Protein AF-A0A840SDI0-F1 (afdb_monomer)

Nearest PDB structures (foldseek):
  4zir-assembly1_A  TM=8.415E-01  e=2.802E-14  Thermotoga maritima MSB8
  2yz2-assembly1_A  TM=8.383E-01  e=2.139E-13  Thermotoga maritima MSB8
  6mjp-assembly1_B  TM=8.636E-01  e=1.247E-11  Vibrio cholerae
  8k1o-assembly1_B  TM=8.580E-01  e=5.470E-12  Mycobacterium tuberculosis H37Rv
  2awo-assembly2_C  TM=7.492E-01  e=1.052E-12  Escherichia coli K-12

pLDDT: mean 89.38, std 8.37, range [49.16, 98.25]

InterPro domains:
  IPR003439 ABC transporter-like, ATP-binding domain [PF00005] (2-145)
  IPR003439 ABC tran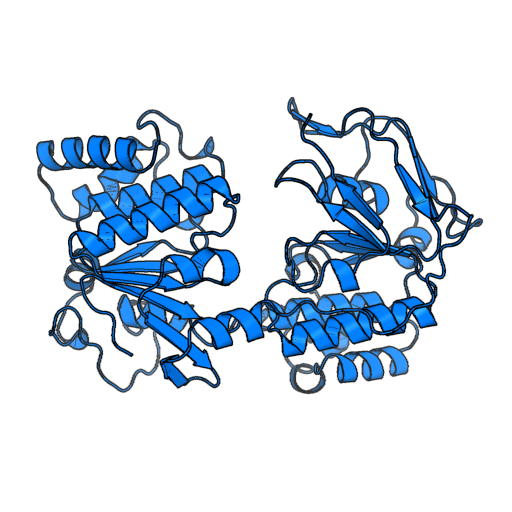sporter-like, ATP-binding domain [PF00005] (241-379)
  IPR003439 ABC transporter-like, ATP-binding domain [PS50893] (1-216)
  IPR003439 ABC transporter-like, ATP-binding domain [PS50893] (226-426)
  IPR003593 AAA+ ATPase domain [SM00382] (5-193)
  IPR003593 AAA+ ATPase domain [SM00382] (250-428)
  IPR015856 ABC transporter, CbiO/EcfA subunit [cd03225] (1-191)
  IPR015856 ABC transporter, CbiO/EcfA subunit [cd03225] (227-425)
  IPR027417 P-loop containing nucleoside triphosphate hydrolase [G3DSA:3.40.50.300] (1-215)
  IPR027417 P-loop containing nucleoside triphosphate hydrolase [G3DSA:3.40.50.300] (216-426)
  IPR027417 P-loop containing nucleoside triphosphate hydrolase [SSF52540] (2-194)
  IPR027417 P-loop containing nucleoside triphosphate hydrolase [SSF52540] (220-425)
  IPR050095 Energy-coupling factor transporter ATP-binding [PTHR43553] (2-208)

Solvent-accessible surface area (backbone atoms only — not comparable to full-atom values): 23464 Å² total; per-residue (Å²): 139,86,83,48,67,45,30,29,29,34,46,34,59,55,57,77,49,45,66,71,58,52,50,30,43,74,71,47,40,39,52,75,76,45,82,61,93,84,86,87,86,53,68,58,95,87,37,61,46,88,82,49,55,70,72,63,45,52,51,41,43,25,75,39,56,60,57,32,73,82,72,61,82,48,61,35,38,45,58,43,26,35,49,49,25,57,78,72,66,54,54,71,69,58,40,51,51,31,43,55,51,27,27,64,76,49,74,48,64,51,88,40,48,48,86,76,47,52,66,46,54,36,42,35,47,47,48,24,18,37,56,45,46,62,32,50,31,40,37,31,37,36,70,54,58,74,40,56,75,67,57,36,51,55,50,46,52,47,53,41,50,45,8,71,76,53,24,20,33,40,37,30,57,84,61,52,90,76,47,53,88,56,46,74,43,43,33,37,37,52,98,81,41,77,43,77,58,87,56,63,65,61,53,48,46,70,68,55,55,70,42,70,63,95,68,90,77,81,62,65,46,93,50,57,26,34,41,34,39,52,27,24,32,62,59,89,91,48,70,38,40,73,67,39,66,50,77,39,38,31,38,30,28,34,28,49,44,60,63,92,80,24,32,68,69,57,50,51,31,36,74,70,57,77,39,84,62,79,40,59,47,80,48,72,56,80,49,90,87,62,68,96,67,86,48,77,66,52,62,54,37,42,26,72,39,58,73,57,50,77,82,74,61,79,44,80,20,38,47,56,43,28,43,70,63,22,87,45,56,68,60,25,52,54,49,33,50,76,68,68,40,66,93,45,29,85,40,43,48,86,79,46,36,62,24,55,35,35,51,48,50,51,45,21,37,58,27,40,65,29,52,31,36,37,32,33,46,75,65,57,50,51,49,62,70,58,42,50,50,49,48,52,50,53,52,49,50,36,67,75,65,57,20,21,36,42,32,31,67,89,56,75,32,43,48,64,43,51,31,82,43,80,45,73,41,66,70,124

Foldseek 3Di:
DDFFFLFAEEEEEFFPLCPVVVVCVQLVCPPPVPNDDDDDFDADPNHTCVPDDSLRSLLAEFEAAPQLVVQADDQFLLCSLLVLVVVVPHDPVLSVVLSVVLCVLLVHDRGDTLVPDQSLSSLSSSVSSRVSSVHQEYEYEASCVRPDLVSLLSVLVSLLVSSNVTGGYYYYHDPLVSNLVSGDWYWYSDPNDIDTDPDSVVVVCLQQAAQADPDDDPPFDPAFQKWWAQFWADDVPRTQDGGDTDTFTQLFQEEEAEDPSNCQVVVLCVQLVVDDTPDTDMDGDLDPPDDRDDDPVSNLQEQEDDPQLVVQFDDQFLLCSLQVQAPDSVVLVVLCVLLVCVVRGNPRLVPDGRLNSLSSSVSSRVNSLHLEYEEEASCPSDGPVSSSSVLNSVLVSSVVSSHGYYYYHPRSNCPNSRGPYYDYRYHD

Sequence (428 aa):
MEINFGEVTLLSGLSGCGKSTLLSLINGIIPRVIPGEFEGRIFIDGEDSSLKTMSQISRKVGNVLQNAESQIIHSIVEDEIAFGCENFGFDPSVIHDEIENSCRLMQINKNWKTRSLSGGQKQRLVTASTLAMKGDILIFDEPLANLDAQGADILLKLLRQLASIGKAVLLVEHRLDVVLPFVDVIWQLKNKTVEKISDKESFLKNQTDIIEDKKENNITSSTNALEIRNLKKSFGTRTILSDLNLDIKKTERLLLKGENGCGKSTLMSIIAKLQKADSGTVTQFLDAQLGKRSDKKWFKTCGVVYQNPNYQLFMSNVKDEILFGADDKEYALTLAKQFELEPLFSRHPHSLSEGQKRRVTVCAILAQKPKLLLLDEPTVGQDYKTLQNMMMILNTIHREQENTMISITHDIRCMNALSDRNVCLLPN

Mean predicted aligned error: 9.16 Å

Secondary structure (DSSP, 8-state):
----TT-EEEEEE-TTSSHHHHHHHHTTHHHHTS-----S--EETTEEGGGS-HHHHHHHEEEE-S-GGGT---SBHHHHHHHHHHHHT--HHHHHHHHHHHHHHHT--TTSBGGGS-HHHHHHHHHHHHHHTT-SEEEEESTTTT--HHHHHHHHHHHHHHHHTT-EEEEE-S-HHHHGGG-SEEEEEETTEEEEES-HHHHHHHHH-------------SSEEEEEEEEEEEETTEEEEEEEEEEEETT-EEEEE--TTSSHHHHHHHHTTSS--SEEEEEE-S-TT--SS--HHHHHHEEEE-SSGGGT--SSSHHHHHHHT-S-HHHHHHHHHHTT-GGGTTS-GGGS-HHHHHHHHHHHHHTT--SEEEEESTTTT--HHHHHHHHHHHHHHHHHHT-EEEEE---TTTTGGG-SEEEE----

Structure (mmCIF, N/CA/C/O backbone):
data_AF-A0A840SDI0-F1
#
_entry.id   AF-A0A840SDI0-F1
#
loop_
_atom_site.group_PDB
_atom_site.id
_atom_site.type_symbol
_atom_site.label_atom_id
_atom_site.label_alt_id
_atom_site.label_comp_id
_atom_site.label_asym_id
_atom_site.label_entity_id
_atom_site.label_seq_id
_atom_site.pdbx_PDB_ins_code
_atom_site.Cartn_x
_atom_site.Cartn_y
_atom_site.Cartn_z
_atom_site.occupancy
_atom_site.B_iso_or_equiv
_atom_site.auth_seq_id
_atom_site.auth_comp_id
_atom_site.auth_asym_id
_atom_site.auth_atom_id
_atom_site.pdbx_PDB_model_num
ATOM 1 N N . MET A 1 1 ? 9.247 -16.159 -17.710 1.00 91.69 1 MET A N 1
ATOM 2 C CA . MET A 1 1 ? 8.467 -14.909 -17.796 1.00 91.69 1 MET A CA 1
ATOM 3 C C . MET A 1 1 ? 9.029 -14.120 -18.956 1.00 91.69 1 MET A C 1
ATOM 5 O O . MET A 1 1 ? 10.242 -13.998 -19.035 1.00 91.69 1 MET A O 1
ATOM 9 N N . GLU A 1 2 ? 8.164 -13.634 -19.835 1.00 93.50 2 GLU A N 1
ATOM 10 C CA . GLU A 1 2 ? 8.530 -12.834 -21.007 1.00 93.50 2 GLU A CA 1
ATOM 11 C C . GLU A 1 2 ? 7.788 -11.499 -20.933 1.00 93.50 2 GLU A C 1
ATOM 13 O O . GLU A 1 2 ? 6.645 -11.452 -20.465 1.00 93.50 2 GLU A O 1
ATOM 18 N N . ILE A 1 3 ? 8.466 -10.432 -21.351 1.00 94.94 3 ILE A N 1
ATOM 19 C CA . ILE A 1 3 ? 7.948 -9.065 -21.426 1.00 94.94 3 ILE A CA 1
ATOM 20 C C . ILE A 1 3 ? 8.255 -8.602 -22.845 1.00 94.94 3 ILE A C 1
ATOM 22 O O . ILE A 1 3 ? 9.428 -8.534 -23.214 1.00 94.94 3 ILE A O 1
ATOM 26 N N . ASN A 1 4 ? 7.224 -8.328 -23.640 1.00 95.81 4 ASN A N 1
ATOM 27 C CA . ASN A 1 4 ? 7.399 -8.013 -25.053 1.00 95.81 4 ASN A CA 1
ATOM 28 C C . ASN A 1 4 ? 7.265 -6.513 -25.318 1.00 95.81 4 ASN A C 1
ATOM 30 O O . ASN A 1 4 ? 6.523 -5.798 -24.641 1.00 95.81 4 ASN A O 1
ATOM 34 N N . PHE A 1 5 ? 7.966 -6.041 -26.347 1.00 96.31 5 PHE A N 1
ATOM 35 C CA . PHE A 1 5 ? 7.732 -4.717 -26.915 1.00 96.31 5 PHE A CA 1
ATOM 36 C C . PHE A 1 5 ? 6.308 -4.620 -27.459 1.00 96.31 5 PHE A C 1
ATOM 38 O O . PHE A 1 5 ? 5.796 -5.576 -28.041 1.00 96.31 5 PHE A O 1
ATOM 45 N N . GLY A 1 6 ? 5.669 -3.466 -27.276 1.00 96.50 6 GLY A N 1
ATOM 46 C CA . GLY A 1 6 ? 4.278 -3.281 -27.680 1.00 96.50 6 GLY A CA 1
ATOM 47 C C . GLY A 1 6 ? 3.257 -3.635 -26.598 1.00 96.50 6 GLY A C 1
ATOM 48 O O . GLY A 1 6 ? 2.084 -3.301 -26.755 1.00 96.50 6 GLY A O 1
ATOM 49 N N . GLU A 1 7 ? 3.680 -4.284 -25.507 1.00 96.75 7 GLU A N 1
ATOM 50 C CA . GLU A 1 7 ? 2.787 -4.799 -24.468 1.00 96.75 7 GLU A CA 1
ATOM 51 C C . GLU A 1 7 ? 2.957 -4.068 -23.130 1.00 96.75 7 GLU A C 1
ATOM 53 O O . GLU A 1 7 ? 4.064 -3.752 -22.681 1.00 96.75 7 GLU A O 1
ATOM 58 N N . VAL A 1 8 ? 1.831 -3.877 -22.442 1.00 97.62 8 VAL A N 1
ATOM 59 C CA . VAL A 1 8 ? 1.791 -3.597 -21.007 1.00 97.62 8 VAL A CA 1
ATOM 60 C C . VAL A 1 8 ? 1.656 -4.926 -20.270 1.00 97.62 8 VAL A C 1
ATOM 62 O O . VAL A 1 8 ? 0.619 -5.587 -20.315 1.00 97.62 8 VAL A O 1
ATOM 65 N N . THR A 1 9 ? 2.712 -5.318 -19.571 1.00 97.06 9 THR A N 1
ATOM 66 C CA . THR A 1 9 ? 2.784 -6.537 -18.768 1.00 97.06 9 THR A CA 1
ATOM 67 C C . THR A 1 9 ? 2.587 -6.211 -17.291 1.00 97.06 9 THR A C 1
ATOM 69 O O . THR A 1 9 ? 3.300 -5.384 -16.735 1.00 97.06 9 THR A O 1
ATOM 72 N N . LEU A 1 10 ? 1.659 -6.894 -16.626 1.00 95.81 10 LEU A N 1
ATOM 73 C CA . LEU A 1 10 ? 1.455 -6.819 -15.182 1.00 95.81 10 LEU A CA 1
ATOM 74 C C . LEU A 1 10 ? 2.157 -7.977 -14.480 1.00 95.81 10 LEU A C 1
ATOM 76 O O . LEU A 1 10 ? 1.918 -9.137 -14.809 1.00 95.81 10 LEU A O 1
ATOM 80 N N . LEU A 1 11 ? 2.945 -7.674 -13.456 1.00 94.56 11 LEU A N 1
ATOM 81 C CA . LEU A 1 11 ? 3.412 -8.639 -12.472 1.00 94.56 11 LEU A CA 1
ATOM 82 C C . LEU A 1 11 ? 2.607 -8.465 -11.180 1.00 94.56 11 LEU A C 1
ATOM 84 O O . LEU A 1 11 ? 2.853 -7.569 -10.374 1.00 94.56 11 LEU A O 1
ATOM 88 N N . SER A 1 12 ? 1.638 -9.352 -10.981 1.00 89.31 12 SER A N 1
ATOM 89 C CA . SER A 1 12 ? 0.847 -9.440 -9.756 1.00 89.31 12 SER A CA 1
ATOM 90 C C . SER A 1 12 ? 1.487 -10.422 -8.774 1.00 89.31 12 SER A C 1
ATOM 92 O O . SER A 1 12 ? 2.198 -11.354 -9.147 1.00 89.31 12 SER A O 1
ATOM 94 N N . GLY A 1 13 ? 1.228 -10.243 -7.487 1.00 81.06 13 GLY A N 1
ATOM 95 C CA . GLY A 1 13 ? 1.710 -11.145 -6.452 1.00 81.06 13 GLY A CA 1
ATOM 96 C C . GLY A 1 13 ? 1.589 -10.518 -5.075 1.00 81.06 13 GLY A C 1
ATOM 97 O O . GLY A 1 13 ? 1.471 -9.299 -4.928 1.00 81.06 13 GLY A O 1
ATOM 98 N N . LEU A 1 14 ? 1.630 -11.356 -4.049 1.00 71.88 14 LEU A N 1
ATOM 99 C CA . LEU A 1 14 ? 1.439 -10.908 -2.673 1.00 71.88 14 LEU A CA 1
ATOM 100 C C . LEU A 1 14 ? 2.602 -10.029 -2.201 1.00 71.88 14 LEU A C 1
ATOM 102 O O . LEU A 1 14 ? 3.711 -10.071 -2.745 1.00 71.88 14 LEU A O 1
ATOM 106 N N . SER A 1 15 ? 2.377 -9.205 -1.183 1.00 69.56 15 SER A N 1
ATOM 107 C CA . SER A 1 15 ? 3.475 -8.472 -0.549 1.00 69.56 15 SER A CA 1
ATOM 108 C C . SER A 1 15 ? 4.485 -9.473 0.023 1.00 69.56 15 SER A C 1
ATOM 110 O O . SER A 1 15 ? 4.120 -10.442 0.684 1.00 69.56 15 SER A O 1
ATOM 112 N N . GLY A 1 16 ? 5.771 -9.271 -0.270 1.00 69.06 16 GLY A N 1
ATOM 113 C CA . GLY A 1 16 ? 6.834 -10.183 0.162 1.00 69.06 16 GLY A CA 1
ATOM 114 C C . GLY A 1 16 ? 6.962 -11.494 -0.628 1.00 69.06 16 GLY A C 1
ATOM 115 O O . GLY A 1 16 ? 7.764 -12.334 -0.231 1.00 69.06 16 GLY A O 1
ATOM 116 N N . CYS A 1 17 ? 6.251 -11.689 -1.751 1.00 79.06 17 CYS A N 1
ATOM 117 C CA . CYS A 1 17 ? 6.447 -12.884 -2.591 1.00 79.06 17 CYS A CA 1
ATOM 118 C C . CYS A 1 17 ? 7.717 -12.846 -3.467 1.00 79.06 17 CYS A C 1
ATOM 120 O O . CYS A 1 17 ? 8.036 -13.848 -4.103 1.00 79.06 17 CYS A O 1
ATOM 122 N N . GLY A 1 18 ? 8.446 -11.721 -3.475 1.00 85.75 18 GLY A N 1
ATOM 123 C CA . GLY A 1 18 ? 9.706 -11.547 -4.210 1.00 85.75 18 GLY A CA 1
ATOM 124 C C . GLY A 1 18 ? 9.633 -10.633 -5.438 1.00 85.75 18 GLY A C 1
ATOM 125 O O . GLY A 1 18 ? 10.568 -10.638 -6.230 1.00 85.75 18 GLY A O 1
ATOM 126 N N . LYS A 1 19 ? 8.562 -9.840 -5.611 1.00 88.75 19 LYS A N 1
ATOM 127 C CA . LYS A 1 19 ? 8.380 -8.945 -6.776 1.00 88.75 19 LYS A CA 1
ATOM 128 C C . LYS A 1 19 ? 9.552 -7.976 -6.951 1.00 88.75 19 LYS A C 1
ATOM 130 O O . LYS A 1 19 ? 10.220 -8.023 -7.974 1.00 88.75 19 LYS A O 1
ATOM 135 N N . SER A 1 20 ? 9.880 -7.190 -5.924 1.00 85.88 20 SER A N 1
ATOM 136 C CA . SER A 1 20 ? 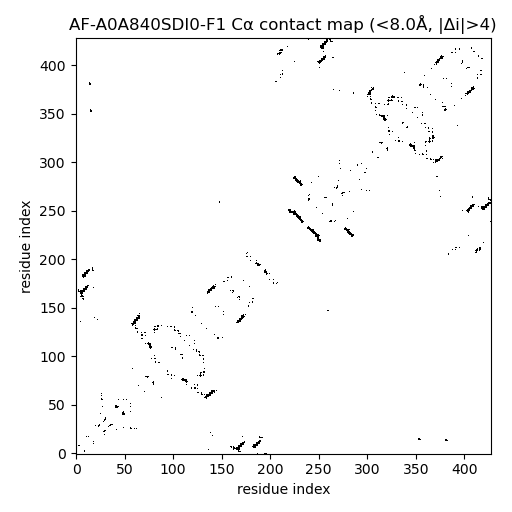10.998 -6.236 -5.978 1.00 85.88 20 SER A CA 1
ATOM 137 C C . SER A 1 20 ? 12.361 -6.927 -6.138 1.00 85.88 20 SER A C 1
ATOM 139 O O . SER A 1 20 ? 13.259 -6.380 -6.776 1.00 85.88 20 SER A O 1
ATOM 141 N N . THR A 1 21 ? 12.520 -8.158 -5.632 1.00 88.75 21 THR A N 1
ATOM 142 C CA . THR A 1 21 ? 13.711 -8.987 -5.898 1.00 88.75 21 THR A CA 1
ATOM 143 C C . THR A 1 21 ? 13.801 -9.356 -7.378 1.00 88.75 21 THR A C 1
ATOM 145 O O . THR A 1 21 ? 14.861 -9.200 -7.977 1.00 88.75 21 THR A O 1
ATOM 148 N N . LEU A 1 22 ? 12.689 -9.779 -7.990 1.00 91.38 22 LEU A N 1
ATOM 149 C CA . LEU A 1 22 ? 12.617 -10.067 -9.422 1.00 91.38 22 LEU A CA 1
ATOM 150 C C . LEU A 1 22 ? 12.888 -8.811 -10.261 1.00 91.38 22 LEU A C 1
ATOM 152 O O . LEU A 1 22 ? 13.681 -8.871 -11.195 1.00 91.38 22 LEU A O 1
ATOM 156 N N . LEU A 1 23 ? 12.320 -7.658 -9.894 1.00 91.69 23 LEU A N 1
ATOM 157 C CA . LEU A 1 23 ? 12.635 -6.385 -10.551 1.00 91.69 23 LEU A CA 1
ATOM 158 C C . LEU A 1 23 ? 14.123 -6.022 -10.425 1.00 91.69 23 LEU A C 1
ATOM 160 O O . LEU A 1 23 ? 14.729 -5.562 -11.387 1.00 91.69 23 LEU A O 1
ATOM 164 N N . SER A 1 24 ? 14.739 -6.255 -9.263 1.00 89.56 24 SER A N 1
ATOM 165 C CA . SER A 1 24 ? 16.170 -5.990 -9.051 1.00 89.56 24 SER A CA 1
ATOM 166 C C . SER A 1 24 ? 17.066 -6.906 -9.888 1.00 89.56 24 SER A C 1
ATOM 168 O O . SER A 1 24 ? 18.128 -6.471 -10.329 1.00 89.56 24 SER A O 1
ATOM 170 N N . LEU A 1 25 ? 16.638 -8.149 -10.132 1.00 90.06 25 LEU A N 1
ATOM 171 C CA . LEU A 1 25 ? 17.300 -9.069 -11.059 1.00 90.06 25 LEU A CA 1
ATOM 172 C C . LEU A 1 25 ? 17.183 -8.575 -12.509 1.00 90.06 25 LEU A C 1
ATOM 174 O O . LEU A 1 25 ? 18.184 -8.531 -13.218 1.00 90.06 25 LEU A O 1
ATOM 178 N N . ILE A 1 26 ? 15.990 -8.144 -12.938 1.00 89.06 26 ILE A N 1
ATOM 179 C CA . ILE A 1 26 ? 15.758 -7.616 -14.296 1.00 89.06 26 ILE A CA 1
ATOM 180 C C . ILE A 1 26 ? 16.589 -6.348 -14.541 1.00 89.06 26 ILE A C 1
ATOM 182 O O . ILE A 1 26 ? 17.233 -6.219 -15.578 1.00 89.06 26 ILE A O 1
ATOM 186 N N . ASN A 1 27 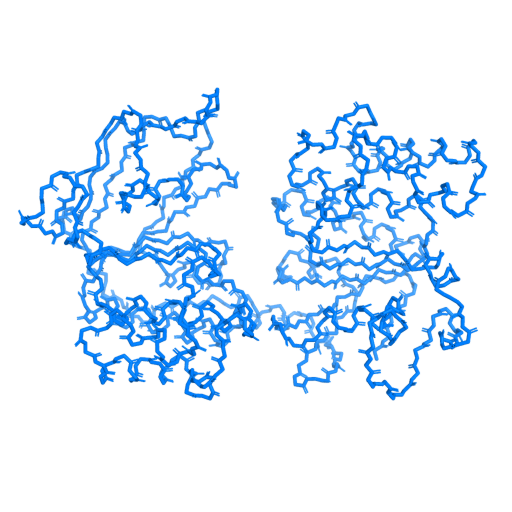? 16.649 -5.447 -13.557 1.00 87.25 27 ASN A N 1
ATOM 187 C CA . ASN A 1 27 ? 17.470 -4.235 -13.611 1.00 87.25 27 ASN A CA 1
ATOM 188 C C . ASN A 1 27 ? 18.977 -4.504 -13.440 1.00 87.25 27 ASN A C 1
ATOM 190 O O . ASN A 1 27 ? 19.768 -3.566 -13.490 1.00 87.25 27 ASN A O 1
ATOM 194 N N . GLY A 1 28 ? 19.382 -5.757 -13.196 1.00 85.38 28 GLY A N 1
ATOM 195 C CA . GLY A 1 28 ? 20.764 -6.194 -12.981 1.00 85.38 28 GLY A CA 1
ATOM 196 C C . GLY A 1 28 ? 21.422 -5.700 -11.683 1.00 85.38 28 GLY A C 1
ATOM 197 O O . GLY A 1 28 ? 22.624 -5.893 -11.504 1.00 85.38 28 GLY A O 1
ATOM 198 N N . ILE A 1 29 ? 20.651 -5.103 -10.766 1.00 87.94 29 ILE A N 1
ATOM 199 C CA . ILE A 1 29 ? 21.101 -4.691 -9.425 1.00 87.94 29 ILE A CA 1
ATOM 200 C C . ILE A 1 29 ? 21.548 -5.921 -8.626 1.00 87.94 29 ILE A C 1
ATOM 202 O O . ILE A 1 29 ? 22.590 -5.894 -7.973 1.00 87.94 29 ILE A O 1
ATOM 206 N N . ILE A 1 30 ? 20.784 -7.011 -8.701 1.00 87.75 30 ILE A N 1
ATOM 207 C CA . ILE A 1 30 ? 21.180 -8.322 -8.174 1.00 87.75 30 ILE A CA 1
ATOM 208 C C . ILE A 1 30 ? 21.754 -9.143 -9.342 1.00 87.75 30 ILE A C 1
ATOM 210 O O . ILE A 1 30 ? 21.122 -9.176 -10.398 1.00 87.75 30 ILE A O 1
ATOM 214 N N . PRO A 1 31 ? 22.915 -9.814 -9.196 1.00 82.81 31 PRO A N 1
ATOM 215 C CA . PRO A 1 31 ? 23.754 -9.919 -7.992 1.00 82.81 31 PRO A CA 1
ATOM 216 C C . PRO A 1 31 ? 24.894 -8.877 -7.906 1.00 82.81 31 PRO A C 1
ATOM 218 O O . 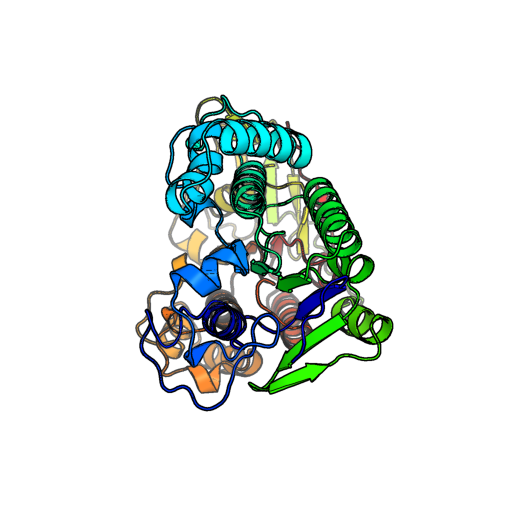PRO A 1 31 ? 25.804 -9.020 -7.095 1.00 82.81 31 PRO A O 1
ATOM 221 N N . ARG A 1 32 ? 24.917 -7.865 -8.784 1.00 83.88 32 ARG A N 1
ATOM 222 C CA . ARG A 1 32 ? 26.105 -7.015 -9.015 1.00 83.88 32 ARG A CA 1
ATOM 223 C C . ARG A 1 32 ? 26.353 -5.972 -7.934 1.00 83.88 32 ARG A C 1
ATOM 225 O O . ARG A 1 32 ? 27.490 -5.766 -7.528 1.00 83.88 32 ARG A O 1
ATOM 232 N N . VAL A 1 33 ? 25.295 -5.278 -7.536 1.00 83.75 33 VAL A N 1
ATOM 233 C CA . VAL A 1 33 ? 25.318 -4.223 -6.516 1.00 83.75 33 VAL A CA 1
ATOM 234 C C . VAL A 1 33 ? 24.921 -4.813 -5.171 1.00 83.75 33 VAL A C 1
ATOM 236 O O . VAL A 1 33 ? 25.566 -4.556 -4.158 1.00 83.75 33 VAL A O 1
ATOM 239 N N . ILE A 1 34 ? 23.862 -5.622 -5.173 1.00 83.81 34 ILE A N 1
ATOM 240 C CA . ILE A 1 34 ? 23.407 -6.357 -3.999 1.00 83.81 34 ILE A CA 1
ATOM 241 C C . ILE A 1 34 ? 23.886 -7.804 -4.152 1.00 83.81 34 ILE A C 1
ATOM 243 O O . ILE A 1 34 ? 23.439 -8.475 -5.087 1.00 83.81 34 ILE A O 1
ATOM 247 N N . PRO A 1 35 ? 24.767 -8.296 -3.264 1.00 83.00 35 PRO A N 1
ATOM 248 C CA . PRO A 1 35 ? 25.268 -9.659 -3.344 1.00 83.00 35 PRO A CA 1
ATOM 249 C C . PRO A 1 35 ? 24.136 -10.668 -3.126 1.00 83.00 35 PRO A C 1
ATOM 251 O O . PRO A 1 35 ? 23.261 -10.479 -2.280 1.00 83.00 35 PRO A O 1
ATOM 254 N N . GLY A 1 36 ? 24.176 -11.762 -3.880 1.00 82.19 36 GLY A N 1
ATOM 255 C CA . GLY A 1 36 ? 23.231 -12.866 -3.775 1.00 82.19 36 GLY A CA 1
ATOM 256 C C . GLY A 1 36 ? 23.630 -14.019 -4.687 1.00 82.19 36 GLY A C 1
ATOM 257 O O . GLY A 1 36 ? 24.349 -13.822 -5.667 1.00 82.19 36 GLY A O 1
ATOM 258 N N . GLU A 1 37 ? 23.168 -15.221 -4.360 1.00 84.25 37 GLU A N 1
ATOM 259 C CA . GLU A 1 37 ? 23.308 -16.379 -5.241 1.00 84.25 37 GLU A CA 1
ATOM 260 C C . GLU A 1 37 ? 22.269 -16.281 -6.361 1.00 84.25 37 GLU A C 1
ATOM 262 O O . GLU A 1 37 ? 21.077 -16.088 -6.111 1.00 84.25 37 GLU A O 1
ATOM 267 N N . PHE A 1 38 ? 22.733 -16.374 -7.605 1.00 85.44 38 PHE A N 1
ATOM 268 C CA . PHE A 1 38 ? 21.887 -16.328 -8.789 1.00 85.44 38 PHE A CA 1
ATOM 269 C C . PHE A 1 38 ? 22.280 -17.455 -9.739 1.00 85.44 38 PHE A C 1
ATOM 271 O O . PHE A 1 38 ? 23.417 -17.518 -10.205 1.00 85.44 38 PHE A O 1
ATOM 278 N N . GLU A 1 39 ? 21.311 -18.307 -10.053 1.00 89.38 39 GLU A N 1
ATOM 279 C CA . GLU A 1 39 ? 21.421 -19.343 -11.071 1.00 89.38 39 GLU A CA 1
ATOM 280 C C . GLU A 1 39 ? 20.351 -19.109 -12.139 1.00 89.38 39 GLU A C 1
ATOM 282 O O . GLU A 1 39 ? 19.184 -18.859 -11.828 1.00 89.38 39 GLU A O 1
ATOM 287 N N . GLY A 1 40 ? 20.748 -19.180 -13.409 1.00 90.62 40 GLY A N 1
ATOM 288 C CA . GLY A 1 40 ? 19.875 -18.921 -14.553 1.00 90.62 40 GLY A CA 1
ATOM 289 C C . GLY A 1 40 ? 20.423 -17.838 -15.477 1.00 90.62 40 GLY A C 1
ATOM 290 O O . GLY A 1 40 ? 21.596 -17.473 -15.409 1.00 90.62 40 GLY A O 1
ATOM 291 N N . ARG A 1 41 ? 19.576 -17.353 -16.390 1.00 91.56 41 ARG A N 1
ATOM 292 C CA . ARG A 1 41 ? 19.922 -16.311 -17.367 1.00 91.56 41 ARG A CA 1
ATOM 293 C C . ARG A 1 41 ? 18.769 -15.337 -17.539 1.00 91.56 41 ARG A C 1
ATOM 295 O O . ARG A 1 41 ? 17.607 -15.731 -17.466 1.00 91.56 41 ARG A O 1
ATOM 302 N N . ILE A 1 42 ? 19.106 -14.078 -17.789 1.00 93.12 42 ILE A N 1
ATOM 303 C CA . ILE A 1 42 ? 18.158 -13.011 -18.104 1.00 93.12 42 ILE A CA 1
ATOM 304 C C . ILE A 1 42 ? 18.586 -12.437 -19.446 1.00 93.12 42 ILE A C 1
ATOM 306 O O . ILE A 1 42 ? 19.747 -12.077 -19.616 1.00 93.12 42 ILE A O 1
ATOM 310 N N . PHE A 1 43 ? 17.652 -12.356 -20.386 1.00 93.81 43 PHE A N 1
ATOM 311 C CA . PHE A 1 43 ? 17.894 -11.771 -21.697 1.00 93.81 43 PHE A CA 1
ATOM 312 C C . PHE A 1 43 ? 17.198 -10.415 -21.767 1.00 93.81 43 PHE A C 1
ATOM 314 O O . PHE A 1 43 ? 16.007 -10.319 -21.477 1.00 93.81 43 PHE A O 1
ATOM 321 N N . ILE A 1 44 ? 17.943 -9.372 -22.125 1.00 92.19 44 ILE A N 1
ATOM 322 C CA . ILE A 1 44 ? 17.434 -8.011 -22.303 1.00 92.19 44 ILE A CA 1
ATOM 323 C C . ILE A 1 44 ? 17.614 -7.673 -23.773 1.00 92.19 44 ILE A C 1
ATOM 325 O O . ILE A 1 44 ? 18.748 -7.605 -24.246 1.00 92.19 44 ILE A O 1
ATOM 329 N N . ASP A 1 45 ? 16.501 -7.484 -24.486 1.00 88.75 45 ASP A N 1
ATOM 330 C CA . ASP A 1 45 ? 16.521 -7.201 -25.927 1.00 88.75 45 ASP A CA 1
ATOM 331 C C . ASP A 1 45 ? 17.316 -8.275 -26.709 1.00 88.75 45 ASP A C 1
ATOM 333 O O . ASP A 1 45 ? 18.205 -7.997 -27.506 1.00 88.75 45 ASP A O 1
ATOM 337 N N . GLY A 1 46 ? 17.058 -9.548 -26.373 1.00 88.56 46 GLY A N 1
ATOM 338 C CA . GLY A 1 46 ? 17.706 -10.720 -26.978 1.00 88.56 46 GLY A CA 1
ATOM 339 C C . GLY A 1 46 ? 19.136 -11.017 -26.505 1.00 88.56 46 GLY A C 1
ATOM 340 O O . GLY A 1 46 ? 19.678 -12.068 -26.841 1.00 88.56 46 GLY A O 1
ATOM 341 N N . GLU A 1 47 ? 19.747 -10.149 -25.697 1.00 91.00 47 GLU A N 1
ATOM 342 C CA . GLU A 1 47 ? 21.139 -10.285 -25.253 1.00 91.00 47 GLU A CA 1
ATOM 343 C C . GLU A 1 47 ? 21.229 -10.779 -23.804 1.00 91.00 47 GLU A C 1
ATOM 345 O O . GLU A 1 47 ? 20.512 -10.290 -22.933 1.00 91.00 47 GLU A O 1
ATOM 350 N N . ASP A 1 48 ? 22.142 -11.713 -23.516 1.00 92.31 48 ASP A N 1
ATOM 351 C CA . ASP A 1 48 ? 22.383 -12.185 -22.144 1.00 92.31 48 ASP A CA 1
ATOM 352 C C . ASP A 1 48 ? 22.907 -11.034 -21.268 1.00 92.31 48 ASP A C 1
ATOM 354 O O . ASP A 1 48 ? 23.978 -10.466 -21.516 1.00 92.31 48 ASP A O 1
ATOM 358 N N . SER A 1 49 ? 22.147 -10.682 -20.229 1.00 90.00 49 SER A N 1
ATOM 359 C CA . SER A 1 49 ? 22.441 -9.541 -19.365 1.00 90.00 49 SER A CA 1
ATOM 360 C C . SER A 1 49 ? 23.741 -9.724 -18.586 1.00 90.00 49 SER A C 1
ATOM 362 O O . SER A 1 49 ? 24.407 -8.729 -18.286 1.00 90.00 49 SER A O 1
ATOM 364 N N . SER A 1 50 ? 24.159 -10.970 -18.319 1.00 86.12 50 SER A N 1
ATOM 365 C CA . SER A 1 50 ? 25.407 -11.283 -17.613 1.00 86.12 50 SER A CA 1
ATOM 366 C C . SER A 1 50 ? 26.646 -10.757 -18.345 1.00 86.12 50 SER A C 1
ATOM 368 O O . SER A 1 50 ? 27.625 -10.397 -17.693 1.00 86.12 50 SER A O 1
ATOM 370 N N . LEU A 1 51 ? 26.560 -10.605 -19.671 1.00 87.06 51 LEU A N 1
ATOM 371 C CA . LEU A 1 51 ? 27.626 -10.112 -20.546 1.00 87.06 51 LEU A CA 1
ATOM 372 C C . LEU A 1 51 ? 27.637 -8.580 -20.708 1.00 87.06 51 LEU A C 1
ATOM 374 O O . LEU A 1 51 ? 28.500 -8.041 -21.400 1.00 87.06 51 LEU A O 1
ATOM 378 N N . LYS A 1 52 ? 26.682 -7.863 -20.105 1.00 89.50 52 LYS A N 1
ATOM 379 C CA . LYS A 1 52 ? 26.523 -6.403 -20.231 1.00 89.50 52 LYS A CA 1
ATOM 380 C C . LYS A 1 52 ? 26.942 -5.676 -18.964 1.00 89.50 52 LYS A C 1
ATOM 382 O O . LYS A 1 52 ? 26.718 -6.171 -17.867 1.00 89.50 52 LYS A O 1
ATOM 387 N N . THR A 1 53 ? 27.471 -4.462 -19.074 1.00 89.44 53 THR A N 1
ATOM 388 C CA . THR A 1 53 ? 27.735 -3.607 -17.903 1.00 89.44 53 THR A CA 1
ATOM 389 C C . THR A 1 53 ? 26.443 -3.008 -17.345 1.00 89.44 53 THR A C 1
ATOM 391 O O . THR A 1 53 ? 25.409 -2.991 -18.014 1.00 89.44 53 THR A O 1
ATOM 394 N N . MET A 1 54 ? 26.487 -2.473 -16.120 1.00 87.19 54 MET A N 1
ATOM 395 C CA . MET A 1 54 ? 25.309 -1.816 -15.543 1.00 87.19 54 MET A CA 1
ATOM 396 C C . MET A 1 54 ? 24.851 -0.597 -16.334 1.00 87.19 54 MET A C 1
ATOM 398 O O . MET A 1 54 ? 23.658 -0.449 -16.565 1.00 87.19 54 MET A O 1
ATOM 402 N N . SER A 1 55 ? 25.796 0.203 -16.832 1.00 87.75 55 SER A N 1
ATOM 403 C CA . SER A 1 55 ? 25.492 1.348 -17.694 1.00 87.75 55 SER A CA 1
ATOM 404 C C . SER A 1 55 ? 24.811 0.932 -19.003 1.00 87.75 55 SER A C 1
ATOM 406 O O . SER A 1 55 ? 23.928 1.630 -19.489 1.00 87.75 55 SER A O 1
ATOM 408 N N . GLN A 1 56 ? 25.185 -0.214 -19.584 1.00 89.56 56 GLN A N 1
ATOM 409 C CA . GLN A 1 56 ? 24.536 -0.722 -20.798 1.00 89.56 56 GLN A CA 1
ATOM 410 C C . GLN A 1 56 ? 23.100 -1.182 -20.531 1.00 89.56 56 GLN A C 1
ATOM 412 O O . GLN A 1 56 ? 22.222 -0.930 -21.351 1.00 89.56 56 GLN A O 1
ATOM 417 N N . ILE A 1 57 ? 22.856 -1.826 -19.385 1.00 90.31 57 ILE A N 1
ATOM 418 C CA . ILE A 1 57 ? 21.507 -2.242 -18.981 1.00 90.31 57 ILE A CA 1
ATOM 419 C C . ILE A 1 57 ? 20.637 -1.018 -18.679 1.00 90.31 57 ILE A C 1
ATOM 421 O O . ILE A 1 57 ? 19.533 -0.922 -19.207 1.00 90.31 57 ILE A O 1
ATOM 425 N N . SER A 1 58 ? 21.142 -0.051 -17.908 1.00 89.44 58 SER A N 1
ATOM 426 C CA . SER A 1 58 ? 20.375 1.135 -17.505 1.00 89.44 58 SER A CA 1
ATOM 427 C C . SER A 1 58 ? 20.019 2.066 -18.669 1.00 89.44 58 SER A C 1
ATOM 429 O O . SER A 1 58 ? 19.062 2.819 -18.560 1.00 89.44 58 SER A O 1
ATOM 431 N N . ARG A 1 59 ? 20.748 2.015 -19.796 1.00 90.31 59 ARG A N 1
ATOM 432 C CA . ARG A 1 59 ? 20.353 2.714 -21.037 1.00 90.31 59 ARG A CA 1
ATOM 433 C C . ARG A 1 59 ? 19.121 2.097 -21.700 1.00 90.31 59 ARG A C 1
ATOM 435 O O . ARG A 1 59 ? 18.387 2.805 -22.376 1.00 90.31 59 ARG A O 1
ATOM 442 N N . LYS A 1 60 ? 18.912 0.786 -21.543 1.00 91.06 60 LYS A N 1
ATOM 443 C CA . LYS A 1 60 ? 17.767 0.069 -22.126 1.00 91.06 60 LYS A CA 1
ATOM 444 C C . LYS A 1 60 ? 16.572 0.020 -21.173 1.00 91.06 60 LYS A C 1
ATOM 446 O O . LYS A 1 60 ? 15.436 0.075 -21.636 1.00 91.06 60 LYS A O 1
ATOM 451 N N . VAL A 1 61 ? 16.829 -0.094 -19.868 1.00 92.56 61 VAL A N 1
ATOM 452 C CA . VAL A 1 61 ? 15.811 -0.320 -18.834 1.00 92.56 61 VAL A CA 1
ATOM 453 C C . VAL A 1 61 ? 15.694 0.891 -17.909 1.00 92.56 61 VAL A C 1
ATOM 455 O O . VAL A 1 61 ? 16.612 1.186 -17.146 1.00 92.56 61 VAL A O 1
ATOM 458 N N . GLY A 1 62 ? 14.547 1.568 -17.956 1.00 91.69 62 GLY A N 1
ATOM 459 C CA . GLY A 1 62 ? 14.161 2.619 -17.016 1.00 91.69 62 GLY A CA 1
ATOM 460 C C . GLY A 1 62 ? 13.310 2.055 -15.878 1.00 91.69 62 GLY A C 1
ATOM 461 O O . GLY A 1 62 ? 12.455 1.204 -16.117 1.00 91.69 62 GLY A O 1
ATOM 462 N N . ASN A 1 63 ? 13.525 2.519 -14.645 1.00 91.12 63 ASN A N 1
ATOM 463 C CA . ASN A 1 63 ? 12.820 2.013 -13.467 1.00 91.12 63 ASN A CA 1
ATOM 464 C C . ASN A 1 63 ? 12.255 3.143 -12.594 1.00 91.12 63 ASN A C 1
ATOM 466 O O . ASN A 1 63 ? 12.990 4.026 -12.146 1.00 91.12 63 ASN A O 1
ATOM 470 N N . VAL A 1 64 ? 10.964 3.051 -12.292 1.00 91.06 64 VAL A N 1
ATOM 471 C CA . VAL A 1 64 ? 10.249 3.899 -11.338 1.00 91.06 64 VAL A CA 1
ATOM 472 C C . VAL A 1 64 ? 9.923 3.062 -10.104 1.00 91.06 64 VAL A C 1
ATOM 474 O O . VAL A 1 64 ? 9.188 2.082 -10.181 1.00 91.06 64 VAL A O 1
ATOM 477 N N . LEU A 1 65 ? 10.483 3.449 -8.963 1.00 87.00 65 LEU A N 1
ATOM 478 C CA . LEU A 1 65 ? 10.340 2.778 -7.675 1.00 87.00 65 LEU A CA 1
ATOM 479 C C . LEU A 1 65 ? 9.030 3.165 -6.976 1.00 87.00 65 LEU A C 1
ATOM 481 O O . LEU A 1 65 ? 8.487 4.252 -7.186 1.00 87.00 65 LEU A O 1
ATOM 485 N N . GLN A 1 66 ? 8.610 2.310 -6.040 1.00 79.75 66 GLN A N 1
ATOM 486 C CA . GLN A 1 66 ? 7.425 2.502 -5.192 1.00 79.75 66 GLN A CA 1
ATOM 487 C C . GLN A 1 66 ? 7.438 3.833 -4.430 1.00 79.75 66 GLN A C 1
ATOM 489 O O . GLN A 1 66 ? 6.409 4.487 -4.278 1.00 79.75 66 GLN A O 1
ATOM 494 N N . ASN A 1 67 ? 8.607 4.259 -3.942 1.00 82.12 67 ASN A N 1
ATOM 495 C CA . ASN A 1 67 ? 8.760 5.557 -3.299 1.00 82.12 67 ASN A CA 1
ATOM 496 C C . ASN A 1 67 ? 9.461 6.542 -4.239 1.00 82.12 67 ASN A C 1
ATOM 498 O O . ASN A 1 67 ? 10.685 6.677 -4.186 1.00 82.12 67 ASN A O 1
ATOM 502 N N . ALA A 1 68 ? 8.691 7.279 -5.042 1.00 83.56 68 ALA A N 1
ATOM 503 C CA . ALA A 1 68 ? 9.234 8.297 -5.942 1.00 83.56 68 ALA A CA 1
ATOM 504 C C . ALA A 1 68 ? 10.113 9.338 -5.227 1.00 83.56 68 ALA A C 1
ATOM 506 O O . ALA A 1 68 ? 11.109 9.787 -5.781 1.00 83.56 68 ALA A O 1
ATOM 507 N N . GLU A 1 69 ? 9.814 9.692 -3.973 1.00 85.94 69 GLU A N 1
ATOM 508 C CA . GLU A 1 69 ? 10.641 10.648 -3.225 1.00 85.94 69 GLU A CA 1
ATOM 509 C C . GLU A 1 69 ? 12.067 10.142 -2.986 1.00 85.94 69 GLU A C 1
ATOM 511 O O . GLU A 1 69 ? 12.989 10.947 -2.926 1.00 85.94 69 GLU A O 1
ATOM 516 N N . SER A 1 70 ? 12.269 8.824 -2.917 1.00 85.88 70 SER A N 1
ATOM 517 C CA . SER A 1 70 ? 13.607 8.240 -2.771 1.00 85.88 70 SER A CA 1
ATOM 518 C C . SER A 1 70 ? 14.473 8.336 -4.032 1.00 85.88 70 SER A C 1
ATOM 520 O O . SER A 1 70 ? 15.683 8.145 -3.936 1.00 85.88 70 SER A O 1
ATOM 522 N N . GLN A 1 71 ? 13.875 8.632 -5.193 1.00 89.38 71 GLN A N 1
ATOM 523 C CA . GLN A 1 71 ? 14.590 8.802 -6.462 1.00 89.38 71 GLN A CA 1
ATOM 524 C C . GLN A 1 71 ? 14.861 10.259 -6.821 1.00 89.38 71 GLN A C 1
ATOM 526 O O . GLN A 1 71 ? 15.692 10.498 -7.685 1.00 89.38 71 GLN A O 1
ATOM 531 N N . ILE A 1 72 ? 14.184 11.210 -6.173 1.00 94.75 72 ILE A N 1
ATOM 532 C CA . ILE A 1 72 ? 14.353 12.635 -6.462 1.00 94.75 72 ILE A CA 1
ATOM 533 C C . ILE A 1 72 ? 15.622 13.140 -5.777 1.00 94.75 72 ILE A C 1
ATOM 535 O O . ILE A 1 72 ? 15.732 13.102 -4.549 1.00 94.75 72 ILE A O 1
ATOM 539 N N . ILE A 1 73 ? 16.555 13.668 -6.565 1.00 94.75 73 ILE A N 1
ATOM 540 C CA . ILE A 1 73 ? 17.863 14.142 -6.097 1.00 94.75 73 ILE A CA 1
ATOM 541 C C . ILE A 1 73 ? 17.912 15.673 -6.102 1.00 94.75 73 ILE A C 1
ATOM 543 O O . ILE A 1 73 ? 18.356 16.301 -5.135 1.00 94.75 73 ILE A O 1
ATOM 547 N N . HIS A 1 74 ? 17.433 16.287 -7.180 1.00 97.00 74 HIS A N 1
ATOM 548 C CA . HIS A 1 74 ? 17.517 17.716 -7.424 1.00 97.00 74 HIS A CA 1
ATOM 549 C C . HIS A 1 74 ? 16.348 18.493 -6.814 1.00 97.00 74 HIS A C 1
ATOM 551 O O . HIS A 1 74 ? 15.282 17.978 -6.465 1.00 97.00 74 HIS A O 1
ATOM 557 N N . SER A 1 75 ? 16.573 19.797 -6.639 1.00 96.00 75 SER A N 1
ATOM 558 C CA . SER A 1 75 ? 15.607 20.697 -5.998 1.00 96.00 75 SER A CA 1
ATOM 559 C C . SER A 1 75 ? 14.615 21.342 -6.970 1.00 96.00 75 SER A C 1
ATOM 561 O O . SER A 1 75 ? 13.590 21.864 -6.523 1.00 96.00 75 SER A O 1
ATOM 563 N N . ILE A 1 76 ? 14.899 21.280 -8.273 1.00 97.81 76 ILE A N 1
ATOM 564 C CA . ILE A 1 76 ? 14.109 21.853 -9.368 1.00 97.81 76 ILE A CA 1
ATOM 565 C C . ILE A 1 76 ? 13.717 20.723 -10.326 1.00 97.81 76 ILE A C 1
ATOM 567 O O . ILE A 1 76 ? 14.494 19.796 -10.539 1.00 97.81 76 ILE A O 1
ATOM 571 N N . VAL A 1 77 ? 12.494 20.782 -10.862 1.00 97.88 77 VAL A N 1
ATOM 572 C CA . VAL A 1 77 ? 11.964 19.769 -11.793 1.00 97.88 77 VAL A CA 1
ATOM 573 C C . VAL A 1 77 ? 12.819 19.644 -13.056 1.00 97.88 77 VAL A C 1
ATOM 575 O O . VAL A 1 77 ? 13.087 18.527 -13.478 1.00 97.88 77 VAL A O 1
ATOM 578 N N . GLU A 1 78 ? 13.240 20.763 -13.645 1.00 97.94 78 GLU A N 1
ATOM 579 C CA . GLU A 1 78 ? 14.105 20.789 -14.832 1.00 97.94 78 GLU A CA 1
ATOM 580 C C . GLU A 1 78 ? 15.387 19.969 -14.635 1.00 97.94 78 GLU A C 1
ATOM 582 O O . GLU A 1 78 ? 15.632 19.026 -15.387 1.00 97.94 78 GLU A O 1
ATOM 587 N N . ASP A 1 79 ? 16.138 20.269 -13.573 1.00 97.69 79 ASP A N 1
ATOM 588 C CA . ASP A 1 79 ? 17.385 19.578 -13.230 1.00 97.69 79 ASP A CA 1
ATOM 589 C C . ASP A 1 79 ? 17.160 18.077 -12.987 1.00 97.69 79 ASP A C 1
ATOM 591 O O . ASP A 1 79 ? 17.952 17.239 -13.408 1.00 97.69 79 ASP A O 1
ATOM 595 N N . GLU A 1 80 ? 16.055 17.719 -12.327 1.00 97.94 80 GLU A N 1
ATOM 596 C CA . GLU A 1 80 ? 15.723 16.322 -12.035 1.00 97.94 80 GLU A CA 1
ATOM 597 C C . GLU A 1 80 ? 15.418 15.514 -13.307 1.00 97.94 80 GLU A C 1
ATOM 599 O O . GLU A 1 80 ? 15.724 14.322 -13.374 1.00 97.94 80 GLU A O 1
ATOM 604 N N . ILE A 1 81 ? 14.813 16.134 -14.324 1.00 97.62 81 ILE A N 1
ATOM 605 C CA . ILE A 1 81 ? 14.572 15.481 -15.619 1.00 97.62 81 ILE A CA 1
ATOM 606 C C . ILE A 1 81 ? 15.874 15.403 -16.426 1.00 97.62 81 ILE A C 1
ATOM 608 O O . ILE A 1 81 ? 16.150 14.376 -17.046 1.00 97.62 81 ILE A O 1
ATOM 612 N N . ALA A 1 82 ? 16.701 16.452 -16.380 1.00 97.56 82 ALA A N 1
ATOM 613 C CA . ALA A 1 82 ? 17.986 16.507 -17.075 1.00 97.56 82 ALA A CA 1
ATOM 614 C C . ALA A 1 82 ? 18.987 15.455 -16.569 1.00 97.56 82 ALA A C 1
ATOM 616 O O . ALA A 1 82 ? 19.731 14.883 -17.368 1.00 97.56 82 ALA A O 1
ATOM 617 N N . PHE A 1 83 ? 18.975 15.167 -15.263 1.00 96.25 83 PHE A N 1
ATOM 618 C CA . PHE A 1 83 ? 19.991 14.368 -14.574 1.00 96.25 83 PHE A CA 1
ATOM 619 C C . PHE A 1 83 ? 20.308 13.028 -15.257 1.00 96.25 83 PHE A C 1
ATOM 621 O O . PHE A 1 83 ? 21.468 12.653 -15.436 1.00 96.25 83 PHE A O 1
ATOM 628 N N . GLY A 1 84 ? 19.280 12.283 -15.670 1.00 93.31 84 GLY A N 1
ATOM 629 C CA . GLY A 1 84 ? 19.462 11.012 -16.373 1.00 93.31 84 GLY A CA 1
ATOM 630 C C . GLY A 1 84 ? 20.144 11.164 -17.729 1.00 93.31 84 GLY A C 1
ATOM 631 O O . GLY A 1 84 ? 21.058 10.410 -18.067 1.00 93.31 84 GLY A O 1
ATOM 632 N N . CYS A 1 85 ? 19.710 12.161 -18.492 1.00 95.12 85 CYS A N 1
ATOM 633 C CA . CYS A 1 85 ? 20.220 12.445 -19.825 1.00 95.12 85 CYS A CA 1
ATOM 634 C C . CYS A 1 85 ? 21.681 12.914 -19.784 1.00 95.12 85 CYS A C 1
ATOM 636 O O . CYS A 1 85 ? 22.492 12.461 -20.594 1.00 95.12 85 CYS A O 1
ATOM 638 N N . GLU A 1 86 ? 22.039 13.755 -18.809 1.00 96.44 86 GLU A N 1
ATOM 639 C CA . GLU A 1 86 ? 23.417 14.206 -18.577 1.00 96.44 86 GLU A CA 1
ATOM 640 C C . GLU A 1 86 ? 24.343 13.031 -18.247 1.00 96.44 86 GLU A C 1
ATOM 642 O O . GLU A 1 86 ? 25.408 12.886 -18.848 1.00 96.44 86 GLU A O 1
ATOM 647 N N . ASN A 1 87 ? 23.902 12.124 -17.368 1.00 92.62 87 ASN A N 1
ATOM 648 C CA . ASN A 1 87 ? 24.657 10.916 -17.024 1.00 92.62 87 ASN A CA 1
ATOM 649 C C . ASN A 1 87 ? 24.872 9.979 -18.225 1.00 92.62 87 ASN A C 1
ATOM 651 O O . ASN A 1 87 ? 25.861 9.241 -18.274 1.00 92.62 87 ASN A O 1
ATOM 655 N N . PHE A 1 88 ? 23.970 9.998 -19.209 1.00 92.81 88 PHE A N 1
ATOM 656 C CA . PHE A 1 88 ? 24.133 9.252 -20.456 1.00 92.81 88 PHE A CA 1
ATOM 657 C C . PHE A 1 88 ? 24.905 9.998 -21.543 1.00 92.81 88 PHE A C 1
ATOM 659 O O . PHE A 1 88 ? 25.253 9.361 -22.547 1.00 92.81 88 PHE A O 1
ATOM 666 N N . GLY A 1 89 ? 25.231 11.272 -21.316 1.00 94.75 89 GLY A N 1
ATOM 667 C CA . GLY A 1 89 ? 25.986 12.121 -22.230 1.00 94.75 89 GLY A CA 1
ATOM 668 C C . GLY A 1 89 ? 25.169 12.592 -23.429 1.00 94.75 89 GLY A C 1
ATOM 669 O O . GLY A 1 89 ? 25.702 12.631 -24.534 1.00 94.75 89 GLY A O 1
ATOM 670 N N . PHE A 1 90 ? 23.876 12.877 -23.247 1.00 96.19 90 PHE A N 1
ATOM 671 C CA . PHE A 1 90 ? 23.050 13.448 -24.315 1.00 96.19 90 PHE A CA 1
ATOM 672 C C . PHE A 1 90 ? 23.486 14.885 -24.630 1.00 96.19 90 PHE A C 1
ATOM 674 O O . PHE A 1 90 ? 23.927 15.620 -23.747 1.00 96.19 90 PHE A O 1
ATOM 681 N N . ASP A 1 91 ? 23.326 15.300 -25.887 1.00 97.75 91 ASP A N 1
ATOM 682 C CA . ASP A 1 91 ? 23.595 16.680 -26.291 1.00 97.75 91 ASP A CA 1
ATOM 683 C C . ASP A 1 91 ? 22.640 17.665 -25.588 1.00 97.75 91 ASP A C 1
ATOM 685 O O . ASP A 1 91 ? 21.449 17.363 -25.459 1.00 97.75 91 ASP A O 1
ATOM 689 N N . PRO A 1 92 ? 23.094 18.874 -25.197 1.00 97.31 92 PRO A N 1
ATOM 690 C CA . PRO A 1 92 ? 22.261 19.844 -24.479 1.00 97.31 92 PRO A CA 1
ATOM 691 C C . PRO A 1 92 ? 20.940 20.203 -25.174 1.00 97.31 92 PRO A C 1
ATOM 693 O O . PRO A 1 92 ? 19.932 20.416 -24.504 1.00 97.31 92 PRO A O 1
ATOM 696 N N . SER A 1 93 ? 20.916 20.244 -26.511 1.00 97.44 93 SER A N 1
ATOM 697 C CA . SER A 1 93 ? 19.683 20.476 -27.277 1.00 97.44 93 SER A CA 1
ATOM 698 C C . SER A 1 93 ? 18.682 19.332 -27.114 1.00 97.44 93 SER A C 1
ATOM 700 O O . SER A 1 93 ? 17.501 19.579 -26.903 1.00 97.44 93 SER A O 1
ATOM 702 N N . VAL A 1 94 ? 19.160 18.085 -27.137 1.00 96.94 94 VAL A N 1
ATOM 703 C CA . VAL A 1 94 ? 18.327 16.894 -26.922 1.00 96.94 94 VAL A CA 1
ATOM 704 C C . VAL A 1 94 ? 17.791 16.883 -25.494 1.00 96.94 94 VAL A C 1
ATOM 706 O O . VAL A 1 94 ? 16.616 16.603 -25.292 1.00 96.94 94 VAL A O 1
ATOM 709 N N . ILE A 1 95 ? 18.624 17.225 -24.506 1.00 97.56 95 ILE A N 1
ATOM 710 C CA . ILE A 1 95 ? 18.199 17.328 -23.103 1.00 97.56 95 ILE A CA 1
ATOM 711 C C . ILE A 1 95 ? 17.064 18.347 -22.965 1.00 97.56 95 ILE A C 1
ATOM 713 O O . ILE A 1 95 ? 16.043 18.045 -22.351 1.00 97.56 95 ILE A O 1
ATOM 717 N N . HIS A 1 96 ? 17.216 19.525 -23.574 1.00 97.25 96 HIS A N 1
ATOM 718 C CA . HIS A 1 96 ? 16.192 20.566 -23.554 1.00 97.25 96 HIS A CA 1
ATOM 719 C C . HIS A 1 96 ? 14.860 20.085 -24.149 1.00 97.25 96 HIS A C 1
ATOM 721 O O . HIS A 1 96 ? 13.809 20.248 -23.525 1.00 97.25 96 HIS A O 1
ATOM 727 N N . ASP A 1 97 ? 14.907 19.429 -25.311 1.00 97.19 97 ASP A N 1
ATOM 728 C CA . ASP A 1 97 ? 13.717 18.881 -25.964 1.00 97.19 97 ASP A CA 1
ATOM 729 C C . ASP A 1 97 ? 13.040 17.796 -25.108 1.00 97.19 97 ASP A C 1
ATOM 731 O O . ASP A 1 97 ? 11.810 17.755 -25.006 1.00 97.19 97 ASP A O 1
ATOM 735 N N . GLU A 1 98 ? 13.816 16.924 -24.456 1.00 95.75 98 GLU A N 1
ATOM 736 C CA . GLU A 1 98 ? 13.276 15.880 -23.578 1.00 95.75 98 GLU A CA 1
ATOM 737 C C . GLU A 1 98 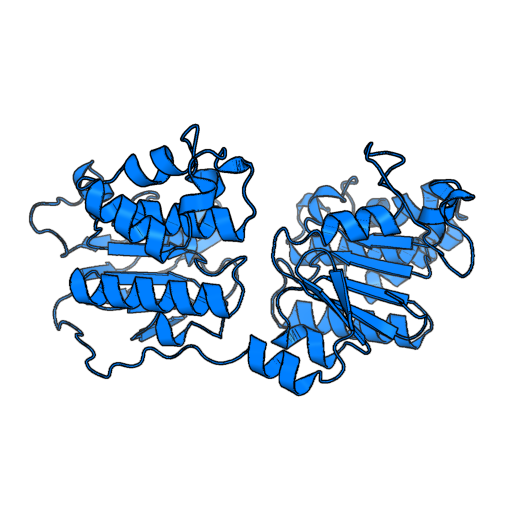? 12.648 16.443 -22.300 1.00 95.75 98 GLU A C 1
ATOM 739 O O . GLU A 1 98 ? 11.622 15.922 -21.853 1.00 95.75 98 GLU A O 1
ATOM 744 N N . ILE A 1 99 ? 13.197 17.523 -21.737 1.00 97.44 99 ILE A N 1
ATOM 745 C CA . ILE A 1 99 ? 12.593 18.231 -20.600 1.00 97.44 99 ILE A CA 1
ATOM 746 C C . ILE A 1 99 ? 11.216 18.765 -20.994 1.00 97.44 99 ILE A C 1
ATOM 748 O O . ILE A 1 99 ? 10.227 18.471 -20.320 1.00 97.44 99 ILE A O 1
ATOM 752 N N . GLU A 1 100 ? 11.124 19.500 -22.105 1.00 96.81 100 GLU A N 1
ATOM 753 C CA . GLU A 1 100 ? 9.858 20.075 -22.574 1.00 96.81 100 GLU A CA 1
ATOM 754 C C . GLU A 1 100 ? 8.826 18.984 -22.896 1.00 96.81 100 GLU A C 1
ATOM 756 O O . GLU A 1 100 ? 7.666 19.051 -22.465 1.00 96.81 100 GLU A O 1
ATOM 761 N N . ASN A 1 101 ? 9.247 17.926 -23.595 1.00 94.25 101 ASN A N 1
ATOM 762 C CA . ASN A 1 101 ? 8.378 16.802 -23.933 1.00 94.25 101 ASN A CA 1
ATOM 763 C C . ASN A 1 101 ? 7.871 16.067 -22.691 1.00 94.25 101 ASN A C 1
ATOM 765 O O . ASN A 1 101 ? 6.666 15.816 -22.582 1.00 94.25 101 ASN A O 1
ATOM 769 N N . SER A 1 102 ? 8.756 15.765 -21.742 1.00 93.12 102 SER A N 1
ATOM 770 C CA . SER A 1 102 ? 8.406 15.039 -20.520 1.00 93.12 102 SER A CA 1
ATOM 771 C C . SER A 1 102 ? 7.514 15.876 -19.604 1.00 93.12 102 SER A C 1
ATOM 773 O O . SER A 1 102 ? 6.523 15.366 -19.077 1.00 93.12 102 SER A O 1
ATOM 775 N N . CYS A 1 103 ? 7.784 17.180 -19.473 1.00 93.69 103 CYS A N 1
ATOM 776 C CA . CYS A 1 103 ? 6.932 18.108 -18.731 1.00 93.69 103 CYS A CA 1
ATOM 777 C C . CYS A 1 103 ? 5.514 18.186 -19.306 1.00 93.69 103 CYS A C 1
ATOM 779 O O . CYS A 1 103 ? 4.537 18.116 -18.554 1.00 93.69 103 CYS A O 1
ATOM 781 N N . ARG A 1 104 ? 5.391 18.279 -20.636 1.00 91.56 104 ARG A N 1
ATOM 782 C CA . ARG A 1 104 ? 4.098 18.291 -21.333 1.00 91.56 104 ARG A CA 1
ATOM 783 C C . ARG A 1 104 ? 3.337 16.982 -21.134 1.00 91.56 104 ARG A C 1
ATOM 785 O O . ARG A 1 104 ? 2.151 17.013 -20.813 1.00 91.56 104 ARG A O 1
ATOM 792 N N . LEU A 1 105 ? 4.014 15.848 -21.304 1.00 86.00 105 LEU A N 1
ATOM 793 C CA . LEU A 1 105 ? 3.424 14.514 -21.190 1.00 86.00 105 LEU A CA 1
ATOM 794 C C . LEU A 1 105 ? 2.923 14.226 -19.768 1.00 86.00 105 LEU A C 1
ATOM 796 O O . LEU A 1 105 ? 1.832 13.690 -19.589 1.00 86.00 105 LEU A O 1
ATOM 800 N N . MET A 1 106 ? 3.694 14.646 -18.762 1.00 86.38 106 MET A N 1
ATOM 801 C CA . MET A 1 106 ? 3.411 14.396 -17.347 1.00 86.38 106 MET A CA 1
ATOM 802 C C . MET A 1 106 ? 2.654 15.534 -16.648 1.00 86.38 106 MET A C 1
ATOM 804 O O . MET A 1 106 ? 2.380 15.442 -15.448 1.00 86.38 106 MET A O 1
ATOM 808 N N . GLN A 1 107 ? 2.294 16.599 -17.373 1.00 87.88 107 GLN A N 1
ATOM 809 C CA . GLN A 1 107 ? 1.591 17.774 -16.844 1.00 87.88 107 GLN A CA 1
ATOM 810 C C . GLN A 1 107 ? 2.270 18.341 -15.581 1.00 87.88 107 GLN A C 1
ATOM 812 O O . GLN A 1 107 ? 1.647 18.531 -14.528 1.00 87.88 107 GLN A O 1
ATOM 817 N N . ILE A 1 108 ? 3.581 18.566 -15.674 1.00 90.50 108 ILE A N 1
ATOM 818 C CA . ILE A 1 108 ? 4.414 19.144 -14.612 1.00 90.50 108 ILE A CA 1
ATOM 819 C C . ILE A 1 108 ? 5.154 20.369 -15.147 1.00 90.50 108 ILE A C 1
ATOM 821 O O . ILE A 1 108 ? 5.547 20.411 -16.309 1.00 90.50 108 ILE A O 1
ATOM 825 N N . ASN A 1 109 ? 5.348 21.381 -14.302 1.00 95.31 109 ASN A N 1
ATOM 826 C CA . ASN A 1 109 ? 6.077 22.586 -14.689 1.00 95.31 109 ASN A CA 1
ATOM 827 C C . ASN A 1 109 ? 7.560 22.452 -14.324 1.00 95.31 109 ASN A C 1
ATOM 829 O O . ASN A 1 109 ? 7.887 22.174 -13.168 1.00 95.31 109 ASN A O 1
ATOM 833 N N . LYS A 1 110 ? 8.441 22.719 -15.290 1.00 96.50 110 LYS A N 1
ATOM 834 C CA . LYS A 1 110 ? 9.896 22.614 -15.124 1.00 96.50 110 LYS A CA 1
ATOM 835 C C . LYS A 1 110 ? 10.493 23.527 -14.045 1.00 96.50 110 LYS A C 1
ATOM 837 O O . LYS A 1 110 ? 11.471 23.163 -13.404 1.00 96.50 110 LYS A O 1
ATOM 842 N N . ASN A 1 111 ? 9.846 24.658 -13.757 1.00 96.69 111 ASN A N 1
ATOM 843 C CA . ASN A 1 111 ? 10.318 25.640 -12.777 1.00 96.69 111 ASN A CA 1
ATOM 844 C C . ASN A 1 111 ? 9.873 25.336 -11.335 1.00 96.69 111 ASN A C 1
ATOM 846 O O . ASN A 1 111 ? 10.179 26.095 -10.412 1.00 96.69 111 ASN A O 1
ATOM 850 N N . TRP A 1 112 ? 9.083 24.281 -11.112 1.00 97.00 112 TRP A N 1
ATOM 851 C CA . TRP A 1 112 ? 8.629 23.939 -9.767 1.00 97.00 112 TRP A CA 1
ATOM 852 C C . TRP A 1 112 ? 9.766 23.399 -8.901 1.00 97.00 112 TRP A C 1
ATOM 854 O O . TRP A 1 112 ? 10.672 22.710 -9.367 1.00 97.00 112 TRP A O 1
ATOM 864 N N . LYS A 1 113 ? 9.669 23.665 -7.594 1.00 96.88 113 LYS A N 1
ATOM 865 C CA . LYS A 1 113 ? 10.556 23.060 -6.599 1.00 96.88 113 LYS A CA 1
ATOM 866 C C . LYS A 1 113 ? 10.078 21.652 -6.278 1.00 96.88 113 LYS A C 1
ATOM 868 O O . LYS A 1 113 ? 8.935 21.484 -5.845 1.00 96.88 113 LYS A O 1
ATOM 873 N N . THR A 1 114 ? 10.956 20.662 -6.372 1.00 94.44 114 THR A N 1
ATOM 874 C CA . THR A 1 114 ? 10.619 19.245 -6.145 1.00 94.44 114 THR A CA 1
ATOM 875 C C . THR A 1 114 ? 10.043 18.987 -4.748 1.00 94.44 114 THR A C 1
ATOM 877 O O . THR A 1 114 ? 9.080 18.240 -4.586 1.00 94.44 114 THR A O 1
ATOM 880 N N . ARG A 1 115 ? 10.539 19.704 -3.732 1.00 90.50 115 ARG A N 1
ATOM 881 C CA . ARG A 1 115 ? 10.046 19.630 -2.340 1.00 90.50 115 ARG A CA 1
ATOM 882 C C . ARG A 1 115 ? 8.609 20.121 -2.149 1.00 90.50 115 ARG A C 1
ATOM 884 O O . ARG A 1 115 ? 7.980 19.771 -1.158 1.00 90.50 115 ARG A O 1
ATOM 891 N N . SER A 1 116 ? 8.115 20.964 -3.054 1.00 88.94 116 SER A N 1
ATOM 892 C CA . SER A 1 116 ? 6.754 21.517 -2.988 1.00 88.94 116 SER A CA 1
ATOM 893 C C . SER A 1 116 ? 5.712 20.635 -3.677 1.00 88.94 116 SER A C 1
ATOM 895 O O . SER A 1 116 ? 4.517 20.896 -3.565 1.00 88.94 116 SER A O 1
ATOM 897 N N . LEU A 1 117 ? 6.161 19.588 -4.375 1.00 88.12 117 LEU A N 1
ATOM 898 C CA . LEU A 1 117 ? 5.295 18.675 -5.101 1.00 88.12 117 LEU A CA 1
ATOM 899 C C . LEU A 1 117 ? 4.533 17.758 -4.138 1.00 88.12 117 LEU A C 1
ATOM 901 O O . LEU A 1 117 ? 5.091 17.207 -3.187 1.00 88.12 117 LEU A O 1
ATOM 905 N N . SER A 1 118 ? 3.252 17.550 -4.432 1.00 83.50 118 SER A N 1
ATOM 906 C CA . SER A 1 118 ? 2.456 16.465 -3.849 1.00 83.50 118 SER A CA 1
ATOM 907 C C . SER A 1 118 ? 3.032 15.091 -4.218 1.00 83.50 118 SER A C 1
ATOM 909 O O . SER A 1 118 ? 3.761 14.968 -5.201 1.00 83.50 118 SER A O 1
ATOM 911 N N . GLY A 1 119 ? 2.670 14.034 -3.480 1.00 81.06 119 GLY A N 1
ATOM 912 C CA . GLY A 1 119 ? 3.121 12.665 -3.778 1.00 81.06 119 GLY A CA 1
ATOM 913 C C . GLY A 1 119 ? 2.840 12.244 -5.226 1.00 81.06 119 GLY A C 1
ATOM 914 O O . GLY A 1 119 ? 3.737 11.767 -5.913 1.00 81.06 119 GLY A O 1
ATOM 915 N N . GLY A 1 120 ? 1.643 12.544 -5.740 1.00 80.38 120 GLY A N 1
ATOM 916 C CA . GLY A 1 120 ? 1.311 12.272 -7.138 1.00 80.38 120 GLY A CA 1
ATOM 917 C C . GLY A 1 120 ? 2.118 13.097 -8.146 1.00 80.38 120 GLY A C 1
ATOM 918 O O . GLY A 1 120 ? 2.512 12.580 -9.186 1.00 80.38 120 GLY A O 1
ATOM 919 N N . GLN A 1 121 ? 2.429 14.361 -7.845 1.00 87.06 121 GLN A N 1
ATOM 920 C CA . GLN A 1 121 ? 3.329 15.160 -8.689 1.00 87.06 121 GLN A CA 1
ATOM 921 C C . GLN A 1 121 ? 4.772 14.638 -8.652 1.00 87.06 121 GLN A C 1
ATOM 923 O O . GLN A 1 121 ? 5.428 14.642 -9.689 1.00 87.06 121 GLN A O 1
ATOM 928 N N . LYS A 1 122 ? 5.255 14.152 -7.499 1.00 90.94 122 LYS A N 1
ATOM 929 C CA . LYS A 1 122 ? 6.563 13.486 -7.385 1.00 90.94 122 LYS A CA 1
ATOM 930 C C . LYS A 1 122 ? 6.608 12.211 -8.232 1.00 90.94 122 LYS A C 1
ATOM 932 O O . LYS A 1 122 ? 7.569 12.010 -8.963 1.00 90.94 122 LYS A O 1
ATOM 937 N N . GLN A 1 123 ? 5.546 11.404 -8.216 1.00 87.81 123 GLN A N 1
ATOM 938 C CA . GLN A 1 123 ? 5.438 10.214 -9.068 1.00 87.81 123 GLN A CA 1
ATOM 939 C C . GLN A 1 123 ? 5.522 10.569 -10.558 1.00 87.81 123 GLN A C 1
ATOM 941 O O . GLN A 1 123 ? 6.231 9.921 -11.333 1.00 87.81 123 GLN A O 1
ATOM 946 N N . ARG A 1 124 ? 4.822 11.639 -10.959 1.00 87.88 124 ARG A N 1
ATOM 947 C CA . ARG A 1 124 ? 4.857 12.134 -12.336 1.00 87.88 124 ARG A CA 1
ATOM 948 C C . ARG A 1 124 ? 6.233 12.667 -12.734 1.00 87.88 124 ARG A C 1
ATOM 950 O O . ARG A 1 124 ? 6.666 12.409 -13.851 1.00 87.88 124 ARG A O 1
ATOM 957 N N . LEU A 1 125 ? 6.928 13.346 -11.821 1.00 93.56 125 LEU A N 1
ATOM 958 C CA . LEU A 1 125 ? 8.303 13.806 -12.017 1.00 93.56 125 LEU A CA 1
ATOM 959 C C . LEU A 1 125 ? 9.266 12.644 -12.276 1.00 93.56 125 LEU A C 1
ATOM 961 O O . LEU A 1 125 ? 9.947 12.643 -13.290 1.00 93.56 125 LEU A O 1
ATOM 965 N N . VAL A 1 126 ? 9.280 11.628 -11.413 1.00 93.62 126 VAL A N 1
ATOM 966 C CA . VAL A 1 126 ? 10.196 10.483 -11.569 1.00 93.62 126 VAL A CA 1
ATOM 967 C C . VAL A 1 126 ? 9.908 9.701 -12.853 1.00 93.62 126 VAL A C 1
ATOM 969 O O . VAL A 1 126 ? 10.826 9.246 -13.536 1.00 93.62 126 VAL A O 1
ATOM 972 N N . THR A 1 127 ? 8.631 9.596 -13.227 1.00 90.38 127 THR A N 1
ATOM 973 C CA . THR A 1 127 ? 8.240 9.011 -14.515 1.00 90.38 127 THR A CA 1
ATOM 974 C C . THR A 1 127 ? 8.765 9.853 -15.683 1.00 90.38 127 THR A C 1
ATOM 976 O O . THR A 1 127 ? 9.362 9.291 -16.595 1.00 90.38 127 THR A O 1
ATOM 979 N N . ALA A 1 128 ? 8.624 11.186 -15.643 1.00 92.31 128 ALA A N 1
ATOM 980 C CA . ALA A 1 128 ? 9.208 12.092 -16.639 1.00 92.31 128 ALA A CA 1
ATOM 981 C C . ALA A 1 128 ? 10.729 11.910 -16.762 1.00 92.31 128 ALA A C 1
ATOM 983 O O . ALA A 1 128 ? 11.220 11.697 -17.867 1.00 92.31 128 ALA A O 1
ATOM 984 N N . SER A 1 129 ? 11.459 11.916 -15.642 1.00 95.06 129 SER A N 1
ATOM 985 C CA . SER A 1 129 ? 12.912 11.705 -15.629 1.00 95.06 129 SER A CA 1
ATOM 986 C C . SER A 1 129 ? 13.309 10.358 -16.239 1.00 95.06 129 SER A C 1
ATOM 988 O O . SER A 1 129 ? 14.291 10.272 -16.969 1.00 95.06 129 SER A O 1
ATOM 990 N N . THR A 1 130 ? 12.523 9.305 -15.993 1.00 92.94 130 THR A N 1
ATOM 991 C CA . THR A 1 130 ? 12.766 7.969 -16.563 1.00 92.94 130 THR A CA 1
ATOM 992 C C . THR A 1 130 ? 12.514 7.935 -18.074 1.00 92.94 130 THR A C 1
ATOM 994 O O . THR A 1 130 ? 13.265 7.299 -18.811 1.00 92.94 130 THR A O 1
ATOM 997 N N . LEU A 1 131 ? 11.478 8.627 -18.557 1.00 90.44 131 LEU A N 1
ATOM 998 C CA . LEU A 1 131 ? 11.150 8.684 -19.986 1.00 90.44 131 LEU A CA 1
ATOM 999 C C . LEU A 1 131 ? 12.165 9.504 -20.788 1.00 90.44 131 LEU A C 1
ATOM 1001 O O . LEU A 1 131 ? 12.528 9.093 -21.890 1.00 90.44 131 LEU A O 1
ATOM 1005 N N . ALA A 1 132 ? 12.668 10.602 -20.218 1.00 94.19 132 ALA A N 1
ATOM 1006 C CA . ALA A 1 132 ? 13.676 11.459 -20.843 1.00 94.19 132 ALA A CA 1
ATOM 1007 C C . ALA A 1 132 ? 14.971 10.697 -21.193 1.00 94.19 132 ALA A C 1
ATOM 1009 O O . ALA A 1 132 ? 15.629 10.997 -22.187 1.00 94.19 132 ALA A O 1
ATOM 1010 N N . MET A 1 133 ? 15.296 9.641 -20.436 1.00 92.00 133 MET A N 1
ATOM 1011 C CA . MET A 1 133 ? 16.442 8.758 -20.694 1.00 92.00 133 MET A CA 1
ATOM 1012 C C . MET A 1 133 ? 16.289 7.876 -21.952 1.00 92.00 133 MET A C 1
ATOM 1014 O O . MET A 1 133 ? 17.235 7.185 -22.325 1.00 92.00 133 MET A O 1
ATOM 1018 N N . LYS A 1 134 ? 15.119 7.876 -22.609 1.00 88.75 134 LYS A N 1
ATOM 1019 C CA . LYS A 1 134 ? 14.799 7.129 -23.843 1.00 88.75 134 LYS A CA 1
ATOM 1020 C C . LYS A 1 134 ? 14.890 5.601 -23.772 1.00 88.75 134 LYS A C 1
ATOM 1022 O O . LYS A 1 134 ? 14.822 4.963 -24.819 1.00 88.75 134 LYS A O 1
ATOM 1027 N N . GLY A 1 135 ? 14.938 5.002 -22.581 1.00 89.88 135 GLY A N 1
ATOM 1028 C CA . GLY A 1 135 ? 14.923 3.542 -22.421 1.00 89.88 135 GLY A CA 1
ATOM 1029 C C . GLY A 1 135 ? 13.717 2.877 -23.101 1.00 89.88 135 GLY A C 1
ATOM 1030 O O . GLY A 1 135 ? 12.621 3.446 -23.148 1.00 89.88 135 GLY A O 1
ATOM 1031 N N . ASP A 1 136 ? 13.914 1.688 -23.670 1.00 91.75 136 ASP A N 1
ATOM 1032 C CA . ASP A 1 136 ? 12.880 0.951 -24.415 1.00 91.75 136 ASP A CA 1
ATOM 1033 C C . ASP A 1 136 ? 12.056 0.008 -23.537 1.00 91.75 136 ASP A C 1
ATOM 1035 O O . ASP A 1 136 ? 10.935 -0.357 -23.894 1.00 91.75 136 ASP A O 1
ATOM 1039 N N . ILE A 1 137 ? 12.592 -0.339 -22.367 1.00 94.75 137 ILE A N 1
ATOM 1040 C CA . ILE A 1 137 ? 11.946 -1.172 -21.359 1.00 94.75 137 ILE A CA 1
ATOM 1041 C C . ILE A 1 137 ? 11.695 -0.299 -20.133 1.00 94.75 137 ILE A C 1
ATOM 1043 O O . ILE A 1 137 ? 12.626 0.272 -19.571 1.00 94.75 137 ILE A O 1
ATOM 1047 N N . LEU A 1 138 ? 10.441 -0.191 -19.710 1.00 95.06 138 LEU A N 1
ATOM 1048 C CA . LEU A 1 138 ? 10.031 0.638 -18.584 1.00 95.06 138 LEU A CA 1
ATOM 1049 C C . LEU A 1 138 ? 9.438 -0.241 -17.490 1.00 95.06 138 LEU A C 1
ATOM 1051 O O . LEU A 1 138 ? 8.475 -0.967 -17.726 1.00 95.06 138 LEU A O 1
ATOM 1055 N N . ILE A 1 139 ? 10.009 -0.166 -16.295 1.00 95.25 139 ILE A N 1
ATOM 1056 C CA . ILE A 1 139 ? 9.578 -0.911 -15.116 1.00 95.25 139 ILE A CA 1
ATOM 1057 C C . ILE A 1 139 ? 8.987 0.068 -14.111 1.00 95.25 139 ILE A C 1
ATOM 1059 O O . ILE A 1 139 ? 9.600 1.081 -13.786 1.00 95.25 139 ILE A O 1
ATOM 1063 N N . PHE A 1 140 ? 7.805 -0.251 -13.602 1.00 93.69 140 PHE A N 1
ATOM 1064 C CA . PHE A 1 140 ? 7.122 0.532 -12.587 1.00 93.69 140 PHE A CA 1
ATOM 1065 C C . PHE A 1 140 ? 6.772 -0.361 -11.399 1.00 93.69 140 PHE A C 1
ATOM 1067 O O . PHE A 1 140 ? 5.993 -1.303 -11.548 1.00 93.69 140 PHE A O 1
ATOM 1074 N N . ASP A 1 141 ? 7.333 -0.064 -10.230 1.00 90.81 141 ASP A N 1
ATOM 1075 C CA . ASP A 1 141 ? 7.024 -0.741 -8.970 1.00 90.81 141 ASP A CA 1
ATOM 1076 C C . ASP A 1 141 ? 5.965 0.061 -8.203 1.00 90.81 141 ASP A C 1
ATOM 1078 O O . ASP A 1 141 ? 6.269 1.124 -7.675 1.00 90.81 141 ASP A O 1
ATOM 1082 N N . GLU A 1 142 ? 4.717 -0.407 -8.190 1.00 87.25 142 GLU A N 1
ATOM 1083 C CA . GLU A 1 142 ? 3.565 0.215 -7.515 1.00 87.25 142 GLU A CA 1
ATOM 1084 C C . GLU A 1 142 ? 3.381 1.726 -7.789 1.00 87.25 142 GLU A C 1
ATOM 1086 O O . GLU A 1 142 ? 3.222 2.527 -6.860 1.00 87.25 142 GLU A O 1
ATOM 1091 N N . PRO A 1 143 ? 3.393 2.173 -9.060 1.00 86.31 143 PRO A N 1
ATOM 1092 C CA . PRO A 1 143 ? 3.369 3.595 -9.384 1.00 86.31 143 PRO A CA 1
ATOM 1093 C C . PRO A 1 143 ? 2.024 4.281 -9.103 1.00 86.31 143 PRO A C 1
ATOM 1095 O O . PRO A 1 143 ? 1.931 5.503 -9.206 1.00 86.31 143 PRO A O 1
ATOM 1098 N N . LEU A 1 144 ? 0.965 3.530 -8.789 1.00 84.44 144 LEU A N 1
ATOM 1099 C CA . LEU A 1 144 ? -0.328 4.075 -8.378 1.00 84.44 144 LEU A CA 1
ATOM 1100 C C . LEU A 1 144 ? -0.374 4.401 -6.884 1.00 84.44 144 LEU A C 1
ATOM 1102 O O . LEU A 1 144 ? -1.369 4.967 -6.413 1.00 84.44 144 LEU A O 1
ATOM 1106 N N . ALA A 1 145 ? 0.680 4.069 -6.133 1.00 72.75 145 ALA A N 1
ATOM 1107 C CA . ALA A 1 145 ? 0.821 4.480 -4.750 1.00 72.75 145 ALA A CA 1
ATOM 1108 C C . ALA A 1 145 ? 0.708 6.011 -4.648 1.00 72.75 145 ALA A C 1
ATOM 1110 O O . ALA A 1 145 ? 1.358 6.764 -5.369 1.00 72.75 145 ALA A O 1
ATOM 1111 N N . ASN A 1 146 ? -0.138 6.490 -3.734 1.00 69.12 146 ASN A N 1
ATOM 1112 C CA . ASN A 1 146 ? -0.407 7.918 -3.513 1.00 69.12 146 ASN A CA 1
ATOM 1113 C C . ASN A 1 146 ? -1.110 8.667 -4.668 1.00 69.12 146 ASN A C 1
ATOM 1115 O O . ASN A 1 146 ? -1.253 9.890 -4.573 1.00 69.12 146 ASN A O 1
ATOM 1119 N N . LEU A 1 147 ? -1.585 7.975 -5.714 1.00 74.75 147 LEU A N 1
ATOM 1120 C CA . LEU A 1 147 ? -2.432 8.557 -6.762 1.00 74.75 147 LEU A CA 1
ATOM 1121 C C . LEU A 1 147 ? -3.923 8.345 -6.469 1.00 74.75 147 LEU A C 1
ATOM 1123 O O . LEU A 1 147 ? -4.365 7.253 -6.095 1.00 74.75 147 LEU A O 1
ATOM 1127 N N . ASP A 1 148 ? -4.710 9.400 -6.680 1.00 71.62 148 ASP A N 1
ATOM 1128 C CA . ASP A 1 148 ? -6.168 9.311 -6.741 1.00 71.62 148 ASP A CA 1
ATOM 1129 C C . ASP A 1 148 ? -6.629 8.580 -8.020 1.00 71.62 148 ASP A C 1
ATOM 1131 O O . ASP A 1 148 ? -5.825 8.139 -8.846 1.00 71.62 148 ASP A O 1
ATOM 1135 N N . ALA A 1 149 ? -7.942 8.391 -8.176 1.00 75.56 149 ALA A N 1
ATOM 1136 C CA . ALA A 1 149 ? -8.497 7.670 -9.323 1.00 75.56 149 ALA A CA 1
ATOM 1137 C C . ALA A 1 149 ? -8.182 8.360 -10.663 1.00 75.56 149 ALA A C 1
ATOM 1139 O O . ALA A 1 149 ? -7.877 7.683 -11.643 1.00 75.56 149 ALA A O 1
ATOM 1140 N N . GLN A 1 150 ? -8.211 9.695 -10.696 1.00 79.31 150 GLN A N 1
ATOM 1141 C CA . GLN A 1 150 ? -7.940 10.465 -11.907 1.00 79.31 150 GLN A CA 1
ATOM 1142 C C . GLN A 1 150 ? -6.460 10.388 -12.305 1.00 79.31 150 GLN A C 1
ATOM 1144 O O . GLN A 1 150 ? -6.140 10.138 -13.464 1.00 79.31 150 GLN A O 1
ATOM 1149 N N . GLY A 1 151 ? -5.549 10.571 -11.350 1.00 78.19 151 GLY A N 1
ATOM 1150 C CA . GLY A 1 151 ? -4.110 10.472 -11.564 1.00 78.19 151 GLY A CA 1
ATOM 1151 C C . GLY A 1 151 ? -3.681 9.071 -11.990 1.00 78.19 151 GLY A C 1
ATOM 1152 O O . GLY A 1 151 ? -2.827 8.943 -12.867 1.00 78.19 151 GLY A O 1
ATOM 1153 N N . ALA A 1 152 ? -4.303 8.033 -11.422 1.00 85.25 152 ALA A N 1
ATOM 1154 C CA . ALA A 1 152 ? -4.079 6.652 -11.833 1.00 85.25 152 ALA A CA 1
ATOM 1155 C C . ALA A 1 152 ? -4.505 6.407 -13.291 1.00 85.25 152 ALA A C 1
ATOM 1157 O O . ALA A 1 152 ? -3.724 5.862 -14.067 1.00 85.25 152 ALA A O 1
ATOM 1158 N N . ASP A 1 153 ? -5.701 6.859 -13.686 1.00 86.44 153 ASP A N 1
ATOM 1159 C CA . ASP A 1 153 ? -6.202 6.730 -15.063 1.00 86.44 153 ASP A CA 1
ATOM 1160 C C . ASP A 1 153 ? -5.300 7.452 -16.081 1.00 86.44 153 ASP A C 1
ATOM 1162 O O . ASP A 1 153 ? -4.954 6.880 -17.116 1.00 86.44 153 ASP A O 1
ATOM 1166 N N . ILE A 1 154 ? -4.848 8.672 -15.764 1.00 84.44 154 ILE A N 1
ATOM 1167 C CA . ILE A 1 154 ? -3.913 9.429 -16.612 1.00 84.44 154 ILE A CA 1
ATOM 1168 C C . ILE A 1 154 ? -2.607 8.652 -16.813 1.00 84.44 154 ILE A C 1
ATOM 1170 O O . ILE A 1 154 ? -2.149 8.506 -17.949 1.00 84.44 154 ILE A O 1
ATOM 1174 N N . LEU A 1 155 ? -2.009 8.142 -15.730 1.00 87.62 155 LEU A N 1
ATOM 1175 C CA . LEU A 1 155 ? -0.754 7.398 -15.813 1.00 87.62 155 LEU A CA 1
ATOM 1176 C C . LEU A 1 155 ? -0.925 6.106 -16.620 1.00 87.62 155 LEU A C 1
ATOM 1178 O O . LEU A 1 155 ? -0.129 5.837 -17.512 1.00 87.62 155 LEU A O 1
ATOM 1182 N N . LEU A 1 156 ? -1.971 5.322 -16.361 1.00 92.81 156 LEU A N 1
ATOM 1183 C CA . LEU A 1 156 ? -2.191 4.049 -17.052 1.00 92.81 156 LEU A CA 1
ATOM 1184 C C . LEU A 1 156 ? -2.465 4.232 -18.551 1.00 92.81 156 LEU A C 1
ATOM 1186 O O . LEU A 1 156 ? -1.931 3.477 -19.367 1.00 92.81 156 LEU A O 1
ATOM 1190 N N . LYS A 1 157 ? -3.216 5.272 -18.936 1.00 92.50 157 LYS A N 1
ATOM 1191 C CA . LYS A 1 157 ? -3.393 5.654 -20.348 1.00 92.50 157 LYS A CA 1
ATOM 1192 C C . LYS A 1 157 ? -2.069 6.012 -21.009 1.00 92.50 157 LYS A C 1
ATOM 1194 O O . LYS A 1 157 ? -1.824 5.595 -22.140 1.00 92.50 157 LYS A O 1
ATOM 1199 N N . LEU A 1 158 ? -1.205 6.737 -20.302 1.00 89.56 158 LEU A N 1
ATOM 1200 C CA . LEU A 1 158 ? 0.127 7.055 -20.796 1.00 89.56 158 LEU A CA 1
ATOM 1201 C C . LEU A 1 158 ? 0.976 5.793 -20.994 1.00 89.56 158 LEU A C 1
ATOM 1203 O O . LEU A 1 158 ? 1.570 5.624 -22.056 1.00 89.56 158 LEU A O 1
ATOM 1207 N N . LEU A 1 159 ? 1.015 4.889 -20.012 1.00 93.06 159 LEU A N 1
ATOM 1208 C CA . LEU A 1 159 ? 1.757 3.628 -20.127 1.00 93.06 159 LEU A CA 1
ATOM 1209 C C . LEU A 1 159 ? 1.274 2.800 -21.322 1.00 93.06 159 LEU A C 1
ATOM 1211 O O . LEU A 1 159 ? 2.085 2.254 -22.071 1.00 93.06 159 LEU A O 1
ATOM 1215 N N . ARG A 1 160 ? -0.042 2.775 -21.556 1.00 95.06 160 ARG A N 1
ATOM 1216 C CA . ARG A 1 160 ? -0.633 2.127 -22.728 1.00 95.06 160 ARG A CA 1
ATOM 1217 C C . ARG A 1 160 ? -0.199 2.781 -24.038 1.00 95.06 160 ARG A C 1
ATOM 1219 O O . ARG A 1 160 ? 0.117 2.079 -24.996 1.00 95.06 160 ARG A O 1
ATOM 1226 N N . GLN A 1 161 ? -0.169 4.110 -24.083 1.00 92.75 161 GLN A N 1
ATOM 1227 C CA . GLN A 1 161 ? 0.308 4.850 -25.247 1.00 92.75 161 GLN A CA 1
ATOM 1228 C C . GLN A 1 161 ? 1.789 4.554 -25.523 1.00 92.75 161 GLN A C 1
ATOM 1230 O O . GLN A 1 161 ? 2.150 4.304 -26.671 1.00 92.75 161 GLN A O 1
ATOM 1235 N N . LEU A 1 162 ? 2.632 4.523 -24.488 1.00 91.62 162 LEU A N 1
ATOM 1236 C CA . LEU A 1 162 ? 4.052 4.183 -24.609 1.00 91.62 162 LEU A CA 1
ATOM 1237 C C . LEU A 1 162 ? 4.250 2.765 -25.158 1.00 91.62 162 LEU A C 1
ATOM 1239 O O . LEU A 1 162 ? 5.054 2.569 -26.069 1.00 91.62 162 LEU A O 1
ATOM 1243 N N . ALA A 1 163 ? 3.474 1.795 -24.672 1.00 95.62 163 ALA A N 1
ATOM 1244 C CA . ALA A 1 163 ? 3.475 0.451 -25.236 1.00 95.62 163 ALA A CA 1
ATOM 1245 C C . ALA A 1 163 ? 3.073 0.469 -26.722 1.00 95.62 163 ALA A C 1
ATOM 1247 O O . ALA A 1 163 ? 3.791 -0.071 -27.555 1.00 95.62 163 ALA A O 1
ATOM 1248 N N . SER A 1 164 ? 2.011 1.193 -27.098 1.00 94.06 164 SER A N 1
ATOM 1249 C CA . SER A 1 164 ? 1.546 1.257 -28.496 1.00 94.06 164 SER A CA 1
ATOM 1250 C C . SER A 1 164 ? 2.560 1.838 -29.495 1.00 94.06 164 SER A C 1
ATOM 1252 O O . SER A 1 164 ? 2.477 1.534 -30.683 1.00 94.06 164 SER A O 1
ATOM 1254 N N . ILE A 1 165 ? 3.532 2.633 -29.029 1.00 92.44 165 ILE A N 1
ATOM 1255 C CA . ILE A 1 165 ? 4.634 3.160 -29.855 1.00 92.44 165 ILE A CA 1
ATOM 1256 C C . ILE A 1 165 ? 5.895 2.278 -29.812 1.00 92.44 165 ILE A C 1
ATOM 1258 O O . ILE A 1 165 ? 6.954 2.700 -30.268 1.00 92.44 165 ILE A O 1
ATOM 1262 N N . GLY A 1 166 ? 5.788 1.059 -29.276 1.00 93.88 166 GLY A N 1
ATOM 1263 C CA . GLY A 1 166 ? 6.831 0.033 -29.330 1.00 93.88 166 GLY A CA 1
ATOM 1264 C C . GLY A 1 166 ? 7.654 -0.141 -28.054 1.00 93.88 166 GLY A C 1
ATOM 1265 O O . GLY A 1 166 ? 8.585 -0.939 -28.061 1.00 93.88 166 GLY A O 1
ATOM 1266 N N . LYS A 1 167 ? 7.337 0.551 -26.951 1.00 94.62 167 LYS A N 1
ATOM 1267 C CA . LYS A 1 167 ? 8.011 0.316 -25.661 1.00 94.62 167 LYS A CA 1
ATOM 1268 C C . LYS A 1 167 ? 7.524 -0.991 -25.025 1.00 94.62 167 LYS A C 1
ATOM 1270 O O . LYS A 1 167 ? 6.395 -1.419 -25.254 1.00 94.62 167 LYS A O 1
ATOM 1275 N N . ALA A 1 168 ? 8.363 -1.618 -24.208 1.00 96.31 168 ALA A N 1
ATOM 1276 C CA . ALA A 1 168 ? 7.967 -2.716 -23.330 1.00 96.31 168 ALA A CA 1
ATOM 1277 C C . ALA A 1 168 ? 7.682 -2.149 -21.935 1.00 96.31 168 ALA A C 1
ATOM 1279 O O . ALA A 1 168 ? 8.556 -1.513 -21.346 1.00 96.31 168 ALA A O 1
ATOM 1280 N N . VAL A 1 169 ? 6.482 -2.359 -21.393 1.00 96.94 169 VAL A N 1
ATOM 1281 C CA . VAL A 1 169 ? 6.117 -1.838 -20.066 1.00 96.94 169 VAL A CA 1
ATOM 1282 C C . VAL A 1 169 ? 5.879 -2.994 -19.105 1.00 96.94 169 VAL A C 1
ATOM 1284 O O . VAL A 1 169 ? 5.028 -3.842 -19.354 1.00 96.94 169 VAL A O 1
ATOM 1287 N N . LEU A 1 170 ? 6.597 -3.015 -17.984 1.00 96.88 170 LEU A N 1
ATOM 1288 C CA . LEU A 1 170 ? 6.350 -3.901 -16.852 1.00 96.88 170 LEU A CA 1
ATOM 1289 C C . LEU A 1 170 ? 5.808 -3.087 -15.677 1.00 96.88 170 LEU A C 1
ATOM 1291 O O . LEU A 1 170 ? 6.470 -2.185 -15.175 1.00 96.88 170 LEU A O 1
ATOM 1295 N N . LEU A 1 171 ? 4.625 -3.449 -15.206 1.00 95.25 171 LEU A N 1
ATOM 1296 C CA . LEU A 1 171 ? 3.941 -2.812 -14.093 1.00 95.25 171 LEU A CA 1
ATOM 1297 C C . LEU A 1 171 ? 3.787 -3.813 -12.946 1.00 95.25 171 LEU A C 1
ATOM 1299 O O . LEU A 1 171 ? 3.279 -4.912 -13.152 1.00 95.25 171 LEU A O 1
ATOM 1303 N N . VAL A 1 172 ? 4.187 -3.441 -11.737 1.00 92.31 172 VAL A N 1
ATOM 1304 C CA . VAL A 1 172 ? 3.832 -4.151 -10.503 1.00 92.31 172 VAL A CA 1
ATOM 1305 C C . VAL A 1 172 ? 2.753 -3.351 -9.809 1.00 92.31 172 VAL A C 1
ATOM 1307 O O . VAL A 1 172 ? 2.972 -2.190 -9.495 1.00 92.31 172 VAL A O 1
ATOM 1310 N N . GLU A 1 173 ? 1.594 -3.955 -9.563 1.00 87.12 173 GLU A N 1
ATOM 1311 C CA . GLU A 1 173 ? 0.483 -3.256 -8.921 1.00 87.12 173 GLU A CA 1
ATOM 1312 C C . GLU A 1 173 ? -0.393 -4.170 -8.067 1.00 87.12 173 GLU A C 1
ATOM 1314 O O . GLU A 1 173 ? -0.505 -5.379 -8.302 1.00 87.12 173 GLU A O 1
ATOM 1319 N N . HIS A 1 174 ? -1.047 -3.548 -7.085 1.00 77.31 174 HIS A N 1
ATOM 1320 C CA . HIS A 1 174 ? -1.984 -4.198 -6.169 1.00 77.31 174 HIS A CA 1
ATOM 1321 C C . HIS A 1 174 ? -3.449 -3.847 -6.469 1.00 77.31 174 HIS A C 1
ATOM 1323 O O . HIS A 1 174 ? -4.340 -4.642 -6.166 1.00 77.31 174 HIS A O 1
ATOM 1329 N N . ARG A 1 175 ? -3.708 -2.694 -7.102 1.00 77.25 175 ARG A N 1
ATOM 1330 C CA . ARG A 1 175 ? -5.055 -2.217 -7.474 1.00 77.25 175 ARG A CA 1
ATOM 1331 C C . ARG A 1 175 ? -5.488 -2.776 -8.830 1.00 77.25 175 ARG A C 1
ATOM 1333 O O . ARG A 1 175 ? -5.509 -2.079 -9.844 1.00 77.25 175 ARG A O 1
ATOM 1340 N N . LEU A 1 176 ? -5.760 -4.077 -8.861 1.00 81.00 176 LEU A N 1
ATOM 1341 C CA . LEU A 1 176 ? -6.013 -4.810 -10.105 1.00 81.00 176 LEU A CA 1
ATOM 1342 C C . LEU A 1 176 ? -7.281 -4.365 -10.833 1.00 81.00 176 LEU A C 1
ATOM 1344 O O . LEU A 1 176 ? -7.302 -4.357 -12.058 1.00 81.00 176 LEU A O 1
ATOM 1348 N N . ASP A 1 177 ? -8.303 -3.954 -10.092 1.00 77.06 177 ASP A N 1
ATOM 1349 C CA . ASP A 1 177 ? -9.529 -3.352 -10.618 1.00 77.06 177 ASP A CA 1
ATOM 1350 C C . ASP A 1 177 ? -9.250 -2.128 -11.499 1.00 77.06 177 ASP A C 1
ATOM 1352 O O . ASP A 1 177 ? -9.892 -1.943 -12.531 1.00 77.06 177 ASP A O 1
ATOM 1356 N N . VAL A 1 178 ? -8.243 -1.333 -11.132 1.00 83.69 178 VAL A N 1
ATOM 1357 C CA . VAL A 1 178 ? -7.843 -0.127 -11.867 1.00 83.69 178 VAL A CA 1
ATOM 1358 C C . VAL A 1 178 ? -6.912 -0.458 -13.035 1.00 83.69 178 VAL A C 1
ATOM 1360 O O . VAL A 1 178 ? -6.998 0.154 -14.095 1.00 83.69 178 VAL A O 1
ATOM 1363 N N . VAL A 1 179 ? -6.007 -1.419 -12.849 1.00 89.62 179 VAL A N 1
ATOM 1364 C CA . VAL A 1 179 ? -4.897 -1.691 -13.777 1.00 89.62 179 VAL A CA 1
ATOM 1365 C C . VAL A 1 179 ? -5.268 -2.638 -14.909 1.00 89.62 179 VAL A C 1
ATOM 1367 O O . VAL A 1 179 ? -4.816 -2.454 -16.038 1.00 89.62 179 VAL A O 1
ATOM 1370 N N . LEU A 1 180 ? -6.073 -3.663 -14.628 1.00 88.56 180 LEU A N 1
ATOM 1371 C CA . LEU A 1 180 ? -6.354 -4.734 -15.583 1.00 88.56 180 LEU A CA 1
ATOM 1372 C C . LEU A 1 180 ? -6.939 -4.271 -16.929 1.00 88.56 180 LEU A C 1
ATOM 1374 O O . LEU A 1 180 ? -6.548 -4.863 -17.938 1.00 88.56 180 LEU A O 1
ATOM 1378 N N . PRO A 1 181 ? -7.765 -3.207 -17.008 1.00 90.12 181 PRO A N 1
ATOM 1379 C CA . PRO A 1 181 ? -8.221 -2.665 -18.290 1.00 90.12 181 PRO A CA 1
ATOM 1380 C C . PRO A 1 181 ? -7.101 -2.192 -19.234 1.00 90.12 181 PRO A C 1
ATOM 1382 O O . PRO A 1 181 ? -7.335 -2.056 -20.432 1.00 90.12 181 PRO A O 1
ATOM 1385 N N . PHE A 1 182 ? -5.891 -1.939 -18.725 1.00 93.19 182 PHE A N 1
ATOM 1386 C CA . PHE A 1 182 ? -4.773 -1.369 -19.488 1.00 93.19 182 PHE A CA 1
ATOM 1387 C C . PHE A 1 182 ? -3.684 -2.389 -19.856 1.00 93.19 182 PHE A C 1
ATOM 1389 O O . PHE A 1 182 ? -2.742 -2.050 -20.576 1.00 93.19 182 PHE A O 1
ATOM 1396 N N . VAL A 1 183 ? -3.800 -3.629 -19.375 1.00 94.12 183 VAL A N 1
ATOM 1397 C CA . VAL A 1 183 ? -2.743 -4.651 -19.414 1.00 94.12 183 VAL A CA 1
ATOM 1398 C C . VAL A 1 183 ? -3.004 -5.698 -20.498 1.00 94.12 183 VAL A C 1
ATOM 1400 O O . VAL A 1 183 ? -4.104 -6.241 -20.599 1.00 94.12 183 VAL A O 1
ATOM 1403 N N . ASP A 1 184 ? -1.969 -6.072 -21.253 1.00 94.56 184 ASP A N 1
ATOM 1404 C CA . ASP A 1 184 ? -1.995 -7.136 -22.269 1.00 94.56 184 ASP A CA 1
ATOM 1405 C C . ASP A 1 184 ? -1.704 -8.516 -21.684 1.00 94.56 184 ASP A C 1
ATOM 1407 O O . ASP A 1 184 ? -2.400 -9.481 -22.002 1.00 94.56 184 ASP A O 1
ATOM 1411 N N . VAL A 1 185 ? -0.722 -8.609 -20.789 1.00 94.94 185 VAL A N 1
ATOM 1412 C CA . VAL A 1 185 ? -0.246 -9.879 -20.229 1.00 94.94 185 VAL A CA 1
ATOM 1413 C C . VAL A 1 185 ? -0.154 -9.783 -18.718 1.00 94.94 185 VAL A C 1
ATOM 1415 O O . VAL A 1 185 ? 0.332 -8.795 -18.182 1.00 94.94 185 VAL A O 1
ATOM 1418 N N . ILE A 1 186 ? -0.593 -10.827 -18.018 1.00 94.88 186 ILE A N 1
ATOM 1419 C CA . ILE A 1 186 ? -0.505 -10.905 -16.562 1.00 94.88 186 ILE A CA 1
ATOM 1420 C C . ILE A 1 186 ? 0.377 -12.093 -16.190 1.00 94.88 186 ILE A C 1
ATOM 1422 O O . ILE A 1 186 ? 0.121 -13.231 -16.591 1.00 94.88 186 ILE A O 1
ATOM 1426 N N . TRP A 1 187 ? 1.382 -11.823 -15.371 1.00 95.00 187 TRP A N 1
ATOM 1427 C CA . TRP A 1 187 ? 2.172 -12.816 -14.664 1.00 95.00 187 TRP A CA 1
ATOM 1428 C C . TRP A 1 187 ? 1.859 -12.732 -13.175 1.00 95.00 187 TRP A C 1
ATOM 1430 O O . TRP A 1 187 ? 1.804 -11.644 -12.604 1.00 95.00 187 TRP A O 1
ATOM 1440 N N . GLN A 1 188 ? 1.664 -13.877 -12.531 1.00 91.38 188 GLN A N 1
ATOM 1441 C CA . GLN A 1 188 ? 1.481 -13.963 -11.090 1.00 91.38 188 GLN A CA 1
ATOM 1442 C C . GLN A 1 188 ? 2.705 -14.621 -10.452 1.00 91.38 188 GLN A C 1
ATOM 1444 O O . GLN A 1 188 ? 3.049 -15.753 -10.786 1.00 91.38 188 GLN A O 1
ATOM 1449 N N . LEU A 1 189 ? 3.346 -13.927 -9.510 1.00 90.12 189 LEU A N 1
ATOM 1450 C CA . LEU A 1 189 ? 4.388 -14.492 -8.655 1.00 90.12 189 LEU A CA 1
ATOM 1451 C C . LEU A 1 189 ? 3.744 -15.089 -7.398 1.00 90.12 189 LEU A C 1
ATOM 1453 O O . LEU A 1 189 ? 3.299 -14.362 -6.501 1.00 90.12 189 LEU A O 1
ATOM 1457 N N . LYS A 1 190 ? 3.714 -16.421 -7.324 1.00 83.06 190 LYS A N 1
ATOM 1458 C CA . LYS A 1 190 ? 3.132 -17.199 -6.223 1.00 83.06 190 LYS A CA 1
ATOM 1459 C C . LYS A 1 190 ? 4.067 -18.351 -5.879 1.00 83.06 190 LYS A C 1
ATOM 1461 O O . LYS A 1 190 ? 4.642 -18.954 -6.764 1.00 83.06 190 LYS A O 1
ATOM 1466 N N . ASN A 1 191 ? 4.258 -18.656 -4.594 1.00 79.25 191 ASN A N 1
ATOM 1467 C CA . ASN A 1 191 ? 5.125 -19.763 -4.155 1.00 79.25 191 ASN A CA 1
ATOM 1468 C C . ASN A 1 191 ? 6.550 -19.736 -4.753 1.00 79.25 191 ASN A C 1
ATOM 1470 O O . ASN A 1 191 ? 7.146 -20.785 -4.976 1.00 79.25 191 ASN A O 1
ATOM 1474 N N . LYS A 1 192 ? 7.104 -18.533 -4.977 1.00 83.69 192 LYS A N 1
ATOM 1475 C CA . LYS A 1 192 ? 8.411 -18.300 -5.626 1.00 83.69 192 LYS A CA 1
ATOM 1476 C C . LYS A 1 192 ? 8.485 -18.730 -7.102 1.00 83.69 192 LYS A C 1
ATOM 1478 O O . LYS A 1 192 ? 9.575 -18.736 -7.666 1.00 83.69 192 LYS A O 1
ATOM 1483 N N . THR A 1 193 ? 7.358 -19.041 -7.738 1.00 89.12 193 THR A N 1
ATOM 1484 C CA . THR A 1 193 ? 7.249 -19.324 -9.174 1.00 89.12 193 THR A CA 1
ATOM 1485 C C . THR A 1 193 ? 6.420 -18.249 -9.869 1.00 89.12 193 THR A C 1
ATOM 1487 O O . THR A 1 193 ? 5.539 -17.631 -9.268 1.00 89.12 193 THR A O 1
ATOM 1490 N N . VAL A 1 194 ? 6.734 -17.986 -11.138 1.00 92.88 194 VAL A N 1
ATOM 1491 C CA . VAL A 1 194 ? 6.014 -17.009 -11.962 1.00 92.88 194 VAL A CA 1
ATOM 1492 C C . VAL A 1 194 ? 5.172 -17.759 -12.987 1.00 92.88 194 VAL A C 1
ATOM 1494 O O . VAL A 1 194 ? 5.715 -18.493 -13.812 1.00 92.88 194 VAL A O 1
ATOM 1497 N N . GLU A 1 195 ? 3.859 -17.559 -12.946 1.00 93.62 195 GLU A N 1
ATOM 1498 C CA . GLU A 1 195 ? 2.883 -18.247 -13.797 1.00 93.62 195 GLU A CA 1
ATOM 1499 C C . GLU A 1 195 ? 2.116 -17.239 -14.657 1.00 93.62 195 GLU A C 1
ATOM 1501 O O . GLU A 1 195 ? 1.788 -16.143 -14.197 1.00 93.62 195 GLU A O 1
ATOM 1506 N N . LYS A 1 196 ? 1.851 -17.579 -15.925 1.00 94.44 196 LYS A N 1
ATOM 1507 C CA . LYS A 1 196 ? 1.069 -16.722 -16.828 1.00 94.44 196 LYS A CA 1
ATOM 1508 C C . LYS A 1 196 ? -0.413 -16.927 -16.547 1.00 94.44 196 LYS A C 1
ATOM 1510 O O . LYS A 1 196 ? -0.879 -18.063 -16.517 1.00 94.44 196 LYS A O 1
ATOM 1515 N N . ILE A 1 197 ? -1.156 -15.840 -16.390 1.00 93.19 197 ILE A N 1
ATOM 1516 C CA . ILE A 1 197 ? -2.606 -15.889 -16.211 1.00 93.19 197 ILE A CA 1
ATOM 1517 C C . ILE A 1 197 ? -3.283 -15.756 -17.577 1.00 93.19 197 ILE A C 1
ATOM 1519 O O . ILE A 1 197 ? -3.134 -14.740 -18.255 1.00 93.19 197 ILE A O 1
ATOM 1523 N N . SER A 1 198 ? -4.021 -16.793 -17.973 1.00 89.00 198 SER A N 1
ATOM 1524 C CA . SER A 1 198 ? -4.705 -16.864 -19.274 1.00 89.00 198 SER A CA 1
ATOM 1525 C C . SER A 1 198 ? -6.067 -16.165 -19.272 1.00 89.00 198 SER A C 1
ATOM 1527 O O . SER A 1 198 ? -6.434 -15.530 -20.255 1.00 89.00 198 SER A O 1
ATOM 1529 N N . ASP A 1 199 ? -6.811 -16.278 -18.170 1.00 87.19 199 ASP A N 1
ATOM 1530 C CA . ASP A 1 199 ? -8.160 -15.729 -18.018 1.00 87.19 199 ASP A CA 1
ATOM 1531 C C . ASP A 1 199 ? -8.126 -14.489 -17.117 1.00 87.19 199 ASP A C 1
ATOM 1533 O O . ASP A 1 199 ? -8.083 -14.584 -15.886 1.00 87.19 199 ASP A O 1
ATOM 1537 N N . LYS A 1 200 ? -8.108 -13.311 -17.750 1.00 84.06 200 LYS A N 1
ATOM 1538 C CA . LYS A 1 200 ? -8.054 -12.023 -17.048 1.00 84.06 200 LYS A CA 1
ATOM 1539 C C . LYS A 1 200 ? -9.340 -11.717 -16.286 1.00 84.06 200 LYS A C 1
ATOM 1541 O O . LYS A 1 200 ? -9.265 -11.118 -15.218 1.00 84.06 200 LYS A O 1
ATOM 1546 N N . GLU A 1 201 ? -10.497 -12.107 -16.819 1.00 79.56 201 GLU A N 1
ATOM 1547 C CA . GLU A 1 201 ? -11.796 -11.806 -16.210 1.00 79.56 201 GLU A CA 1
ATOM 1548 C C . GLU A 1 201 ? -11.989 -12.610 -14.928 1.00 79.56 201 GLU A C 1
ATOM 1550 O O . GLU A 1 201 ? -12.319 -12.043 -13.887 1.00 79.56 201 GLU A O 1
ATOM 1555 N N . SER A 1 202 ? -11.699 -13.913 -14.967 1.00 80.31 202 SER A N 1
ATOM 1556 C CA . SER A 1 202 ? -11.705 -14.756 -13.769 1.00 80.31 202 SER A CA 1
ATOM 1557 C C . SER A 1 202 ? -10.664 -14.287 -12.752 1.00 80.31 202 SER A C 1
ATOM 1559 O O . SER A 1 202 ? -10.943 -14.228 -11.554 1.00 80.31 202 SER A O 1
ATOM 1561 N N . PHE A 1 203 ? -9.476 -13.880 -13.209 1.00 80.12 203 PHE A N 1
ATOM 1562 C CA . PHE A 1 203 ? -8.444 -13.338 -12.326 1.00 80.12 203 PHE A CA 1
ATOM 1563 C C . PHE A 1 203 ? -8.867 -12.037 -11.638 1.00 80.12 203 PHE A C 1
ATOM 1565 O O . PHE A 1 203 ? -8.645 -11.902 -10.435 1.00 80.12 203 PHE A O 1
ATOM 1572 N N . LEU A 1 204 ? -9.502 -11.111 -12.367 1.00 75.50 204 LEU A N 1
ATOM 1573 C CA . LEU A 1 204 ? -10.085 -9.896 -11.798 1.00 75.50 204 LEU A CA 1
ATOM 1574 C C . LEU A 1 204 ? -11.162 -10.259 -10.779 1.00 75.50 204 LEU A C 1
ATOM 1576 O O . LEU A 1 204 ? -11.063 -9.850 -9.628 1.00 75.50 204 LEU A O 1
ATOM 1580 N N . LYS A 1 205 ? -12.140 -11.079 -11.182 1.00 73.50 205 LYS A N 1
ATOM 1581 C CA . LYS A 1 205 ? -13.294 -11.447 -10.358 1.00 73.50 205 LYS A CA 1
ATOM 1582 C C . LYS A 1 205 ? -12.872 -12.061 -9.025 1.00 73.50 205 LYS A C 1
ATOM 1584 O O . LYS A 1 205 ? -13.243 -11.543 -7.978 1.00 73.50 205 LYS A O 1
ATOM 1589 N N . ASN A 1 206 ? -11.990 -13.060 -9.061 1.00 70.25 206 ASN A N 1
ATOM 1590 C CA . ASN A 1 206 ? -11.447 -13.702 -7.858 1.00 70.25 206 ASN A CA 1
ATOM 1591 C C . ASN A 1 206 ? -10.707 -12.726 -6.930 1.00 70.25 206 ASN A C 1
ATOM 1593 O O . ASN A 1 206 ? -10.510 -13.020 -5.752 1.00 70.25 206 ASN A O 1
ATOM 1597 N N . GLN A 1 207 ? -10.232 -11.597 -7.460 1.00 67.25 207 GLN A N 1
ATOM 1598 C CA . GLN A 1 207 ? -9.551 -10.576 -6.679 1.00 67.25 207 GLN A CA 1
ATOM 1599 C C . GLN A 1 207 ? -10.425 -9.392 -6.307 1.00 67.25 207 GLN A C 1
ATOM 1601 O O . GLN A 1 207 ? -9.995 -8.668 -5.421 1.00 67.25 207 GLN A O 1
ATOM 1606 N N . THR A 1 208 ? -11.600 -9.203 -6.910 1.00 69.44 208 THR A N 1
ATOM 1607 C CA . THR A 1 208 ? -12.559 -8.124 -6.608 1.00 69.44 208 THR A CA 1
ATOM 1608 C C . THR A 1 208 ? -13.822 -8.600 -5.906 1.00 69.44 208 THR A C 1
ATOM 1610 O O . THR A 1 208 ? -14.676 -7.770 -5.602 1.00 69.44 208 THR A O 1
ATOM 1613 N N . ASP A 1 209 ? -13.969 -9.908 -5.686 1.00 77.06 209 ASP A N 1
ATOM 1614 C CA . ASP A 1 209 ? -15.131 -10.466 -5.005 1.00 77.06 209 ASP A CA 1
ATOM 1615 C C . ASP A 1 209 ? -15.394 -9.706 -3.700 1.00 77.06 209 ASP A C 1
ATOM 1617 O O . ASP A 1 209 ? -14.499 -9.459 -2.884 1.00 77.06 209 ASP A O 1
ATOM 1621 N N . ILE A 1 210 ? -16.641 -9.270 -3.541 1.00 82.88 210 ILE A N 1
ATOM 1622 C CA . ILE A 1 210 ? -17.052 -8.525 -2.361 1.00 82.88 210 ILE A CA 1
ATOM 1623 C C . ILE A 1 210 ? -17.163 -9.523 -1.214 1.00 82.88 210 ILE A C 1
ATOM 1625 O O . ILE A 1 210 ? -17.913 -10.498 -1.257 1.00 82.88 210 ILE A O 1
ATOM 1629 N N . ILE A 1 211 ? -16.399 -9.261 -0.167 1.00 85.44 211 ILE A N 1
ATOM 1630 C CA . ILE A 1 211 ? -16.482 -9.941 1.109 1.00 85.44 211 ILE A CA 1
ATOM 1631 C C . ILE A 1 211 ? -17.686 -9.350 1.836 1.00 85.44 211 ILE A C 1
ATOM 1633 O O . ILE A 1 211 ? -17.665 -8.210 2.303 1.00 85.44 211 ILE A O 1
ATOM 1637 N N . GLU A 1 212 ? -18.743 -10.146 1.919 1.00 82.00 212 GLU A N 1
ATOM 1638 C CA . GLU A 1 212 ? -19.926 -9.838 2.714 1.00 82.00 212 GLU A CA 1
ATOM 1639 C C . GLU A 1 212 ? -19.804 -10.408 4.131 1.00 82.00 212 GLU A C 1
ATOM 1641 O O . GLU A 1 212 ? -19.200 -11.464 4.355 1.00 82.00 212 GLU A O 1
ATOM 1646 N N . ASP A 1 213 ? -20.422 -9.730 5.098 1.00 81.00 213 ASP A N 1
ATOM 1647 C CA . ASP A 1 213 ? -20.647 -10.299 6.424 1.00 81.00 213 ASP A CA 1
ATOM 1648 C C . ASP A 1 213 ? -21.938 -11.127 6.412 1.00 81.00 213 ASP A C 1
ATOM 1650 O O . ASP A 1 213 ? -23.040 -10.604 6.281 1.00 81.00 213 ASP A O 1
ATOM 1654 N N . LYS A 1 214 ? -21.805 -12.450 6.532 1.00 64.12 214 LYS A N 1
ATOM 1655 C CA . LYS A 1 214 ? -22.892 -13.418 6.310 1.00 64.12 214 LYS A CA 1
ATOM 1656 C C . LYS A 1 214 ? -23.962 -13.484 7.423 1.00 64.12 214 LYS A C 1
ATOM 1658 O O . LYS A 1 214 ? -24.581 -14.537 7.570 1.00 64.12 214 LYS A O 1
ATOM 1663 N N . LYS A 1 215 ? -24.192 -12.449 8.247 1.00 57.62 215 LYS A N 1
ATOM 1664 C CA . LYS A 1 215 ? -25.250 -12.484 9.288 1.00 57.62 215 LYS A CA 1
ATOM 1665 C C . LYS A 1 215 ? -26.000 -11.154 9.459 1.00 57.62 215 LYS A C 1
ATOM 1667 O O . LYS A 1 215 ? -25.397 -10.127 9.730 1.00 57.62 215 LYS A O 1
ATOM 1672 N N . GLU A 1 216 ? -27.331 -11.249 9.392 1.00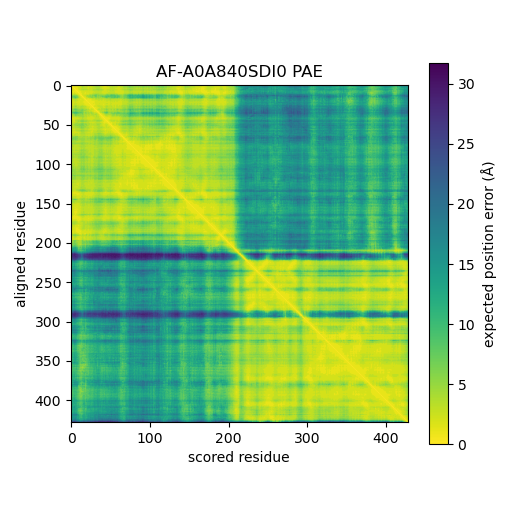 49.16 216 GLU A N 1
ATOM 1673 C CA . GLU A 1 216 ? -28.336 -10.175 9.243 1.00 49.16 216 GLU A CA 1
ATOM 1674 C C . GLU A 1 216 ? -28.725 -9.370 10.500 1.00 49.16 216 GLU A C 1
ATOM 1676 O O . GLU A 1 216 ? -29.580 -8.491 10.414 1.00 49.16 216 GLU A O 1
ATOM 1681 N N . ASN A 1 217 ? -28.131 -9.596 11.672 1.00 51.34 217 ASN A N 1
ATOM 1682 C CA . ASN A 1 217 ? -28.561 -8.866 12.871 1.00 51.34 217 ASN A CA 1
ATOM 1683 C C . ASN A 1 217 ? -27.689 -7.631 13.110 1.00 51.34 217 ASN A C 1
ATOM 1685 O O . ASN A 1 217 ? -26.710 -7.689 13.852 1.00 51.34 217 ASN A O 1
ATOM 1689 N N . ASN A 1 218 ? -28.078 -6.508 12.501 1.00 55.19 218 ASN A N 1
ATOM 1690 C CA . ASN A 1 218 ? -27.538 -5.186 12.817 1.00 55.19 218 ASN A CA 1
ATOM 1691 C C . ASN A 1 218 ? -27.890 -4.818 14.267 1.00 55.19 218 ASN A C 1
ATOM 1693 O O . ASN A 1 218 ? -28.961 -4.279 14.547 1.00 55.19 218 ASN A O 1
ATOM 1697 N N . ILE A 1 219 ? -26.982 -5.093 15.202 1.00 55.78 219 ILE A N 1
ATOM 1698 C CA . ILE A 1 219 ? -27.070 -4.606 16.582 1.00 55.78 219 ILE A CA 1
ATOM 1699 C C . ILE A 1 219 ? -26.604 -3.148 16.567 1.00 55.78 219 ILE A C 1
ATOM 1701 O O . ILE A 1 219 ? -25.489 -2.837 16.968 1.00 55.78 219 ILE A O 1
ATOM 1705 N N . THR A 1 220 ? -27.419 -2.226 16.054 1.00 58.84 220 THR A N 1
ATOM 1706 C CA . THR A 1 220 ? -27.130 -0.792 16.206 1.00 58.84 220 THR A CA 1
ATOM 1707 C C . THR A 1 220 ? -27.825 -0.289 17.460 1.00 58.84 220 THR A C 1
ATOM 1709 O O . THR A 1 220 ? -29.052 -0.216 17.532 1.00 58.84 220 THR A O 1
ATOM 1712 N N . SER A 1 221 ? -27.036 0.043 18.484 1.00 70.31 221 SER A N 1
ATOM 1713 C CA . SER A 1 221 ? -27.570 0.657 19.696 1.00 70.31 221 SER A CA 1
ATOM 1714 C C . SER A 1 221 ? -28.173 2.029 19.377 1.00 70.31 221 SER A C 1
ATOM 1716 O O . SER A 1 221 ? -27.626 2.802 18.592 1.00 70.31 221 SER A O 1
ATOM 1718 N N . SER A 1 222 ? -29.264 2.400 20.049 1.00 77.12 222 SER A N 1
ATOM 1719 C CA . SER A 1 222 ? -29.775 3.778 19.997 1.00 77.12 222 SER A CA 1
ATOM 1720 C C . SER A 1 222 ? -28.836 4.774 20.697 1.00 77.12 222 SER A C 1
ATOM 1722 O O . SER A 1 222 ? -28.869 5.979 20.415 1.00 77.12 222 SER A O 1
ATOM 1724 N N . THR A 1 223 ? -27.964 4.274 21.581 1.00 89.62 223 THR A N 1
ATOM 1725 C CA . THR A 1 223 ? -27.048 5.081 22.392 1.00 89.62 223 THR A CA 1
ATOM 1726 C C . THR A 1 223 ? -25.767 5.440 21.642 1.00 89.62 223 THR A C 1
ATOM 1728 O O . THR A 1 223 ? -25.214 4.638 20.889 1.00 89.62 223 THR A O 1
ATOM 1731 N N . ASN A 1 224 ? -25.271 6.660 21.859 1.00 93.25 224 ASN A N 1
ATOM 1732 C CA . ASN A 1 224 ? -23.996 7.094 21.293 1.00 93.25 224 ASN A CA 1
ATOM 1733 C C . ASN A 1 224 ? -22.836 6.370 21.996 1.00 93.25 224 ASN A C 1
ATOM 1735 O O . ASN A 1 224 ? -22.854 6.198 23.212 1.00 93.25 224 ASN A O 1
ATOM 1739 N N . ALA A 1 225 ? -21.827 5.964 21.232 1.00 94.19 225 ALA A N 1
ATOM 1740 C CA . ALA A 1 225 ? -20.477 5.667 21.700 1.00 94.19 225 ALA A CA 1
ATOM 1741 C C . ALA A 1 225 ? -19.647 6.948 21.779 1.00 94.19 225 ALA A C 1
ATOM 1743 O O . ALA A 1 225 ? -18.950 7.173 22.769 1.00 94.19 225 ALA A O 1
ATOM 1744 N N . LEU A 1 226 ? -19.743 7.787 20.744 1.00 95.50 226 LEU A N 1
ATOM 1745 C CA . LEU A 1 226 ? -19.028 9.050 20.618 1.00 95.50 226 LEU A CA 1
ATOM 1746 C C . LEU A 1 226 ? -19.955 10.127 20.046 1.00 95.50 226 LEU A C 1
ATOM 1748 O O . LEU A 1 226 ? -20.782 9.854 19.178 1.00 95.50 226 LEU A O 1
ATOM 1752 N N . GLU A 1 227 ? -19.770 11.356 20.509 1.00 96.38 227 GLU A N 1
ATOM 1753 C CA . GLU A 1 227 ? -20.406 12.559 19.978 1.00 96.38 227 GLU A CA 1
ATOM 1754 C C . GLU A 1 227 ? -19.329 13.606 19.700 1.00 96.38 227 GLU A C 1
ATOM 1756 O O . GLU A 1 227 ? -18.574 14.005 20.592 1.00 96.38 227 GLU A O 1
ATOM 1761 N N . ILE A 1 228 ? -19.251 14.037 18.446 1.00 96.94 228 ILE A N 1
ATOM 1762 C CA . ILE A 1 228 ? -18.296 15.026 17.959 1.00 96.94 228 ILE A CA 1
ATOM 1763 C C . ILE A 1 228 ? -19.079 16.275 17.570 1.00 96.94 228 ILE A C 1
ATOM 1765 O O . ILE A 1 228 ? -20.047 16.188 16.807 1.00 96.94 228 ILE A O 1
ATOM 1769 N N . ARG A 1 229 ? -18.675 17.430 18.107 1.00 97.06 229 ARG A N 1
ATOM 1770 C CA . ARG A 1 229 ? -19.336 18.718 17.861 1.00 97.06 229 ARG A CA 1
ATOM 1771 C C . ARG A 1 229 ? -18.337 19.820 17.547 1.00 97.06 229 ARG A C 1
ATOM 1773 O O . ARG A 1 229 ? -17.369 19.995 18.295 1.00 97.06 229 ARG A O 1
ATOM 1780 N N . ASN A 1 230 ? -18.617 20.576 16.485 1.00 96.19 230 ASN A N 1
ATOM 1781 C CA . ASN A 1 230 ? -17.878 21.760 16.035 1.00 96.19 230 ASN A CA 1
ATOM 1782 C C . ASN A 1 230 ? -16.353 21.546 15.992 1.00 96.19 230 ASN A C 1
ATOM 1784 O O . ASN A 1 230 ? -15.569 22.411 16.404 1.00 96.19 230 ASN A O 1
ATOM 1788 N N . LEU A 1 231 ? -15.922 20.348 15.582 1.00 95.88 231 LEU A N 1
ATOM 1789 C CA . LEU A 1 231 ? -14.523 19.945 15.660 1.00 95.88 231 LEU A CA 1
ATOM 1790 C C . LEU A 1 231 ? -13.708 20.654 14.580 1.00 95.88 231 LEU A C 1
ATOM 1792 O O . LEU A 1 231 ? -14.039 20.592 13.394 1.00 95.88 231 LEU A O 1
ATOM 1796 N N . LYS A 1 232 ? -12.614 21.298 14.994 1.00 95.94 232 LYS A N 1
ATOM 1797 C CA . LYS A 1 232 ? -11.710 22.012 14.091 1.00 95.94 232 LYS A CA 1
ATOM 1798 C C . LYS A 1 232 ? -10.267 21.582 14.301 1.00 95.94 232 LYS A C 1
ATOM 1800 O O . LYS A 1 232 ? -9.813 21.438 15.441 1.00 95.94 232 LYS A O 1
ATOM 1805 N N . LYS A 1 233 ? -9.543 21.385 13.199 1.00 95.00 233 LYS A N 1
ATOM 1806 C CA . LYS A 1 233 ? -8.113 21.076 13.223 1.00 95.00 233 LYS A CA 1
ATOM 1807 C C . LYS A 1 233 ? -7.384 21.665 12.022 1.00 95.00 233 LYS A C 1
ATOM 1809 O O . LYS A 1 233 ? -7.749 21.390 10.880 1.00 95.00 233 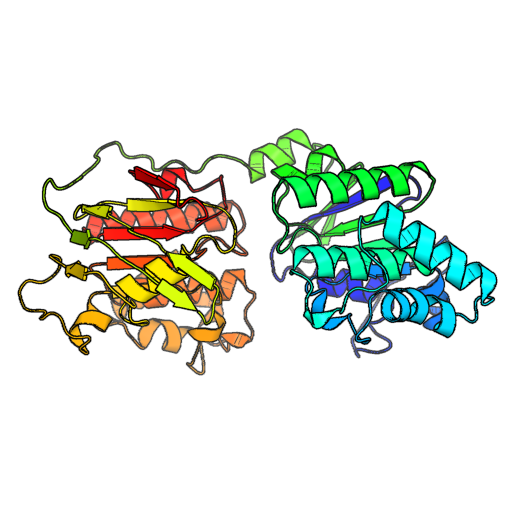LYS A O 1
ATOM 1814 N N . SER A 1 234 ? -6.292 22.363 12.298 1.00 93.06 234 SER A N 1
ATOM 1815 C CA . SER A 1 234 ? -5.380 22.953 11.327 1.00 93.06 234 SER A CA 1
ATOM 1816 C C . SER A 1 234 ? -3.929 22.564 11.629 1.00 93.06 234 SER A C 1
ATOM 1818 O O . SER A 1 234 ? -3.547 22.306 12.773 1.00 93.06 234 SER A O 1
ATOM 1820 N N . PHE A 1 235 ? -3.104 22.519 10.586 1.00 88.06 235 PHE A N 1
ATOM 1821 C CA . PHE A 1 235 ? -1.653 22.383 10.687 1.00 88.06 235 PHE A CA 1
ATOM 1822 C C . PHE A 1 235 ? -1.008 23.556 9.953 1.00 88.06 235 PHE A C 1
ATOM 1824 O O . PHE A 1 235 ? -1.084 23.656 8.726 1.00 88.06 235 PHE A O 1
ATOM 1831 N N . GLY A 1 236 ? -0.406 24.474 10.712 1.00 87.12 236 GLY A N 1
ATOM 1832 C CA . GLY A 1 236 ? 0.046 25.753 10.167 1.00 87.12 236 GLY A CA 1
ATOM 1833 C C . GLY A 1 236 ? -1.129 26.527 9.566 1.00 87.12 236 GLY A C 1
ATOM 1834 O O . GLY A 1 236 ? -2.128 26.763 10.240 1.00 87.12 236 GLY A O 1
ATOM 1835 N N . THR A 1 237 ? -1.024 26.891 8.289 1.00 84.19 237 THR A N 1
ATOM 1836 C CA . THR A 1 237 ? -2.067 27.624 7.552 1.00 84.19 237 THR A CA 1
ATOM 1837 C C . THR A 1 237 ? -3.143 26.724 6.940 1.00 84.19 237 THR A C 1
ATOM 1839 O O . THR A 1 237 ? -4.181 27.223 6.508 1.00 84.19 237 THR A O 1
ATOM 1842 N N . ARG A 1 238 ? -2.931 25.402 6.890 1.00 85.00 238 ARG A N 1
ATOM 1843 C CA . ARG A 1 238 ? -3.858 24.468 6.243 1.00 85.00 238 ARG A CA 1
ATOM 1844 C C . ARG A 1 238 ? -4.895 23.960 7.241 1.00 85.00 238 ARG A C 1
ATOM 1846 O O . ARG A 1 238 ? -4.546 23.285 8.210 1.00 85.00 238 ARG A O 1
ATOM 1853 N N . THR A 1 239 ? -6.170 24.236 6.978 1.00 88.62 239 THR A N 1
ATOM 1854 C CA . THR A 1 239 ? -7.293 23.680 7.750 1.00 88.62 239 THR A CA 1
ATOM 1855 C C . THR A 1 239 ? -7.662 22.306 7.205 1.00 88.62 239 THR A C 1
ATOM 1857 O O . THR A 1 239 ? -7.991 22.171 6.029 1.00 88.62 239 THR A O 1
ATOM 1860 N N . ILE A 1 240 ? -7.584 21.286 8.058 1.00 91.75 240 ILE A N 1
ATOM 1861 C CA . ILE A 1 240 ? -7.873 19.892 7.703 1.00 91.75 240 ILE A CA 1
ATOM 1862 C C . ILE A 1 240 ? -9.315 19.537 8.052 1.00 91.75 240 ILE A C 1
ATOM 1864 O O . ILE A 1 240 ? -10.025 19.005 7.212 1.00 91.75 240 ILE A O 1
ATOM 1868 N N . LEU A 1 241 ? -9.768 19.879 9.261 1.00 93.56 241 LEU A N 1
ATOM 1869 C CA . LEU A 1 241 ? -11.151 19.676 9.698 1.00 93.56 241 LEU A CA 1
ATOM 1870 C C . LEU A 1 241 ? -11.777 21.032 10.011 1.00 93.56 241 LEU A C 1
ATOM 1872 O O . LEU A 1 241 ? -11.195 21.804 10.783 1.00 93.56 241 LEU A O 1
ATOM 1876 N N . SER A 1 242 ? -12.951 21.309 9.443 1.00 92.62 242 SER A N 1
ATOM 1877 C CA . SER A 1 242 ? -13.739 22.497 9.756 1.00 92.62 242 SER A CA 1
ATOM 1878 C C . SER A 1 242 ? -15.170 22.116 10.133 1.00 92.62 242 SER A C 1
ATOM 1880 O O . SER A 1 242 ? -15.806 21.332 9.441 1.00 92.62 242 SER A O 1
ATOM 1882 N N . ASP A 1 243 ? -15.623 22.619 11.286 1.00 92.12 243 ASP A N 1
ATOM 1883 C CA . ASP A 1 243 ? -16.990 22.463 11.805 1.00 92.12 243 ASP A CA 1
ATOM 1884 C C . ASP A 1 243 ? -17.566 21.032 11.739 1.00 92.12 243 ASP A C 1
ATOM 1886 O O . ASP A 1 243 ? -18.723 20.795 11.385 1.00 92.12 243 ASP A O 1
ATOM 1890 N N . LEU A 1 244 ? -16.735 20.036 12.067 1.00 95.19 244 LEU A N 1
ATOM 1891 C CA . LEU A 1 244 ? -17.136 18.640 11.934 1.00 95.19 244 LEU A CA 1
ATOM 1892 C C . LEU A 1 244 ? -18.053 18.234 13.094 1.00 95.19 244 LEU A C 1
ATOM 1894 O O . LEU A 1 244 ? -17.681 18.318 14.270 1.00 95.19 244 LEU A O 1
ATOM 1898 N N . ASN A 1 245 ? -19.241 17.747 12.734 1.00 96.31 245 ASN A N 1
ATOM 1899 C CA . ASN A 1 24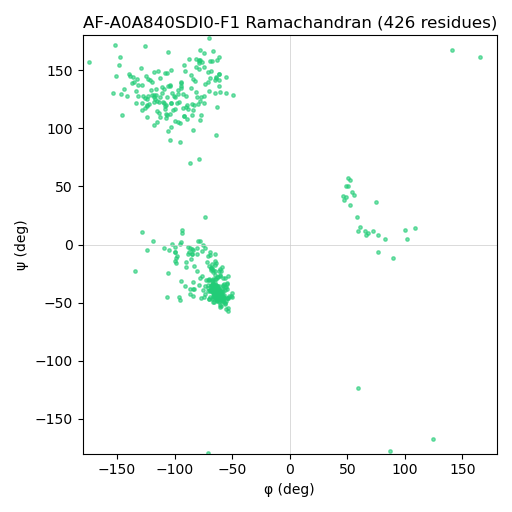5 ? -20.267 17.239 13.635 1.00 96.31 245 ASN A CA 1
ATOM 1900 C C . ASN A 1 245 ? -20.597 15.790 13.250 1.00 96.31 245 ASN A C 1
ATOM 1902 O O . ASN A 1 245 ? -20.969 15.522 12.109 1.00 96.31 245 ASN A O 1
ATOM 1906 N N . LEU A 1 246 ? -20.426 14.846 14.178 1.00 96.62 246 LEU A N 1
ATOM 1907 C CA . LEU A 1 246 ? -20.611 13.419 13.902 1.00 96.62 246 LEU A CA 1
ATOM 1908 C C . LEU A 1 246 ? -20.994 12.653 15.169 1.00 96.62 246 LEU A C 1
ATOM 1910 O O . LEU A 1 246 ? -20.310 12.744 16.186 1.00 96.62 246 LEU A O 1
ATOM 1914 N N . ASP A 1 247 ? -22.051 11.850 15.075 1.00 95.75 247 ASP A N 1
ATOM 1915 C CA . ASP A 1 247 ? -22.447 10.896 16.112 1.00 95.75 247 ASP A CA 1
ATOM 1916 C C . ASP A 1 247 ? -22.108 9.485 15.680 1.00 95.75 247 ASP A C 1
ATOM 1918 O O . ASP A 1 247 ? -22.386 9.113 14.541 1.00 95.75 247 ASP A O 1
ATOM 1922 N N . ILE A 1 248 ? -21.551 8.701 16.598 1.00 96.00 248 ILE A N 1
ATOM 1923 C CA . ILE A 1 248 ? -21.192 7.295 16.393 1.00 96.00 248 ILE A CA 1
ATOM 1924 C C . ILE A 1 248 ? -21.903 6.495 17.471 1.00 96.00 248 ILE A C 1
ATOM 1926 O O . ILE A 1 248 ? -21.777 6.817 18.655 1.00 96.00 248 ILE A O 1
ATOM 1930 N N . LYS A 1 2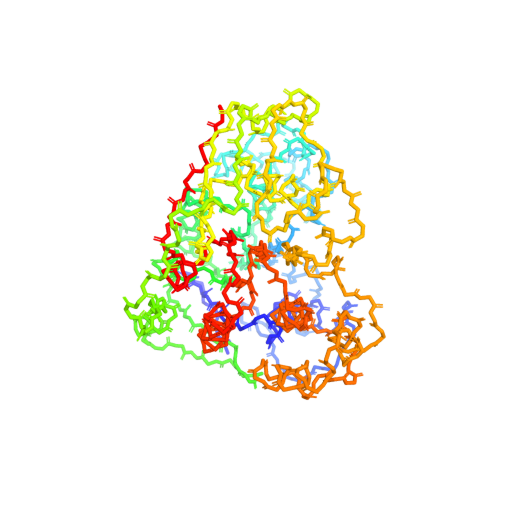49 ? -22.683 5.491 17.080 1.00 95.00 249 LYS A N 1
ATOM 1931 C CA . LYS A 1 249 ? -23.474 4.653 17.981 1.00 95.00 249 LYS A CA 1
ATOM 1932 C C . LYS A 1 249 ? -22.615 3.560 18.608 1.00 95.00 249 LYS A C 1
ATOM 1934 O O . LYS A 1 249 ? -21.599 3.152 18.050 1.00 95.00 249 LYS A O 1
ATOM 1939 N N . LYS A 1 250 ? -22.998 3.101 19.803 1.00 93.44 250 LYS A N 1
ATOM 1940 C CA . LYS A 1 250 ? -22.398 1.886 20.373 1.00 93.44 250 LYS A CA 1
ATOM 1941 C C . LYS A 1 250 ? -22.682 0.711 19.454 1.00 93.44 250 LYS A C 1
ATOM 1943 O O . LYS A 1 250 ? -23.735 0.700 18.820 1.00 93.44 250 LYS A O 1
ATOM 1948 N N . THR A 1 251 ? -21.721 -0.214 19.411 1.00 92.75 251 THR A N 1
ATOM 1949 C CA . THR A 1 251 ? -21.737 -1.432 18.582 1.00 92.75 251 THR A CA 1
ATOM 1950 C C . THR A 1 251 ? -21.841 -1.173 17.080 1.00 92.75 251 THR A C 1
ATOM 1952 O O . THR A 1 251 ? -22.043 -2.102 16.315 1.00 92.75 251 THR A O 1
ATOM 1955 N N . GLU A 1 252 ? -21.676 0.074 16.634 1.00 93.50 252 GLU A N 1
ATOM 1956 C CA . GLU A 1 252 ? -21.674 0.423 15.217 1.00 93.50 252 GLU A CA 1
ATOM 1957 C C . GLU A 1 252 ? -20.297 0.170 14.601 1.00 93.50 252 GLU A C 1
ATOM 1959 O O . GLU A 1 252 ? -19.265 0.505 15.197 1.00 93.50 252 GLU A O 1
ATOM 1964 N N . ARG A 1 253 ? -20.286 -0.347 13.373 1.00 94.88 253 ARG A N 1
ATOM 1965 C CA . ARG A 1 253 ? -19.132 -0.317 12.477 1.00 94.88 253 ARG A CA 1
ATOM 1966 C C . ARG A 1 253 ? -19.270 0.858 11.511 1.00 94.88 253 ARG A C 1
ATOM 1968 O O . ARG A 1 253 ? -20.064 0.831 10.571 1.00 94.88 253 ARG A O 1
ATOM 1975 N N . LEU A 1 254 ? -18.500 1.913 11.743 1.00 95.94 254 LEU A N 1
ATOM 1976 C CA . LEU A 1 254 ? -18.476 3.111 10.910 1.00 95.94 254 LEU A CA 1
ATOM 1977 C C . LEU A 1 254 ? -17.280 3.078 9.956 1.00 95.94 254 LEU A C 1
ATOM 1979 O O . LEU A 1 254 ? -16.135 2.982 10.396 1.00 95.94 254 LEU A O 1
ATOM 1983 N N . LEU A 1 255 ? -17.525 3.253 8.660 1.00 96.12 255 LEU A N 1
ATOM 1984 C CA . LEU A 1 255 ? -16.466 3.430 7.667 1.00 96.12 255 LEU A CA 1
ATOM 1985 C C . LEU A 1 255 ? -16.345 4.897 7.250 1.00 96.12 255 LEU A C 1
ATOM 1987 O O . LEU A 1 255 ? -17.291 5.504 6.740 1.00 96.12 255 LEU A O 1
ATOM 1991 N N . LEU A 1 256 ? -15.154 5.458 7.455 1.00 95.31 256 LEU A N 1
ATOM 1992 C CA . LEU A 1 256 ? -14.788 6.805 7.035 1.00 95.31 256 LEU A CA 1
ATOM 1993 C C . LEU A 1 256 ? -14.231 6.773 5.607 1.00 95.31 256 LEU A C 1
ATOM 1995 O O . LEU A 1 256 ? -13.175 6.197 5.343 1.00 95.31 256 LEU A O 1
ATOM 1999 N N . LYS A 1 257 ? -14.932 7.435 4.688 1.00 90.88 257 LYS A N 1
ATOM 2000 C CA . LYS A 1 257 ? -14.539 7.633 3.287 1.00 90.88 257 LYS A CA 1
ATOM 2001 C C . LYS A 1 257 ? -14.069 9.066 3.054 1.00 90.88 257 LYS A C 1
ATOM 2003 O O . LYS A 1 257 ? -14.297 9.949 3.876 1.00 90.88 257 LYS A O 1
ATOM 2008 N N . GLY A 1 258 ? -13.419 9.294 1.920 1.00 85.81 258 GLY A N 1
ATOM 2009 C CA . GLY A 1 258 ? -12.966 10.612 1.479 1.00 85.81 258 GLY A CA 1
ATOM 2010 C C . GLY A 1 258 ? -11.597 10.543 0.814 1.00 85.81 258 GLY A C 1
ATOM 2011 O O . GLY A 1 258 ? -10.903 9.527 0.908 1.00 85.81 258 GLY A O 1
ATOM 2012 N N . GLU A 1 259 ? -11.202 11.620 0.150 1.00 77.62 259 GLU A N 1
ATOM 2013 C CA . GLU A 1 259 ? -9.923 11.715 -0.557 1.00 77.62 259 GLU A CA 1
ATOM 2014 C C . GLU A 1 259 ? -8.710 11.679 0.390 1.00 77.62 259 GLU A C 1
ATOM 2016 O O . GLU A 1 259 ? -8.811 11.815 1.618 1.00 77.62 259 GLU A O 1
ATOM 2021 N N . ASN A 1 260 ? -7.520 11.478 -0.172 1.00 75.12 260 ASN A N 1
ATOM 2022 C CA . ASN A 1 260 ? -6.290 11.568 0.605 1.00 75.12 260 ASN A CA 1
ATOM 2023 C C . ASN A 1 260 ? -6.086 13.001 1.107 1.00 75.12 260 ASN A C 1
ATOM 2025 O O . ASN A 1 260 ? -6.169 13.967 0.357 1.00 75.12 260 ASN A O 1
ATOM 2029 N N . GLY A 1 261 ? -5.817 13.141 2.406 1.00 76.38 261 GLY A N 1
ATOM 2030 C CA . GLY A 1 261 ? -5.621 14.449 3.032 1.00 76.38 261 GLY A CA 1
ATOM 2031 C C . GLY A 1 261 ? -6.897 15.198 3.438 1.00 76.38 261 GLY A C 1
ATOM 2032 O O . GLY A 1 261 ? -6.766 16.302 3.959 1.00 76.38 261 GLY A O 1
ATOM 2033 N N . CYS A 1 262 ? -8.098 14.614 3.303 1.00 85.00 262 CYS A N 1
ATOM 2034 C CA . CYS A 1 262 ? -9.340 15.217 3.826 1.00 85.00 262 CYS A CA 1
ATOM 2035 C C . CYS A 1 262 ? -9.504 15.109 5.359 1.00 85.00 262 CYS A C 1
ATOM 2037 O O . CYS A 1 262 ? -10.490 15.574 5.917 1.00 85.00 262 CYS A O 1
ATOM 2039 N N . GLY A 1 263 ? -8.542 14.495 6.062 1.00 89.56 263 GLY A N 1
ATOM 2040 C CA . GLY A 1 263 ? -8.504 14.477 7.529 1.00 89.56 263 GLY A CA 1
ATOM 2041 C C . GLY A 1 263 ? -9.003 13.207 8.215 1.00 89.56 263 GLY A C 1
ATOM 2042 O O . GLY A 1 263 ? -9.142 13.224 9.433 1.00 89.56 263 GLY A O 1
ATOM 2043 N N . LYS A 1 264 ? -9.217 12.096 7.493 1.00 93.25 264 LYS A N 1
ATOM 2044 C CA . LYS A 1 264 ? -9.673 10.808 8.067 1.00 93.25 264 LYS A CA 1
ATOM 2045 C C . LYS A 1 264 ? -8.780 10.325 9.225 1.00 93.25 264 LYS A C 1
ATOM 2047 O O . LYS A 1 264 ? -9.246 10.198 10.357 1.00 93.25 264 LYS A O 1
ATOM 2052 N N . SER A 1 265 ? -7.477 10.163 8.979 1.00 91.38 265 SER A N 1
ATOM 2053 C CA . SER A 1 265 ? -6.509 9.742 10.007 1.00 91.38 265 SER A CA 1
ATOM 2054 C C . SER A 1 265 ? -6.322 10.796 11.107 1.00 91.38 265 SER A C 1
ATOM 2056 O O . SER A 1 265 ? -6.079 10.461 12.268 1.00 91.38 265 SER A O 1
ATOM 2058 N N . THR A 1 266 ? -6.492 12.085 10.780 1.00 93.38 266 THR A N 1
ATOM 2059 C CA . THR A 1 266 ? -6.483 13.178 11.768 1.00 93.38 266 THR A CA 1
ATOM 2060 C C . THR A 1 266 ? -7.674 13.068 12.718 1.00 93.38 266 THR A C 1
ATOM 2062 O O . THR A 1 266 ? -7.496 13.170 13.930 1.00 93.38 266 THR A O 1
ATOM 2065 N N . LEU A 1 267 ? -8.874 12.801 12.196 1.00 95.81 267 LEU A N 1
ATOM 2066 C CA . LEU A 1 267 ? -10.071 12.574 12.997 1.00 95.81 267 LEU A CA 1
ATOM 2067 C C . LEU A 1 267 ? -9.893 11.359 13.915 1.00 95.81 267 LEU A C 1
ATOM 2069 O O . LEU A 1 267 ? -10.131 11.474 15.116 1.00 95.81 267 LEU A O 1
ATOM 2073 N N . MET A 1 268 ? -9.397 10.231 13.392 1.00 95.50 268 MET A N 1
ATOM 2074 C CA . MET A 1 268 ? -9.098 9.049 14.212 1.00 95.50 268 MET A CA 1
ATOM 2075 C C . MET A 1 268 ? -8.074 9.343 15.312 1.00 95.50 268 MET A C 1
ATOM 2077 O O . MET A 1 268 ? -8.274 8.931 16.452 1.00 95.50 268 MET A O 1
ATOM 2081 N N . SER A 1 269 ? -7.019 10.105 15.016 1.00 93.88 269 SER A N 1
ATOM 2082 C CA . SER A 1 269 ? -6.001 10.490 16.007 1.00 93.88 269 SER A CA 1
ATOM 2083 C C . SER A 1 269 ? -6.566 11.380 17.116 1.00 93.88 269 SER A C 1
ATOM 2085 O O . SER A 1 269 ? -6.171 11.260 18.279 1.00 93.88 269 SER A O 1
ATOM 2087 N N . ILE A 1 270 ? -7.516 12.258 16.776 1.00 94.88 270 ILE A N 1
ATOM 2088 C CA . ILE A 1 270 ? -8.234 13.084 17.752 1.00 94.88 270 ILE A CA 1
ATOM 2089 C C . ILE A 1 270 ? -9.166 12.220 18.610 1.00 94.88 270 ILE A C 1
ATOM 2091 O O . ILE A 1 270 ? -9.145 12.350 19.835 1.00 94.88 270 ILE A O 1
ATOM 2095 N N . ILE A 1 271 ? -9.928 11.302 18.004 1.00 95.00 271 ILE A N 1
ATOM 2096 C CA . ILE A 1 271 ? -10.786 10.350 18.730 1.00 95.00 271 ILE A CA 1
ATOM 2097 C C . ILE A 1 271 ? -9.943 9.503 19.688 1.00 95.00 271 ILE A C 1
ATOM 2099 O O . ILE A 1 271 ? -10.275 9.389 20.865 1.00 95.00 271 ILE A O 1
ATOM 2103 N N . ALA A 1 272 ? -8.800 8.992 19.230 1.00 93.25 272 ALA A N 1
ATOM 2104 C CA . ALA A 1 272 ? -7.852 8.233 20.039 1.00 93.25 272 ALA A CA 1
ATOM 2105 C C . ALA A 1 272 ? -7.199 9.055 21.167 1.00 93.25 272 ALA A C 1
ATOM 2107 O O . ALA A 1 272 ? -6.518 8.482 22.016 1.00 93.25 272 ALA A O 1
ATOM 2108 N N . LYS A 1 273 ? -7.406 10.380 21.207 1.00 92.12 273 LYS A N 1
ATOM 2109 C CA . LYS A 1 273 ? -6.726 11.344 22.090 1.00 92.12 273 LYS A CA 1
ATOM 2110 C C . LYS A 1 273 ? -5.198 11.359 21.934 1.00 92.12 273 LYS A C 1
ATOM 2112 O O . LYS A 1 273 ? -4.488 11.788 22.844 1.00 92.12 273 LYS A O 1
ATOM 2117 N N . LEU A 1 274 ? -4.697 10.929 20.778 1.00 90.38 274 LEU A N 1
ATOM 2118 C CA . LEU A 1 274 ? -3.287 11.041 20.388 1.00 90.38 274 LEU A CA 1
ATOM 2119 C C . LEU A 1 274 ? -2.967 12.443 19.866 1.00 90.38 274 LEU A C 1
ATOM 2121 O O . LEU A 1 274 ? -1.825 12.892 19.918 1.00 90.38 274 LEU A O 1
ATOM 2125 N N . GLN A 1 275 ? -3.994 13.156 19.403 1.00 91.38 275 GLN A N 1
ATOM 2126 C CA . GLN A 1 275 ? -3.886 14.519 18.919 1.00 91.38 275 GLN A CA 1
ATOM 2127 C C . GLN A 1 275 ? -4.978 15.412 19.517 1.00 91.38 275 GLN A C 1
ATOM 2129 O O . GLN A 1 275 ? -6.122 15.001 19.686 1.00 91.38 275 GLN A O 1
ATOM 2134 N N . LYS A 1 276 ? -4.633 16.667 19.829 1.00 91.44 276 LYS A N 1
ATOM 2135 C CA . LYS A 1 276 ? -5.609 17.679 20.259 1.00 91.44 276 LYS A CA 1
ATOM 2136 C C . LYS A 1 276 ? -6.231 18.375 19.050 1.00 91.44 276 LYS A C 1
ATOM 2138 O O . LYS A 1 276 ? -5.503 18.802 18.148 1.00 91.44 276 LYS A O 1
ATOM 2143 N N . ALA A 1 277 ? -7.551 18.529 19.073 1.00 94.00 277 ALA A N 1
ATOM 2144 C CA . ALA A 1 277 ? -8.256 19.475 18.216 1.00 94.00 277 ALA A CA 1
ATOM 2145 C C . ALA A 1 277 ? -7.942 20.921 18.634 1.00 94.00 277 ALA A C 1
ATOM 2147 O O . ALA A 1 277 ? -7.542 21.160 19.776 1.00 94.00 277 ALA A O 1
ATOM 2148 N N . ASP A 1 278 ? -8.122 21.867 17.716 1.00 94.88 278 ASP A N 1
ATOM 2149 C CA . ASP A 1 278 ? -7.926 23.295 17.999 1.00 94.88 278 ASP A CA 1
ATOM 2150 C C . ASP A 1 278 ? -9.187 23.908 18.623 1.00 94.88 278 ASP A C 1
ATOM 2152 O O . ASP A 1 278 ? -9.102 24.779 19.485 1.00 94.88 278 ASP A O 1
ATOM 2156 N N . SER A 1 279 ? -10.362 23.404 18.235 1.00 95.31 279 SER A N 1
ATOM 2157 C CA . SER A 1 279 ? -11.647 23.708 18.865 1.00 95.31 279 SER A CA 1
ATOM 2158 C C . SER A 1 279 ? -12.635 22.547 18.712 1.00 95.31 279 SER A C 1
ATOM 2160 O O . SER A 1 279 ? -12.385 21.593 17.969 1.00 95.31 279 SER A O 1
ATOM 2162 N N . GLY A 1 280 ? -13.773 22.652 19.401 1.00 93.69 280 GLY A N 1
ATOM 2163 C CA . GLY A 1 280 ? -14.817 21.628 19.419 1.00 93.69 280 GLY A CA 1
ATOM 2164 C C . GLY A 1 280 ? -14.594 20.563 20.487 1.00 93.69 280 GLY A C 1
ATOM 2165 O O . GLY A 1 280 ? -13.662 20.638 21.292 1.00 93.69 280 GLY A O 1
ATOM 2166 N N . THR A 1 281 ? -15.483 19.575 20.525 1.00 93.00 281 THR A N 1
ATOM 2167 C CA . THR A 1 281 ? -15.484 18.540 21.566 1.00 93.00 281 THR A CA 1
ATOM 2168 C C . THR A 1 281 ? -15.683 17.150 20.988 1.00 93.00 281 THR A C 1
ATOM 2170 O O . THR A 1 281 ? -16.530 16.959 20.120 1.00 93.00 281 THR A O 1
ATOM 2173 N N . VAL A 1 282 ? -14.948 16.181 21.538 1.00 93.69 282 VAL A N 1
ATOM 2174 C CA . VAL A 1 282 ? -15.213 14.746 21.381 1.00 93.69 282 VAL A CA 1
ATOM 2175 C C . VAL A 1 282 ? -15.633 14.198 22.742 1.00 93.69 282 VAL A C 1
ATOM 2177 O O . VAL A 1 282 ? -14.823 14.133 23.671 1.00 93.69 282 VAL A O 1
ATOM 2180 N N . THR A 1 283 ? -16.904 13.836 22.869 1.00 92.38 283 THR A N 1
ATOM 2181 C CA . THR A 1 283 ? -17.485 13.245 24.077 1.00 92.38 283 THR A CA 1
ATOM 2182 C C . THR A 1 283 ? -17.624 11.744 23.870 1.00 92.38 283 THR A C 1
ATOM 2184 O O . THR A 1 283 ? -18.148 11.311 22.850 1.00 92.38 283 THR A O 1
ATOM 2187 N N . GLN A 1 284 ? -17.150 10.945 24.827 1.00 91.62 284 GLN A N 1
ATOM 2188 C CA . GLN A 1 284 ? -17.269 9.487 24.792 1.00 91.62 284 GLN A CA 1
ATOM 2189 C C . GLN A 1 284 ? -18.287 8.996 25.821 1.00 91.62 284 GLN A C 1
ATOM 2191 O O . GLN A 1 284 ? -18.397 9.567 26.905 1.00 91.62 284 GLN A O 1
ATOM 2196 N N . PHE A 1 285 ? -18.974 7.909 25.492 1.00 91.38 285 PHE A N 1
ATOM 2197 C CA . PHE A 1 285 ? -20.004 7.268 26.315 1.00 91.38 285 PHE A CA 1
ATOM 2198 C C . PHE A 1 285 ? -19.746 5.760 26.491 1.00 91.38 285 PHE A C 1
ATOM 2200 O O . PHE A 1 285 ? -20.616 5.018 26.957 1.00 91.38 285 PHE A O 1
ATOM 2207 N N . LEU A 1 286 ? -18.563 5.285 26.093 1.00 87.88 286 LEU A N 1
ATOM 2208 C CA . LEU A 1 286 ? -18.141 3.882 26.166 1.00 87.88 286 LEU A CA 1
ATOM 2209 C C . LEU A 1 286 ? -17.838 3.451 27.603 1.00 87.88 286 LEU A C 1
ATOM 2211 O O . LEU A 1 286 ? -18.025 2.290 27.968 1.00 87.88 286 LEU A O 1
ATOM 2215 N N . ASP A 1 287 ? -17.379 4.392 28.424 1.00 83.56 287 ASP A N 1
ATOM 2216 C CA . ASP A 1 287 ? -17.073 4.146 29.823 1.00 83.56 287 ASP A CA 1
ATOM 2217 C C . ASP A 1 287 ? -17.389 5.375 30.681 1.00 83.56 287 ASP A C 1
ATOM 2219 O O . ASP A 1 287 ? -16.731 6.411 30.584 1.00 83.56 287 ASP A O 1
ATOM 2223 N N . ALA A 1 288 ? -18.407 5.261 31.535 1.00 76.62 288 ALA A N 1
ATOM 2224 C CA . ALA A 1 288 ? -18.861 6.352 32.395 1.00 76.62 288 ALA A CA 1
ATOM 2225 C C . ALA A 1 288 ? -17.819 6.775 33.448 1.00 76.62 288 ALA A C 1
ATOM 2227 O O . ALA A 1 288 ? -17.925 7.867 34.002 1.00 76.62 288 ALA A O 1
ATOM 2228 N N . GLN A 1 289 ? -16.806 5.943 33.726 1.00 71.62 289 GLN A N 1
ATOM 2229 C CA . GLN A 1 289 ? -15.739 6.268 34.674 1.00 71.62 289 GLN A CA 1
ATOM 2230 C C . GLN A 1 289 ? -14.603 7.085 34.046 1.00 71.62 289 GLN A C 1
ATOM 2232 O O . GLN A 1 289 ? -13.702 7.527 34.764 1.00 71.62 289 GLN A O 1
ATOM 2237 N N . LEU A 1 290 ? -14.605 7.274 32.723 1.00 72.31 290 LEU A N 1
ATOM 2238 C CA . LEU A 1 290 ? -13.578 8.046 32.030 1.00 72.31 290 LEU A CA 1
ATOM 2239 C C . LEU A 1 290 ? -13.966 9.520 31.966 1.00 72.31 290 LEU A C 1
ATOM 2241 O O . LEU A 1 290 ? -14.968 9.906 31.365 1.00 72.31 290 LEU A O 1
ATOM 2245 N N . GLY A 1 291 ? -13.116 10.363 32.550 1.00 63.34 291 GLY A N 1
ATOM 2246 C CA . GLY A 1 291 ? -13.232 11.810 32.418 1.00 63.34 291 GLY A CA 1
ATOM 2247 C C . GLY A 1 291 ? -12.879 12.315 31.010 1.00 63.34 291 GLY A C 1
ATOM 2248 O O . GLY A 1 291 ? -12.478 11.574 30.110 1.00 63.34 291 GLY A O 1
ATOM 2249 N N . LYS A 1 292 ? -12.951 13.639 30.825 1.00 64.19 292 LYS A N 1
ATOM 2250 C CA . LYS A 1 292 ? -12.599 14.299 29.550 1.00 64.19 292 LYS A CA 1
ATOM 2251 C C . LYS A 1 292 ? -11.103 14.215 29.193 1.00 64.19 292 LYS A C 1
ATOM 2253 O O . LYS A 1 292 ? -10.742 14.446 28.043 1.00 64.19 292 LYS A O 1
ATOM 2258 N N . ARG A 1 293 ? -10.219 13.902 30.148 1.00 63.44 293 ARG A N 1
ATOM 2259 C CA . ARG A 1 293 ? -8.757 13.862 29.937 1.00 63.44 293 ARG A CA 1
ATOM 2260 C C . ARG A 1 293 ? -8.309 12.571 29.240 1.00 63.44 293 ARG A C 1
ATOM 2262 O O . ARG A 1 293 ? -9.027 11.572 29.239 1.00 63.44 293 ARG A O 1
ATOM 2269 N N . SER A 1 294 ? -7.141 12.606 28.601 1.00 64.31 294 SER A N 1
ATOM 2270 C CA . SER A 1 294 ? -6.422 11.404 28.173 1.00 64.31 294 SER A CA 1
ATOM 2271 C C . SER A 1 294 ? -5.741 10.793 29.394 1.00 64.31 294 SER A C 1
ATOM 2273 O O . SER A 1 294 ? -4.833 11.385 29.971 1.00 64.31 294 SER A O 1
ATOM 2275 N N . ASP A 1 295 ? -6.207 9.629 29.824 1.00 76.94 295 ASP A N 1
ATOM 2276 C CA . ASP A 1 295 ? -5.583 8.865 30.897 1.00 76.94 295 ASP A CA 1
ATOM 2277 C C . ASP A 1 295 ? -5.279 7.437 30.429 1.00 76.94 295 ASP A C 1
ATOM 2279 O O . ASP A 1 295 ? -5.679 7.005 29.345 1.00 76.94 295 ASP A O 1
ATOM 2283 N N . LYS A 1 296 ? -4.541 6.690 31.255 1.00 81.50 296 LYS A N 1
ATOM 2284 C CA . LYS A 1 296 ? -4.152 5.305 30.962 1.00 81.50 296 LYS A CA 1
ATOM 2285 C C . LYS A 1 296 ? -5.360 4.398 30.685 1.00 81.50 296 LYS A C 1
ATOM 2287 O O . LYS A 1 296 ? -5.231 3.432 29.939 1.00 81.50 296 LYS A O 1
ATOM 2292 N N . LYS A 1 297 ? -6.529 4.696 31.265 1.00 84.62 297 LYS A N 1
ATOM 2293 C CA . LYS A 1 297 ? -7.738 3.892 31.068 1.00 84.62 297 LYS A CA 1
ATOM 2294 C C . LYS A 1 297 ? -8.342 4.110 29.676 1.00 84.62 297 LYS A C 1
ATOM 2296 O O . LYS A 1 297 ? -8.802 3.143 29.073 1.00 84.62 297 LYS A O 1
ATOM 2301 N N . TRP A 1 298 ? -8.282 5.328 29.125 1.00 89.94 298 TRP A N 1
ATOM 2302 C CA . TRP A 1 298 ? -8.699 5.576 27.738 1.00 89.94 298 TRP A CA 1
ATOM 2303 C C . TRP A 1 298 ? -7.891 4.745 26.735 1.00 89.94 298 TRP A C 1
ATOM 2305 O O . TRP A 1 298 ? -8.479 4.112 25.865 1.00 89.94 298 TRP A O 1
ATOM 2315 N N . PHE A 1 299 ? -6.569 4.664 26.896 1.00 88.06 299 PHE A N 1
ATOM 2316 C CA . PHE A 1 299 ? -5.716 3.870 26.000 1.00 88.06 299 PHE A CA 1
ATOM 2317 C C . PHE A 1 299 ? -5.921 2.353 26.125 1.00 88.06 299 PHE A C 1
ATOM 2319 O O . PHE A 1 299 ? -5.634 1.635 25.181 1.00 88.06 299 PHE A O 1
ATOM 2326 N N . LYS A 1 300 ? -6.459 1.860 27.250 1.00 86.38 300 LYS A N 1
ATOM 2327 C CA . LYS A 1 300 ? -6.953 0.473 27.352 1.00 86.38 300 LYS A CA 1
ATOM 2328 C C . LYS A 1 300 ? -8.322 0.278 26.695 1.00 86.38 300 LYS A C 1
ATOM 2330 O O . LYS A 1 300 ? -8.657 -0.810 26.254 1.00 86.38 300 LYS A O 1
ATOM 2335 N N . THR A 1 301 ? -9.134 1.332 26.668 1.00 91.00 301 THR A N 1
ATOM 2336 C CA . THR A 1 301 ? -10.488 1.304 26.099 1.00 91.00 301 THR A CA 1
ATOM 2337 C C . THR A 1 301 ? -10.460 1.392 24.571 1.00 91.00 301 THR A C 1
ATOM 2339 O O . THR A 1 301 ? -11.303 0.792 23.905 1.00 91.00 301 THR A O 1
ATOM 2342 N N . CYS A 1 302 ? -9.498 2.143 24.032 1.00 93.94 302 CYS A N 1
ATOM 2343 C CA . CYS A 1 302 ? -9.339 2.442 22.616 1.00 93.94 302 CYS A CA 1
ATOM 2344 C C . CYS A 1 302 ? -8.145 1.674 22.030 1.00 93.94 302 CYS A C 1
ATOM 2346 O O . CYS A 1 302 ? -6.995 2.004 22.315 1.00 93.94 302 CYS A O 1
ATOM 2348 N N . GLY A 1 303 ? -8.421 0.676 21.193 1.00 95.06 303 GLY A N 1
ATOM 2349 C CA . GLY A 1 303 ? -7.415 -0.035 20.411 1.00 95.06 303 GLY A CA 1
ATOM 2350 C C . GLY A 1 303 ? -7.220 0.642 19.059 1.00 95.06 303 GLY A C 1
ATOM 2351 O O . GLY A 1 303 ? -8.192 0.857 18.340 1.00 95.06 303 GLY A O 1
ATOM 2352 N N . VAL A 1 304 ? -5.979 0.969 18.700 1.00 95.62 304 VAL A N 1
ATOM 2353 C CA . VAL A 1 304 ? -5.659 1.665 17.443 1.00 95.62 304 VAL A CA 1
ATOM 2354 C C . VAL A 1 304 ? -4.739 0.808 16.592 1.00 95.62 304 VAL A C 1
ATOM 2356 O O . VAL A 1 304 ? -3.696 0.373 17.070 1.00 95.62 304 VAL A O 1
ATOM 2359 N N . VAL A 1 305 ? -5.104 0.604 15.330 1.00 95.12 305 VAL A N 1
ATOM 2360 C CA . VAL A 1 305 ? -4.237 0.063 14.281 1.00 95.12 305 VAL A CA 1
ATOM 2361 C C . VAL A 1 305 ? -3.879 1.220 13.351 1.00 95.12 305 VAL A C 1
ATOM 2363 O O . VAL A 1 305 ? -4.753 1.749 12.666 1.00 95.12 305 VAL A O 1
ATOM 2366 N N . TYR A 1 306 ? -2.614 1.640 13.348 1.00 90.12 306 TYR A N 1
ATOM 2367 C CA . TYR A 1 306 ? -2.135 2.744 12.515 1.00 90.12 306 TYR A CA 1
ATOM 2368 C C . TYR A 1 306 ? -1.920 2.316 11.067 1.00 90.12 306 TYR A C 1
ATOM 2370 O O . TYR A 1 306 ? -1.634 1.156 10.771 1.00 90.12 306 TYR A O 1
ATOM 2378 N N . GLN A 1 307 ? -1.925 3.301 10.170 1.00 84.00 307 GLN A N 1
ATOM 2379 C CA . GLN A 1 307 ? -1.620 3.099 8.759 1.00 84.00 307 GLN A CA 1
ATOM 2380 C C . GLN A 1 307 ? -0.240 2.454 8.537 1.00 84.00 307 GLN A C 1
ATOM 2382 O O . GLN A 1 307 ? -0.120 1.581 7.686 1.00 84.00 307 GLN A O 1
ATOM 2387 N N . ASN A 1 308 ? 0.792 2.817 9.309 1.00 83.94 308 ASN A N 1
ATOM 2388 C CA . ASN A 1 308 ? 2.111 2.181 9.222 1.00 83.94 308 ASN A CA 1
ATOM 2389 C C . ASN A 1 308 ? 2.328 1.216 10.403 1.00 83.94 308 ASN A C 1
ATOM 2391 O O . ASN A 1 308 ? 2.497 1.679 11.537 1.00 83.94 308 ASN A O 1
ATOM 2395 N N . PRO A 1 309 ? 2.396 -0.108 10.167 1.00 81.38 309 PRO A N 1
ATOM 2396 C CA . PRO A 1 309 ? 2.540 -1.078 11.248 1.00 81.38 309 PRO A CA 1
ATOM 2397 C C . PRO A 1 309 ? 3.897 -0.977 11.958 1.00 81.38 309 PRO A C 1
ATOM 2399 O O . PRO A 1 309 ? 3.997 -1.337 13.125 1.00 81.38 309 PRO A O 1
ATOM 2402 N N . ASN A 1 310 ? 4.941 -0.438 11.313 1.00 83.62 310 ASN A N 1
ATOM 2403 C CA . ASN A 1 310 ? 6.256 -0.290 11.950 1.00 83.62 310 ASN A CA 1
ATOM 2404 C C . ASN A 1 310 ? 6.232 0.678 13.147 1.00 83.62 310 ASN A C 1
ATOM 2406 O O . ASN A 1 310 ? 7.160 0.655 13.944 1.00 83.62 310 ASN A O 1
ATOM 2410 N N . TYR A 1 311 ? 5.191 1.506 13.293 1.00 85.88 311 TYR A N 1
ATOM 2411 C CA . TYR A 1 311 ? 5.009 2.364 14.468 1.00 85.88 311 TYR A CA 1
ATOM 2412 C C . TYR A 1 311 ? 4.414 1.632 15.681 1.00 85.88 311 TYR A C 1
ATOM 2414 O O . TYR A 1 311 ? 4.245 2.261 16.720 1.00 85.88 311 TYR A O 1
ATOM 2422 N N . GLN A 1 312 ? 4.060 0.345 15.564 1.00 88.69 312 GLN A N 1
ATOM 2423 C CA . GLN A 1 312 ? 3.458 -0.444 16.655 1.00 88.69 312 GLN A CA 1
ATOM 2424 C C . GLN A 1 312 ? 4.208 -1.721 16.996 1.00 88.69 312 GLN A C 1
ATOM 2426 O O . GLN A 1 312 ? 3.792 -2.414 17.912 1.00 88.69 312 GLN A O 1
ATOM 2431 N N . LEU A 1 313 ? 5.252 -2.057 16.245 1.00 92.62 313 LEU A N 1
ATOM 2432 C CA . LEU A 1 313 ? 6.020 -3.273 16.457 1.00 92.62 313 LEU A CA 1
ATOM 2433 C C . LEU A 1 313 ? 7.283 -2.910 17.236 1.00 92.62 313 LEU A C 1
ATOM 2435 O O . LEU A 1 313 ? 8.105 -2.142 16.745 1.00 92.62 313 LEU A O 1
ATOM 2439 N N . PHE A 1 314 ? 7.419 -3.440 18.448 1.00 93.75 314 PHE A N 1
ATOM 2440 C CA . PHE A 1 314 ? 8.480 -3.067 19.388 1.00 93.75 314 PHE A CA 1
ATOM 2441 C C . PHE A 1 314 ? 9.163 -4.264 20.051 1.00 93.75 314 PHE A C 1
ATOM 2443 O O . PHE A 1 314 ? 10.287 -4.136 20.536 1.00 93.75 314 PHE A O 1
ATOM 2450 N N . MET A 1 315 ? 8.499 -5.417 20.110 1.00 96.31 315 MET A N 1
ATOM 2451 C CA . MET A 1 315 ? 9.025 -6.598 20.785 1.00 96.31 315 MET A CA 1
ATOM 2452 C C . MET A 1 315 ? 10.063 -7.317 19.927 1.00 96.31 315 MET A C 1
ATOM 2454 O O . MET A 1 315 ? 10.070 -7.245 18.698 1.00 96.31 315 MET A O 1
ATOM 2458 N N . SER A 1 316 ? 10.941 -8.075 20.585 1.00 95.19 316 SER A N 1
ATOM 2459 C CA . SER A 1 316 ? 12.010 -8.819 19.909 1.00 95.19 316 SER A CA 1
ATOM 2460 C C . SER A 1 316 ? 11.492 -9.967 19.038 1.00 95.19 316 SER A C 1
ATOM 2462 O O . SER A 1 316 ? 12.202 -10.428 18.145 1.00 95.19 316 SER A O 1
ATOM 2464 N N . ASN A 1 317 ? 10.269 -10.442 19.282 1.00 97.56 317 ASN A N 1
ATOM 2465 C CA . ASN A 1 317 ? 9.633 -11.480 18.482 1.00 97.56 317 ASN A CA 1
ATOM 2466 C C . ASN A 1 317 ? 8.106 -11.295 18.411 1.00 97.56 317 ASN A C 1
ATOM 2468 O O . ASN A 1 317 ? 7.505 -10.587 19.219 1.00 97.56 317 ASN A O 1
ATOM 2472 N N . VAL A 1 318 ? 7.485 -11.939 17.421 1.00 97.75 318 VAL A N 1
ATOM 2473 C CA . VAL A 1 318 ? 6.041 -11.837 17.145 1.00 97.75 318 VAL A CA 1
ATOM 2474 C C . VAL A 1 318 ? 5.181 -12.335 18.299 1.00 97.75 318 VAL A C 1
ATOM 2476 O O . VAL A 1 318 ? 4.127 -11.761 18.563 1.00 97.75 318 VAL A O 1
ATOM 2479 N N . LYS A 1 319 ? 5.595 -13.406 18.980 1.00 98.25 319 LYS A N 1
ATOM 2480 C CA . LYS A 1 319 ? 4.818 -13.949 20.097 1.00 98.25 319 LYS A CA 1
ATOM 2481 C C . LYS A 1 319 ? 4.715 -12.926 21.226 1.00 98.25 319 LYS A C 1
ATOM 2483 O O . LYS A 1 319 ? 3.617 -12.661 21.702 1.00 98.25 319 LYS A O 1
ATOM 2488 N N . ASP A 1 320 ? 5.838 -12.334 21.612 1.00 97.75 320 ASP A N 1
ATOM 2489 C CA . ASP A 1 320 ? 5.880 -11.330 22.671 1.00 97.75 320 ASP A CA 1
ATOM 2490 C C . ASP A 1 320 ? 5.117 -10.066 22.271 1.00 97.75 320 ASP A C 1
ATOM 2492 O O . ASP A 1 320 ? 4.430 -9.493 23.111 1.00 97.75 320 ASP A O 1
ATOM 2496 N N . GLU A 1 321 ? 5.148 -9.682 20.989 1.00 97.44 321 GLU A N 1
ATOM 2497 C CA . GLU A 1 321 ? 4.344 -8.572 20.458 1.00 97.44 321 GLU A CA 1
ATOM 2498 C C . GLU A 1 321 ? 2.846 -8.780 20.710 1.00 97.44 321 GLU A C 1
ATOM 2500 O O . GLU A 1 321 ? 2.170 -7.910 21.256 1.00 97.44 321 GLU A O 1
ATOM 2505 N N . ILE A 1 322 ? 2.328 -9.964 20.373 1.00 97.31 322 ILE A N 1
ATOM 2506 C CA . ILE A 1 322 ? 0.907 -10.297 20.547 1.00 97.31 322 ILE A CA 1
ATOM 2507 C C . ILE A 1 322 ? 0.532 -10.376 22.034 1.00 97.31 322 ILE A C 1
ATOM 2509 O O . ILE A 1 322 ? -0.576 -10.003 22.418 1.00 97.31 322 ILE A O 1
ATOM 2513 N N . LEU A 1 323 ? 1.447 -10.853 22.882 1.00 97.31 323 LEU A N 1
ATOM 2514 C CA . LEU A 1 323 ? 1.201 -11.039 24.313 1.00 97.31 323 LEU A CA 1
ATOM 2515 C C . LEU A 1 323 ? 1.383 -9.765 25.148 1.00 97.31 323 LEU A C 1
ATOM 2517 O O . LEU A 1 323 ? 0.890 -9.727 26.275 1.00 97.31 323 LEU A O 1
ATOM 2521 N N . PHE A 1 324 ? 2.078 -8.743 24.641 1.00 93.25 324 PHE A N 1
ATOM 2522 C CA . PHE A 1 324 ? 2.506 -7.586 25.433 1.00 93.25 324 PHE A CA 1
ATOM 2523 C C . PHE A 1 324 ? 1.348 -6.823 26.092 1.00 93.25 324 PHE A C 1
ATOM 2525 O O . PHE A 1 324 ? 1.436 -6.451 27.262 1.00 93.25 324 PHE A O 1
ATOM 2532 N N . GLY A 1 325 ? 0.262 -6.595 25.348 1.00 86.00 325 GLY A N 1
ATOM 2533 C CA . GLY A 1 325 ? -0.920 -5.866 25.824 1.00 86.00 325 GLY A CA 1
ATOM 2534 C C . GLY A 1 325 ? -2.085 -6.752 26.270 1.00 86.00 325 GLY A C 1
ATOM 2535 O O . GLY A 1 325 ? -3.115 -6.223 26.684 1.00 86.00 325 GLY A O 1
ATOM 2536 N N . ALA A 1 326 ? -1.962 -8.075 26.152 1.00 93.38 326 ALA A N 1
ATOM 2537 C CA . ALA A 1 326 ? -3.065 -8.996 26.385 1.00 93.38 326 ALA A CA 1
ATOM 2538 C C . ALA A 1 326 ? -3.235 -9.305 27.880 1.00 93.38 326 ALA A C 1
ATOM 2540 O O . ALA A 1 326 ? -2.344 -9.883 28.505 1.00 93.38 326 ALA A O 1
ATOM 2541 N N . ASP A 1 327 ? -4.406 -8.983 28.438 1.00 90.12 327 ASP A N 1
ATOM 2542 C CA . ASP A 1 327 ? -4.756 -9.386 29.808 1.00 90.12 327 ASP A CA 1
ATOM 2543 C C . ASP A 1 327 ? -4.942 -10.922 29.904 1.00 90.12 327 ASP A C 1
ATOM 2545 O O . ASP A 1 327 ? -4.636 -11.531 30.927 1.00 90.12 327 ASP A O 1
ATOM 2549 N N . ASP A 1 328 ? -5.387 -11.559 28.813 1.00 95.75 328 ASP A N 1
ATOM 2550 C CA . ASP A 1 328 ? -5.592 -13.006 28.683 1.00 95.75 328 ASP A CA 1
ATOM 2551 C C . ASP A 1 328 ? -4.677 -13.578 27.588 1.00 95.75 328 ASP A C 1
ATOM 2553 O O . ASP A 1 328 ? -4.922 -13.432 26.385 1.00 95.75 328 ASP A O 1
ATOM 2557 N N . LYS A 1 329 ? -3.588 -14.223 28.020 1.00 96.88 329 LYS A N 1
ATOM 2558 C CA . LYS A 1 329 ? -2.564 -14.768 27.118 1.00 96.88 329 LYS A CA 1
ATOM 2559 C C . LYS A 1 329 ? -3.055 -15.975 26.321 1.00 96.88 329 LYS A C 1
ATOM 2561 O O . LYS A 1 329 ? -2.584 -16.181 25.206 1.00 96.88 329 LYS A O 1
ATOM 2566 N N . GLU A 1 330 ? -3.970 -16.772 26.865 1.00 97.38 330 GLU A N 1
ATOM 2567 C CA . GLU A 1 330 ? -4.496 -17.955 26.176 1.00 97.38 330 GLU A CA 1
ATOM 2568 C C . GLU A 1 330 ? -5.442 -17.540 25.045 1.00 97.38 330 GLU A C 1
ATOM 2570 O O . GLU A 1 330 ? -5.321 -18.024 23.914 1.00 97.38 330 GLU A O 1
ATOM 2575 N N . TYR A 1 331 ? -6.297 -16.550 25.312 1.00 96.38 331 TYR A N 1
ATOM 2576 C CA . TYR A 1 331 ? -7.095 -15.892 24.281 1.00 96.38 331 TYR A CA 1
ATOM 2577 C C . TYR A 1 331 ? -6.211 -15.292 23.180 1.00 96.38 331 TYR A C 1
ATOM 2579 O O . TYR A 1 331 ? -6.464 -15.515 21.997 1.00 96.38 331 TYR A O 1
ATOM 2587 N N . ALA A 1 332 ? -5.136 -14.589 23.549 1.00 97.62 332 ALA A N 1
ATOM 2588 C CA . ALA A 1 332 ? -4.220 -13.983 22.585 1.00 97.62 332 ALA A CA 1
ATOM 2589 C C . ALA A 1 332 ? -3.536 -15.019 21.672 1.00 97.62 332 ALA A C 1
ATOM 2591 O O . ALA A 1 332 ? -3.432 -14.802 20.465 1.00 97.62 332 ALA A O 1
ATOM 2592 N N . LEU A 1 333 ? -3.114 -16.167 22.214 1.00 97.94 333 LEU A N 1
ATOM 2593 C CA . LEU A 1 333 ? -2.538 -17.260 21.419 1.00 97.94 333 LEU A CA 1
ATOM 2594 C C . LEU A 1 333 ? -3.581 -17.933 20.517 1.00 97.94 333 LEU A C 1
ATOM 2596 O O . LEU A 1 333 ? -3.285 -18.243 19.363 1.00 97.94 333 LEU A O 1
ATOM 2600 N N . THR A 1 334 ? -4.808 -18.107 21.010 1.00 97.56 334 THR A N 1
ATOM 2601 C CA . THR A 1 334 ? -5.928 -18.624 20.209 1.00 97.56 334 THR A CA 1
ATOM 2602 C C . THR A 1 334 ? -6.227 -17.699 19.034 1.00 97.56 334 THR A C 1
ATOM 2604 O O . THR A 1 334 ? -6.398 -18.156 17.903 1.00 97.56 334 THR A O 1
ATOM 2607 N N . LEU A 1 335 ? -6.222 -16.389 19.275 1.00 96.81 335 LEU A N 1
ATOM 2608 C CA . LEU A 1 335 ? -6.411 -15.392 18.235 1.00 96.81 335 LEU A CA 1
ATOM 2609 C C . LEU A 1 335 ? -5.265 -15.411 17.216 1.00 96.81 335 LEU A C 1
ATOM 2611 O O . LEU A 1 335 ? -5.505 -15.425 16.010 1.00 96.81 335 LEU A O 1
ATOM 2615 N N . ALA A 1 336 ? -4.020 -15.495 17.685 1.00 97.62 336 ALA A N 1
ATOM 2616 C CA . ALA A 1 336 ? -2.847 -15.588 16.821 1.00 97.62 336 ALA A CA 1
ATOM 2617 C C . ALA A 1 336 ? -2.900 -16.803 15.882 1.00 97.62 336 ALA A C 1
ATOM 2619 O O . ALA A 1 336 ? -2.476 -16.714 14.727 1.00 97.62 336 ALA A O 1
ATOM 2620 N N . LYS A 1 337 ? -3.462 -17.921 16.352 1.00 97.38 337 LYS A N 1
ATOM 2621 C CA . LYS A 1 337 ? -3.726 -19.105 15.533 1.00 97.38 337 LYS A CA 1
ATOM 2622 C C . LYS A 1 337 ? -4.770 -18.845 14.447 1.00 97.38 337 LYS A C 1
ATOM 2624 O O . LYS A 1 337 ? -4.542 -19.226 13.303 1.00 97.38 337 LYS A O 1
ATOM 2629 N N . GLN A 1 338 ? -5.865 -18.146 14.759 1.00 96.44 338 GLN A N 1
ATOM 2630 C CA . GLN A 1 338 ? -6.868 -17.760 13.752 1.00 96.44 338 GLN A CA 1
ATOM 2631 C C . GLN A 1 338 ? -6.275 -16.846 12.666 1.00 96.44 338 GLN A C 1
ATOM 2633 O O . GLN A 1 338 ? -6.601 -16.991 11.491 1.00 96.44 338 GLN A O 1
ATOM 2638 N N . PHE A 1 339 ? -5.349 -15.957 13.037 1.00 96.06 339 PHE A N 1
ATOM 2639 C CA . PHE A 1 339 ? -4.591 -15.117 12.100 1.00 96.06 339 PHE A CA 1
ATOM 2640 C C . PHE A 1 339 ? -3.438 -15.844 11.378 1.00 96.06 339 PHE A C 1
ATOM 2642 O O . PHE A 1 339 ? -2.708 -15.207 10.613 1.00 96.06 339 PHE A O 1
ATOM 2649 N N . GLU A 1 340 ? -3.251 -17.150 11.603 1.00 95.69 340 GLU A N 1
ATOM 2650 C CA . GLU A 1 340 ? -2.170 -17.964 11.028 1.00 95.69 340 GLU A CA 1
ATOM 2651 C C . GLU A 1 340 ? -0.762 -17.398 11.328 1.00 95.69 340 GLU A C 1
ATOM 2653 O O . GLU A 1 340 ? 0.106 -17.315 10.452 1.00 95.69 340 GLU A O 1
ATOM 2658 N N . LEU A 1 341 ? -0.535 -16.950 12.569 1.00 97.25 341 LEU A N 1
ATOM 2659 C CA . LEU A 1 341 ? 0.720 -16.317 13.001 1.00 97.25 341 LEU A CA 1
ATOM 2660 C C . LEU A 1 341 ? 1.676 -17.261 13.742 1.00 97.25 341 LEU A C 1
ATOM 2662 O O . LEU A 1 341 ? 2.839 -16.901 13.914 1.00 97.25 341 LEU A O 1
ATOM 2666 N N . GLU A 1 342 ? 1.235 -18.461 14.138 1.00 97.12 342 GLU A N 1
ATOM 2667 C CA . GLU A 1 342 ? 2.055 -19.437 14.884 1.00 97.12 342 GLU A CA 1
ATOM 2668 C C . GLU A 1 342 ? 3.429 -19.715 14.237 1.00 97.12 342 GLU A C 1
ATOM 2670 O O . GLU A 1 342 ? 4.436 -19.651 14.948 1.00 97.12 342 GLU A O 1
ATOM 2675 N N . PRO A 1 343 ? 3.547 -19.909 12.903 1.00 96.62 343 PRO A N 1
ATOM 2676 C CA . PRO A 1 343 ? 4.849 -20.140 12.265 1.00 96.62 343 PRO A CA 1
ATOM 2677 C C . PRO A 1 343 ? 5.811 -18.944 12.342 1.00 96.62 343 PRO A C 1
ATOM 2679 O O . PRO A 1 343 ? 6.998 -19.076 12.045 1.00 96.62 343 PRO A O 1
ATOM 2682 N N . LEU A 1 344 ? 5.310 -17.756 12.692 1.00 96.38 344 LEU A N 1
ATOM 2683 C CA . LEU A 1 344 ? 6.072 -16.509 12.728 1.00 96.38 344 LEU A CA 1
ATOM 2684 C C . LEU A 1 344 ? 6.523 -16.125 14.140 1.00 96.38 344 LEU A C 1
ATOM 2686 O O . LEU A 1 344 ? 7.287 -15.174 14.273 1.00 96.38 344 LEU A O 1
ATOM 2690 N N . PHE A 1 345 ? 6.094 -16.852 15.177 1.00 98.00 345 PHE A N 1
ATOM 2691 C CA . PHE A 1 345 ? 6.278 -16.491 16.588 1.00 98.00 345 PHE A CA 1
ATOM 2692 C C . PHE A 1 345 ? 7.707 -16.125 16.977 1.00 98.00 345 PHE A C 1
ATOM 2694 O O . PHE A 1 345 ? 7.900 -15.148 17.694 1.00 98.00 345 PHE A O 1
ATOM 2701 N N . SER A 1 346 ? 8.698 -16.867 16.485 1.00 97.19 346 SER A N 1
ATOM 2702 C CA . SER A 1 346 ? 10.111 -16.636 16.808 1.00 97.19 346 SER A CA 1
ATOM 2703 C C . SER A 1 346 ? 10.783 -15.574 15.937 1.00 97.19 346 SER A C 1
ATOM 2705 O O . SER A 1 346 ? 11.930 -15.218 16.196 1.00 97.19 346 SER A O 1
ATOM 2707 N N . ARG A 1 347 ? 10.124 -15.083 14.880 1.00 96.12 347 ARG A N 1
ATOM 2708 C CA . ARG A 1 347 ? 10.716 -14.088 13.977 1.00 96.12 347 ARG A CA 1
ATOM 2709 C C . ARG A 1 347 ? 10.649 -12.703 14.603 1.00 96.12 347 ARG A C 1
ATOM 2711 O O . ARG A 1 347 ? 9.711 -12.380 15.326 1.00 96.12 347 ARG A O 1
ATOM 2718 N N . HIS A 1 348 ? 11.609 -11.858 14.249 1.00 96.00 348 HIS A N 1
ATOM 2719 C CA . HIS A 1 348 ? 11.564 -10.448 14.609 1.00 96.00 348 HIS A CA 1
ATOM 2720 C C . HIS A 1 348 ? 10.446 -9.733 13.821 1.00 96.00 348 HIS A C 1
ATOM 2722 O O . HIS A 1 348 ? 10.418 -9.877 12.592 1.00 96.00 348 HIS A O 1
ATOM 2728 N N . PRO A 1 349 ? 9.565 -8.926 14.444 1.00 93.75 349 PRO A N 1
ATOM 2729 C CA . PRO A 1 349 ? 8.429 -8.307 13.753 1.00 93.75 349 PRO A CA 1
ATOM 2730 C C . PRO A 1 349 ? 8.812 -7.460 12.530 1.00 93.75 349 PRO A C 1
ATOM 2732 O O . PRO A 1 349 ? 8.141 -7.503 11.499 1.00 93.75 349 PRO A O 1
ATOM 2735 N N . HIS A 1 350 ? 9.943 -6.746 12.577 1.00 87.31 350 HIS A N 1
ATOM 2736 C CA . HIS A 1 350 ? 10.397 -5.941 11.434 1.00 87.31 350 HIS A CA 1
ATOM 2737 C C . HIS A 1 350 ? 10.875 -6.761 10.224 1.00 87.31 350 HIS A C 1
ATOM 2739 O O . HIS A 1 350 ? 10.899 -6.216 9.122 1.00 87.31 350 HIS A O 1
ATOM 2745 N N . SER A 1 351 ? 11.194 -8.050 10.407 1.00 86.69 351 SER A N 1
ATOM 2746 C CA . SER A 1 351 ? 11.609 -8.962 9.325 1.00 86.69 351 SER A CA 1
ATOM 2747 C C . SER A 1 351 ? 10.441 -9.526 8.508 1.00 86.69 351 SER A C 1
ATOM 2749 O O . SER A 1 351 ? 10.648 -10.208 7.507 1.00 86.69 351 SER A O 1
ATOM 2751 N N . LEU A 1 352 ? 9.208 -9.282 8.955 1.00 86.25 352 LEU A N 1
ATOM 2752 C CA . LEU A 1 352 ? 8.003 -9.784 8.312 1.00 86.25 352 LEU A CA 1
ATOM 2753 C C . LEU A 1 352 ? 7.659 -8.992 7.043 1.00 86.25 352 LEU A C 1
ATOM 2755 O O . LEU A 1 352 ? 8.004 -7.817 6.908 1.00 86.25 352 LEU A O 1
ATOM 2759 N N . SER A 1 353 ? 6.907 -9.621 6.138 1.00 81.88 353 SER A N 1
ATOM 2760 C CA . SER A 1 353 ? 6.243 -8.893 5.047 1.00 81.88 353 SER A CA 1
ATOM 2761 C C . SER A 1 353 ? 5.213 -7.903 5.598 1.00 81.88 353 SER A C 1
ATOM 2763 O O . SER A 1 353 ? 4.715 -8.065 6.711 1.00 81.88 353 SER A O 1
ATOM 2765 N N . GLU A 1 354 ? 4.850 -6.889 4.817 1.00 82.50 354 GLU A N 1
ATOM 2766 C CA . GLU A 1 354 ? 3.867 -5.882 5.231 1.00 82.50 354 GLU A CA 1
ATOM 2767 C C . GLU A 1 354 ? 2.513 -6.491 5.624 1.00 82.50 354 GLU A C 1
ATOM 2769 O O . GLU A 1 354 ? 1.976 -6.168 6.684 1.00 82.50 354 GLU A O 1
ATOM 2774 N N . GLY A 1 355 ? 2.015 -7.455 4.843 1.00 85.31 355 GLY A N 1
ATOM 2775 C CA . GLY A 1 355 ? 0.781 -8.166 5.167 1.00 85.31 355 GLY A CA 1
ATOM 2776 C C . GLY A 1 355 ? 0.874 -8.943 6.484 1.00 85.31 355 GLY A C 1
ATOM 2777 O O . GLY A 1 355 ? -0.044 -8.908 7.303 1.00 85.31 355 GLY A O 1
ATOM 2778 N N . GLN A 1 356 ? 2.013 -9.587 6.752 1.00 91.50 356 GLN A N 1
ATOM 2779 C CA . GLN A 1 356 ? 2.248 -10.270 8.028 1.00 91.50 356 GLN A CA 1
ATOM 2780 C C . GLN A 1 356 ? 2.336 -9.284 9.197 1.00 91.50 356 GLN A C 1
ATOM 2782 O O . GLN A 1 356 ? 1.705 -9.527 10.223 1.00 91.50 356 GLN A O 1
ATOM 2787 N N . LYS A 1 357 ? 3.054 -8.162 9.039 1.00 92.88 357 LYS A N 1
ATOM 2788 C CA . LYS A 1 357 ? 3.108 -7.083 10.041 1.00 92.88 357 LYS A CA 1
ATOM 2789 C C . LYS A 1 357 ? 1.707 -6.599 10.387 1.00 92.88 357 LYS A C 1
ATOM 2791 O O . LYS A 1 357 ? 1.369 -6.515 11.561 1.00 92.88 357 LYS A O 1
ATOM 2796 N N . ARG A 1 358 ? 0.872 -6.370 9.371 1.00 93.12 358 ARG A N 1
ATOM 2797 C CA . ARG A 1 358 ? -0.518 -5.948 9.545 1.00 93.12 358 ARG A CA 1
ATOM 2798 C C . ARG A 1 358 ? -1.323 -6.944 10.378 1.00 93.12 358 ARG A C 1
ATOM 2800 O O . ARG A 1 358 ? -1.956 -6.534 11.346 1.00 93.12 358 ARG A O 1
ATOM 2807 N N . ARG A 1 359 ? -1.256 -8.242 10.057 1.00 95.12 359 ARG A N 1
ATOM 2808 C CA . ARG A 1 359 ? -1.940 -9.290 10.838 1.00 95.12 359 ARG A CA 1
ATOM 2809 C C . ARG A 1 359 ? -1.465 -9.326 12.289 1.00 95.12 359 ARG A C 1
ATOM 2811 O O . ARG A 1 359 ? -2.297 -9.441 13.182 1.00 95.12 359 ARG A O 1
ATOM 2818 N N . VAL A 1 360 ? -0.158 -9.189 12.529 1.00 96.69 360 VAL A N 1
ATOM 2819 C CA . VAL A 1 360 ? 0.404 -9.126 13.890 1.00 96.69 360 VAL A CA 1
ATOM 2820 C C . VAL A 1 360 ? -0.150 -7.924 14.649 1.00 96.69 360 VAL A C 1
ATOM 2822 O O . VAL A 1 360 ? -0.656 -8.100 15.751 1.00 96.69 360 VAL A O 1
ATOM 2825 N N . THR A 1 361 ? -0.126 -6.728 14.058 1.00 96.00 361 THR A N 1
ATOM 2826 C CA . THR A 1 361 ? -0.636 -5.509 14.701 1.00 96.00 361 THR A CA 1
ATOM 2827 C C . THR A 1 361 ? -2.134 -5.602 14.999 1.00 96.00 361 THR A C 1
ATOM 2829 O O . THR A 1 361 ? -2.554 -5.296 16.113 1.00 96.00 361 THR A O 1
ATOM 2832 N N . VAL A 1 362 ? -2.947 -6.073 14.047 1.00 96.69 362 VAL A N 1
ATOM 2833 C CA . VAL A 1 362 ? -4.393 -6.267 14.254 1.00 96.69 362 VAL A CA 1
ATOM 2834 C C . VAL A 1 362 ? -4.643 -7.292 15.367 1.00 96.69 362 VAL A C 1
ATOM 2836 O O . VAL A 1 362 ? -5.404 -7.017 16.292 1.00 96.69 362 VAL A O 1
ATOM 2839 N N . CYS A 1 363 ? -3.955 -8.438 15.334 1.00 97.19 363 CYS A N 1
ATOM 2840 C CA . CYS A 1 363 ? -4.056 -9.473 16.363 1.00 97.19 363 CYS A CA 1
ATOM 2841 C C . CYS A 1 363 ? -3.666 -8.945 17.754 1.00 97.19 363 CYS A C 1
ATOM 2843 O O . CYS A 1 363 ? -4.393 -9.171 18.719 1.00 97.19 363 CYS A O 1
ATOM 2845 N N . ALA A 1 364 ? -2.551 -8.218 17.863 1.00 96.31 364 ALA A N 1
ATOM 2846 C CA . ALA A 1 364 ? -2.052 -7.673 19.125 1.00 96.31 364 ALA A CA 1
ATOM 2847 C C . ALA A 1 364 ? -3.009 -6.641 19.742 1.00 96.31 364 ALA A C 1
ATOM 2849 O O . ALA A 1 364 ? -3.141 -6.583 20.962 1.00 96.31 364 ALA A O 1
ATOM 2850 N N . ILE A 1 365 ? -3.704 -5.844 18.922 1.00 96.12 365 ILE A N 1
ATOM 2851 C CA . ILE A 1 365 ? -4.715 -4.887 19.395 1.00 96.12 365 ILE A CA 1
ATOM 2852 C C . ILE A 1 365 ? -6.000 -5.600 19.826 1.00 96.12 365 ILE A C 1
ATOM 2854 O O . ILE A 1 365 ? -6.531 -5.319 20.899 1.00 96.12 365 ILE A O 1
ATOM 2858 N N . LEU A 1 366 ? -6.487 -6.558 19.035 1.00 96.25 366 LEU A N 1
ATOM 2859 C CA . LEU A 1 366 ? -7.688 -7.335 19.364 1.00 96.25 366 LEU A CA 1
ATOM 2860 C C . LEU A 1 366 ? -7.507 -8.206 20.618 1.00 96.25 366 LEU A C 1
ATOM 2862 O O . LEU A 1 366 ? -8.467 -8.423 21.362 1.00 96.25 366 LEU A O 1
ATOM 2866 N N . ALA A 1 367 ? -6.279 -8.660 20.889 1.00 96.12 367 ALA A N 1
ATOM 2867 C CA . ALA A 1 367 ? -5.924 -9.391 22.104 1.00 96.12 367 ALA A CA 1
ATOM 2868 C C . ALA A 1 367 ? -6.155 -8.575 23.394 1.00 96.12 367 ALA A C 1
ATOM 2870 O O . ALA A 1 367 ? -6.341 -9.160 24.460 1.00 96.12 367 ALA A O 1
ATOM 2871 N N . GLN A 1 368 ? -6.208 -7.240 23.301 1.00 94.88 368 GLN A N 1
ATOM 2872 C CA . GLN A 1 368 ? -6.465 -6.332 24.430 1.00 94.88 368 GLN A CA 1
ATOM 2873 C C . GLN A 1 368 ? -7.962 -6.128 24.713 1.00 94.88 368 GLN A C 1
ATOM 2875 O O . GLN A 1 368 ? -8.308 -5.443 25.670 1.00 94.88 368 GLN A O 1
ATOM 2880 N N . LYS A 1 369 ? -8.852 -6.707 23.890 1.00 94.75 369 LYS A N 1
ATOM 2881 C CA . LYS A 1 369 ? -10.319 -6.604 24.010 1.00 94.75 369 LYS A CA 1
ATOM 2882 C C . LYS A 1 369 ? -10.828 -5.143 24.104 1.00 94.75 369 LYS A C 1
ATOM 2884 O O . LYS A 1 369 ? -11.505 -4.787 25.073 1.00 94.75 369 LYS A O 1
ATOM 2889 N N . PRO A 1 370 ? -10.489 -4.265 23.136 1.00 94.75 370 PRO A N 1
ATOM 2890 C CA . PRO A 1 370 ? -10.857 -2.851 23.198 1.00 94.75 370 PRO A CA 1
ATOM 2891 C C . PRO A 1 370 ? -12.368 -2.638 23.018 1.00 94.75 370 PRO A C 1
ATOM 2893 O O . PRO A 1 370 ? -13.000 -3.280 22.181 1.00 94.75 370 PRO A O 1
ATOM 2896 N N . LYS A 1 371 ? -12.946 -1.663 23.738 1.00 95.31 371 LYS A N 1
ATOM 2897 C CA . LYS A 1 371 ? -14.354 -1.249 23.548 1.00 95.31 371 LYS A CA 1
ATOM 2898 C C . LYS A 1 371 ? -14.543 -0.390 22.293 1.00 95.31 371 LYS A C 1
ATOM 2900 O O . LYS A 1 371 ? -15.636 -0.353 21.733 1.00 95.31 371 LYS A O 1
ATOM 2905 N N . LEU A 1 372 ? -13.496 0.327 21.881 1.00 96.88 372 LEU A N 1
ATOM 2906 C CA . LEU A 1 372 ? -13.432 1.097 20.639 1.00 96.88 372 LEU A CA 1
ATOM 2907 C C . LEU A 1 372 ? -12.234 0.632 19.825 1.00 96.88 372 LEU A C 1
ATOM 2909 O O . LEU A 1 372 ? -11.100 0.742 20.285 1.00 96.88 372 LEU A O 1
ATOM 2913 N N . LEU A 1 373 ? -12.489 0.151 18.617 1.00 97.56 373 LEU A N 1
ATOM 2914 C CA . LEU A 1 373 ? -11.469 -0.291 17.685 1.00 97.56 373 LEU A CA 1
ATOM 2915 C C . LEU A 1 373 ? -11.358 0.708 16.532 1.00 97.56 373 LEU A C 1
ATOM 2917 O O . LEU A 1 373 ? -12.313 0.943 15.796 1.00 97.56 373 LEU A O 1
ATOM 2921 N N . LEU A 1 374 ? -10.180 1.301 16.393 1.00 97.81 374 LEU A N 1
ATOM 2922 C CA . LEU A 1 374 ? -9.832 2.276 15.371 1.00 97.81 374 LEU A CA 1
ATOM 2923 C C . LEU A 1 374 ? -8.889 1.612 14.362 1.00 97.81 374 LEU A C 1
ATOM 2925 O O . LEU A 1 374 ? -7.757 1.284 14.712 1.00 97.81 374 LEU A O 1
ATOM 2929 N N . LEU A 1 375 ? -9.340 1.409 13.126 1.00 96.75 375 LEU A N 1
ATOM 2930 C CA . LEU A 1 375 ? -8.596 0.701 12.083 1.00 96.75 375 LEU A CA 1
ATOM 2931 C C . LEU A 1 375 ? -8.247 1.625 10.912 1.00 96.75 375 LEU A C 1
ATOM 2933 O O . LEU A 1 375 ? -9.116 1.954 10.112 1.00 96.75 375 LEU A O 1
ATOM 2937 N N . ASP A 1 376 ? -6.984 2.034 10.792 1.00 93.56 376 ASP A N 1
ATOM 2938 C CA . ASP A 1 376 ? -6.516 2.870 9.681 1.00 93.56 376 ASP A CA 1
ATOM 2939 C C . ASP A 1 376 ? -5.809 2.001 8.629 1.00 93.56 376 ASP A C 1
ATOM 2941 O O . ASP A 1 376 ? -4.709 1.489 8.863 1.00 93.56 376 ASP A O 1
ATOM 2945 N N . GLU A 1 377 ? -6.486 1.782 7.500 1.00 88.25 377 GLU A N 1
ATOM 2946 C CA . GLU A 1 377 ? -6.076 0.905 6.398 1.00 88.25 377 GLU A CA 1
ATOM 2947 C C . GLU A 1 377 ? -5.677 -0.513 6.856 1.00 88.25 377 GLU A C 1
ATOM 2949 O O . GLU A 1 377 ? -4.560 -0.979 6.597 1.00 88.25 377 GLU A O 1
ATOM 2954 N N . PRO A 1 378 ? -6.573 -1.257 7.543 1.00 89.88 378 PRO A N 1
ATOM 2955 C CA . PRO A 1 378 ? -6.226 -2.554 8.119 1.00 89.88 378 PRO A CA 1
ATOM 2956 C C . PRO A 1 378 ? -5.977 -3.646 7.063 1.00 89.88 378 PRO A C 1
ATOM 2958 O O . PRO A 1 378 ? -5.523 -4.733 7.406 1.00 89.88 378 PRO A O 1
ATOM 2961 N N . THR A 1 379 ? -6.279 -3.378 5.794 1.00 86.12 379 THR A N 1
ATOM 2962 C CA . THR A 1 379 ? -6.382 -4.349 4.690 1.00 86.12 379 THR A CA 1
ATOM 2963 C C . THR A 1 379 ? -5.137 -4.404 3.809 1.00 86.12 379 THR A C 1
ATOM 2965 O O . THR A 1 379 ? -5.020 -5.276 2.948 1.00 86.12 379 THR A O 1
ATOM 2968 N N . VAL A 1 380 ? -4.176 -3.508 4.045 1.00 79.31 380 VAL A N 1
ATOM 2969 C CA . VAL A 1 380 ? -2.963 -3.390 3.229 1.00 79.31 380 VAL A CA 1
ATOM 2970 C C . VAL A 1 380 ? -2.137 -4.678 3.271 1.00 79.31 380 VAL A C 1
ATOM 2972 O O . VAL A 1 380 ? -1.932 -5.292 4.326 1.00 79.31 380 VAL A O 1
ATOM 2975 N N . GLY A 1 381 ? -1.653 -5.078 2.093 1.00 72.69 381 GLY A N 1
ATOM 2976 C CA . GLY A 1 381 ? -0.770 -6.227 1.906 1.00 72.69 381 GLY A CA 1
ATOM 2977 C C . GLY A 1 381 ? -1.439 -7.594 2.073 1.00 72.69 381 GLY A C 1
ATOM 2978 O O . GLY A 1 381 ? -0.723 -8.591 2.166 1.00 72.69 381 GLY A O 1
ATOM 2979 N N . GLN A 1 382 ? -2.777 -7.660 2.131 1.00 79.81 382 GLN A N 1
ATOM 2980 C CA . GLN A 1 382 ? -3.519 -8.920 2.234 1.00 79.81 382 GLN A CA 1
ATOM 2981 C C . GLN A 1 382 ? -3.954 -9.441 0.859 1.00 79.81 382 GLN A C 1
ATOM 2983 O O . GLN A 1 382 ? -4.431 -8.692 0.004 1.00 79.81 382 GLN A O 1
ATOM 2988 N N . ASP A 1 383 ? -3.832 -10.754 0.672 1.00 75.88 383 ASP A N 1
ATOM 2989 C CA . ASP A 1 383 ? -4.500 -11.456 -0.422 1.00 75.88 383 ASP A CA 1
ATOM 2990 C C . ASP A 1 383 ? -5.985 -11.679 -0.115 1.00 75.88 383 ASP A C 1
ATOM 2992 O O . ASP A 1 383 ? -6.417 -11.504 1.022 1.00 75.88 383 ASP A O 1
ATOM 2996 N N . TYR A 1 384 ? -6.772 -12.076 -1.117 1.00 79.75 384 TYR A N 1
ATOM 2997 C CA . TYR A 1 384 ? -8.217 -12.244 -0.948 1.00 79.75 384 TYR A CA 1
ATOM 2998 C C . TYR A 1 384 ? -8.587 -13.224 0.178 1.00 79.75 384 TYR A C 1
ATOM 3000 O O . TYR A 1 384 ? -9.434 -12.917 1.013 1.00 79.75 384 TYR A O 1
ATOM 3008 N N . LYS A 1 385 ? -7.922 -14.385 0.255 1.00 82.50 385 LYS A N 1
ATOM 3009 C CA . LYS A 1 385 ? -8.225 -15.418 1.259 1.00 82.50 385 LYS A CA 1
ATOM 3010 C C . LYS A 1 385 ? -7.898 -14.937 2.673 1.00 82.50 385 LYS A C 1
ATOM 3012 O O . LYS A 1 385 ? -8.660 -15.159 3.612 1.00 82.50 385 LYS A O 1
ATOM 3017 N N . THR A 1 386 ? -6.766 -14.267 2.821 1.00 86.81 386 THR A N 1
ATOM 3018 C CA . THR A 1 386 ? -6.279 -13.729 4.087 1.00 86.81 386 THR A CA 1
ATOM 3019 C C . THR A 1 386 ? -7.120 -12.538 4.525 1.00 86.81 386 THR A C 1
ATOM 3021 O O . THR A 1 386 ? -7.464 -12.436 5.700 1.00 86.81 386 THR A O 1
ATOM 3024 N N . LEU A 1 387 ? -7.514 -11.680 3.582 1.00 89.00 387 LEU A N 1
ATOM 3025 C CA . LEU A 1 387 ? -8.452 -10.587 3.804 1.00 89.00 387 LEU A CA 1
ATOM 3026 C C . LEU A 1 387 ? -9.806 -11.130 4.269 1.00 89.00 387 LEU A C 1
ATOM 3028 O O . LEU A 1 387 ? -10.314 -10.682 5.292 1.00 89.00 387 LEU A O 1
ATOM 3032 N N . GLN A 1 388 ? -10.351 -12.138 3.585 1.00 89.12 388 GLN A N 1
ATOM 3033 C CA . GLN A 1 388 ? -11.599 -12.801 3.962 1.00 89.12 388 GLN A CA 1
ATOM 3034 C C . GLN A 1 388 ? -11.525 -13.385 5.378 1.00 89.12 388 GLN A C 1
ATOM 3036 O O . GLN A 1 388 ? -12.439 -13.172 6.177 1.00 89.12 388 GLN A O 1
ATOM 3041 N N . ASN A 1 389 ? -10.428 -14.071 5.716 1.00 92.12 389 ASN A N 1
ATOM 3042 C CA . ASN A 1 389 ? -10.204 -14.592 7.063 1.00 92.12 389 ASN A CA 1
ATOM 3043 C C . ASN A 1 389 ? -10.131 -13.459 8.103 1.00 92.12 389 ASN A C 1
ATOM 3045 O O . ASN A 1 389 ? -10.803 -13.516 9.129 1.00 92.12 389 ASN A O 1
ATOM 3049 N N . MET A 1 390 ? -9.390 -12.384 7.819 1.00 94.88 390 MET A N 1
ATOM 3050 C CA . MET A 1 390 ? -9.300 -11.223 8.707 1.00 94.88 390 MET A CA 1
ATOM 3051 C C . MET A 1 390 ? -10.663 -10.554 8.927 1.00 94.88 390 MET A C 1
ATOM 3053 O O . MET A 1 390 ? -10.987 -10.217 10.063 1.00 94.88 390 MET A O 1
ATOM 3057 N N . MET A 1 391 ? -11.474 -10.393 7.877 1.00 94.88 391 MET A N 1
ATOM 3058 C CA . MET A 1 391 ? -12.830 -9.841 7.988 1.00 94.88 391 MET A CA 1
ATOM 3059 C C . MET A 1 391 ? -13.731 -10.731 8.842 1.00 94.88 391 MET A C 1
ATOM 3061 O O . MET A 1 391 ? -14.431 -10.241 9.726 1.00 94.88 391 MET A O 1
ATOM 3065 N N . MET A 1 392 ? -13.672 -12.048 8.632 1.00 94.38 392 MET A N 1
ATOM 3066 C CA . MET A 1 392 ? -14.410 -13.012 9.446 1.00 94.38 392 MET A CA 1
ATOM 3067 C C . MET A 1 392 ? -14.022 -12.916 10.929 1.00 94.38 392 MET A C 1
ATOM 3069 O O . MET A 1 392 ? -14.909 -12.911 11.785 1.00 94.38 392 MET A O 1
ATOM 3073 N N . ILE A 1 393 ? -12.726 -12.815 11.238 1.00 95.50 393 ILE A N 1
ATOM 3074 C CA . ILE A 1 393 ? -12.224 -12.695 12.614 1.00 95.50 393 ILE A CA 1
ATOM 3075 C C . ILE A 1 393 ? -12.677 -11.372 13.241 1.00 95.50 393 ILE A C 1
ATOM 3077 O O . ILE A 1 393 ? -13.253 -11.385 14.328 1.00 95.50 393 ILE A O 1
ATOM 3081 N N . LEU A 1 394 ? -12.485 -10.244 12.546 1.00 95.62 394 LEU A N 1
ATOM 3082 C CA . LEU A 1 394 ? -12.905 -8.919 13.017 1.00 95.62 394 LEU A CA 1
ATOM 3083 C C . LEU A 1 394 ? -14.400 -8.888 13.343 1.00 95.62 394 LEU A C 1
ATOM 3085 O O . LEU A 1 394 ? -14.773 -8.476 14.438 1.00 95.62 394 LEU A O 1
ATOM 3089 N N . ASN A 1 395 ? -15.245 -9.392 12.443 1.00 94.19 395 ASN A N 1
ATOM 3090 C CA . ASN A 1 395 ? -16.696 -9.403 12.634 1.00 94.19 395 ASN A CA 1
ATOM 3091 C C . ASN A 1 395 ? -17.151 -10.396 13.705 1.00 94.19 395 ASN A C 1
ATOM 3093 O O . ASN A 1 395 ? -18.149 -10.172 14.388 1.00 94.19 395 ASN A O 1
ATOM 3097 N N . THR A 1 396 ? -16.428 -11.500 13.891 1.00 93.31 396 THR A N 1
ATOM 3098 C CA . THR A 1 396 ? -16.701 -12.434 14.991 1.00 93.31 396 THR A CA 1
ATOM 3099 C C . THR A 1 396 ? -16.399 -11.781 16.332 1.00 93.31 396 THR A C 1
ATOM 3101 O O . THR A 1 396 ? -17.282 -11.723 17.182 1.00 93.31 396 THR A O 1
ATOM 3104 N N . ILE A 1 397 ? -15.221 -11.174 16.473 1.00 93.50 397 ILE A N 1
ATOM 3105 C CA . ILE A 1 397 ? -14.814 -10.495 17.707 1.00 93.50 397 ILE A CA 1
ATOM 3106 C C . ILE A 1 397 ? -15.696 -9.287 17.999 1.00 93.50 397 ILE A C 1
ATOM 3108 O O . ILE A 1 397 ? -16.073 -9.073 19.146 1.00 93.50 397 ILE A O 1
ATOM 3112 N N . HIS A 1 398 ? -16.055 -8.513 16.977 1.00 93.12 398 HIS A N 1
ATOM 3113 C CA . HIS A 1 398 ? -16.979 -7.394 17.107 1.00 93.12 398 HIS A CA 1
ATOM 3114 C C . HIS A 1 398 ? -18.303 -7.818 17.753 1.00 93.12 398 HIS A C 1
ATOM 3116 O O . HIS A 1 398 ? -18.751 -7.179 18.703 1.00 93.12 398 HIS A O 1
ATOM 3122 N N . ARG A 1 399 ? -18.885 -8.935 17.295 1.00 90.94 399 ARG A N 1
ATOM 3123 C CA . ARG A 1 399 ? -20.132 -9.486 17.850 1.00 90.94 399 ARG A CA 1
ATOM 3124 C C . ARG A 1 399 ? -19.957 -10.054 19.255 1.00 90.94 399 ARG A C 1
ATOM 3126 O O . ARG A 1 399 ? -20.835 -9.874 20.084 1.00 90.94 399 ARG A O 1
ATOM 3133 N N . GLU A 1 400 ? -18.849 -10.741 19.521 1.00 91.50 400 GLU A N 1
ATOM 3134 C CA . GLU A 1 400 ? -18.580 -11.341 20.835 1.00 91.50 400 GLU A CA 1
ATOM 3135 C C . GLU A 1 400 ? -18.272 -10.296 21.914 1.00 91.50 400 GLU A C 1
ATOM 3137 O O . GLU A 1 400 ? -18.626 -10.484 23.075 1.00 91.50 400 GLU A O 1
ATOM 3142 N N . GLN A 1 401 ? -17.596 -9.207 21.543 1.00 91.25 401 GLN A N 1
ATOM 3143 C CA . GLN A 1 401 ? -17.167 -8.157 22.470 1.00 91.25 401 GLN A CA 1
ATOM 3144 C C . GLN A 1 401 ? -18.100 -6.946 22.497 1.00 91.25 401 GLN A C 1
ATOM 3146 O O . GLN A 1 401 ? -17.902 -6.066 23.333 1.00 91.25 401 GLN A O 1
ATOM 3151 N N . GLU A 1 402 ? -19.061 -6.868 21.572 1.00 92.56 402 GLU A N 1
ATOM 3152 C CA . GLU A 1 402 ? -19.933 -5.703 21.383 1.00 92.56 402 GLU A CA 1
ATOM 3153 C C . GLU A 1 402 ? -19.127 -4.388 21.311 1.00 92.56 402 GLU A C 1
ATOM 3155 O O . GLU A 1 402 ? -19.479 -3.354 21.890 1.00 92.56 402 GLU A O 1
ATOM 3160 N N . ASN A 1 403 ? -17.983 -4.427 20.621 1.00 94.56 403 ASN A N 1
ATOM 3161 C CA . ASN A 1 403 ? -17.129 -3.253 20.481 1.00 94.56 403 ASN A CA 1
ATOM 3162 C C . ASN A 1 403 ? -17.678 -2.295 19.412 1.00 94.56 403 ASN A C 1
ATOM 3164 O O . ASN A 1 403 ? -18.459 -2.667 18.547 1.00 94.56 403 ASN A O 1
ATOM 3168 N N . THR A 1 404 ? -17.285 -1.026 19.472 1.00 96.00 404 THR A N 1
ATOM 3169 C CA . THR A 1 404 ? -17.565 -0.053 18.402 1.00 96.00 404 THR A CA 1
ATOM 3170 C C . THR A 1 404 ? -16.365 -0.002 17.465 1.00 96.00 404 THR A C 1
ATOM 3172 O O . THR A 1 404 ? -15.235 0.080 17.948 1.00 96.00 404 THR A O 1
ATOM 3175 N N . MET A 1 405 ? -16.578 -0.026 16.150 1.00 96.62 405 MET A N 1
ATOM 3176 C CA . MET A 1 405 ? -15.495 -0.004 15.163 1.00 96.62 405 MET A CA 1
ATOM 3177 C C . MET A 1 405 ? -15.553 1.263 14.315 1.00 96.62 405 MET A C 1
ATOM 3179 O O . MET A 1 405 ? -16.605 1.630 13.804 1.00 96.62 405 MET A O 1
ATOM 3183 N N . ILE A 1 406 ? -14.408 1.911 14.122 1.00 97.69 406 ILE A N 1
ATOM 3184 C CA . ILE A 1 406 ? -14.238 2.979 13.135 1.00 97.69 406 ILE A CA 1
ATOM 3185 C C . ILE A 1 406 ? -13.089 2.577 12.228 1.00 97.69 406 ILE A C 1
ATOM 3187 O O . ILE A 1 406 ? -11.960 2.421 12.693 1.00 97.69 406 ILE A O 1
ATOM 3191 N N . SER A 1 407 ? -13.380 2.427 10.943 1.00 96.81 407 SER A N 1
ATOM 3192 C CA . SER A 1 407 ? -12.408 1.982 9.951 1.00 96.81 407 SER A CA 1
ATOM 3193 C C . SER A 1 407 ? -12.184 3.047 8.884 1.00 96.81 407 SER A C 1
ATOM 3195 O O . SER A 1 407 ? -13.100 3.785 8.522 1.00 96.81 407 SER A O 1
ATOM 3197 N N . ILE A 1 408 ? -10.972 3.093 8.346 1.00 94.38 408 ILE A N 1
ATOM 3198 C CA . ILE A 1 408 ? -10.628 3.726 7.075 1.00 94.38 408 ILE A CA 1
ATOM 3199 C C . ILE A 1 408 ? -10.120 2.606 6.179 1.00 94.38 408 ILE A C 1
ATOM 3201 O O . ILE A 1 408 ? -9.215 1.868 6.567 1.00 94.38 408 ILE A O 1
ATOM 3205 N N . THR A 1 409 ? -10.708 2.459 4.997 1.00 88.44 409 THR A N 1
ATOM 3206 C CA . THR A 1 409 ? -10.114 1.624 3.958 1.00 88.44 409 THR A CA 1
ATOM 3207 C C . THR A 1 409 ? -10.489 2.106 2.567 1.00 88.44 409 THR A C 1
ATOM 3209 O O . THR A 1 409 ? -11.617 2.553 2.332 1.00 88.44 409 THR A O 1
ATOM 3212 N N . HIS A 1 410 ? -9.546 1.970 1.641 1.00 81.56 410 HIS A N 1
ATOM 3213 C CA . HIS A 1 410 ? -9.777 2.102 0.205 1.00 81.56 410 HIS A CA 1
ATOM 3214 C C . HIS A 1 410 ? -10.030 0.752 -0.493 1.00 81.56 410 HIS A C 1
ATOM 3216 O O . HIS A 1 410 ? -10.261 0.724 -1.701 1.00 81.56 410 HIS A O 1
ATOM 3222 N N . ASP A 1 411 ? -10.018 -0.361 0.248 1.00 81.50 411 ASP A N 1
ATOM 3223 C CA . ASP A 1 411 ? -10.237 -1.696 -0.303 1.00 81.50 411 ASP A CA 1
ATOM 3224 C C . ASP A 1 411 ? -11.735 -2.012 -0.430 1.00 81.50 411 ASP A C 1
ATOM 3226 O O . ASP A 1 411 ? -12.395 -2.434 0.528 1.00 81.50 411 ASP A O 1
ATOM 3230 N N . ILE A 1 412 ? -12.256 -1.827 -1.649 1.00 81.56 412 ILE A N 1
ATOM 3231 C CA . ILE A 1 412 ? -13.664 -2.043 -2.014 1.00 81.56 412 ILE A CA 1
ATOM 3232 C C . ILE A 1 412 ? -14.187 -3.429 -1.638 1.00 81.56 412 ILE A C 1
ATOM 3234 O O . ILE A 1 412 ? -15.375 -3.580 -1.355 1.00 81.56 412 ILE A O 1
ATOM 3238 N N . ARG A 1 413 ? -13.304 -4.429 -1.575 1.00 84.69 413 ARG A N 1
ATOM 3239 C CA . ARG A 1 413 ? -13.669 -5.833 -1.373 1.00 84.69 413 ARG A CA 1
ATOM 3240 C C . ARG A 1 413 ? -14.244 -6.056 0.008 1.00 84.69 413 ARG A C 1
ATOM 3242 O O . ARG A 1 413 ? -15.098 -6.907 0.175 1.00 84.69 413 ARG A O 1
ATOM 3249 N N . CYS A 1 414 ? -13.810 -5.293 1.003 1.00 89.12 414 CYS A N 1
ATOM 3250 C CA . CYS A 1 414 ? -14.214 -5.493 2.393 1.00 89.12 414 CYS A CA 1
ATOM 3251 C C . CYS A 1 414 ? -14.956 -4.310 3.013 1.00 89.12 414 CYS A C 1
ATOM 3253 O O . CYS A 1 414 ? -15.293 -4.375 4.192 1.00 89.12 414 CYS A O 1
ATOM 3255 N N . MET A 1 415 ? -15.238 -3.242 2.254 1.00 89.69 415 MET A N 1
ATOM 3256 C CA . MET A 1 415 ? -15.954 -2.074 2.787 1.00 89.69 415 MET A CA 1
ATOM 3257 C C . MET A 1 415 ? -17.277 -2.482 3.441 1.00 89.69 415 MET A C 1
ATOM 3259 O O . MET A 1 415 ? -17.545 -2.080 4.567 1.00 89.69 415 MET A O 1
ATOM 3263 N N . ASN A 1 416 ? -18.052 -3.341 2.772 1.00 88.31 416 ASN A N 1
ATOM 3264 C CA . ASN A 1 416 ? -19.334 -3.825 3.284 1.00 88.31 416 ASN A CA 1
ATOM 3265 C C . ASN A 1 416 ? -19.164 -4.711 4.527 1.00 88.31 416 ASN A C 1
ATOM 3267 O O . ASN A 1 416 ? -19.940 -4.596 5.467 1.00 88.31 416 ASN A O 1
ATOM 3271 N N . ALA A 1 417 ? -18.126 -5.551 4.576 1.00 91.19 417 ALA A N 1
ATOM 3272 C CA . ALA A 1 417 ? -17.827 -6.352 5.762 1.00 91.19 417 ALA A CA 1
ATOM 3273 C C . ALA A 1 417 ? -17.347 -5.519 6.964 1.00 91.19 417 ALA A C 1
ATOM 3275 O O . ALA A 1 417 ? -17.417 -6.011 8.086 1.00 91.19 417 ALA A O 1
ATOM 3276 N N . LEU A 1 418 ? -16.854 -4.295 6.751 1.00 91.69 418 LEU A N 1
ATOM 3277 C CA . LEU A 1 418 ? -16.317 -3.413 7.795 1.00 91.69 418 LEU A CA 1
ATOM 3278 C C . LEU A 1 418 ? -17.272 -2.294 8.218 1.00 91.69 418 LEU A C 1
ATOM 3280 O O . LEU A 1 418 ? -16.881 -1.465 9.043 1.00 91.69 418 LEU A O 1
ATOM 3284 N N . SER A 1 419 ? -18.474 -2.214 7.645 1.00 92.06 419 SER A N 1
ATOM 3285 C CA . SER A 1 419 ? -19.342 -1.056 7.846 1.00 92.06 419 SER A CA 1
ATOM 3286 C C . SER A 1 419 ? -20.818 -1.413 7.908 1.00 92.06 419 SER A C 1
ATOM 3288 O O . SER A 1 419 ? -21.334 -2.062 7.003 1.00 92.06 419 SER A O 1
ATOM 3290 N N . ASP A 1 420 ? -21.505 -0.855 8.897 1.00 91.31 420 ASP A N 1
ATOM 3291 C CA . ASP A 1 420 ? -22.964 -0.731 8.931 1.00 91.31 420 ASP A CA 1
ATOM 3292 C C . ASP A 1 420 ? -23.391 0.639 8.378 1.00 91.31 420 ASP A C 1
ATOM 3294 O O . ASP A 1 420 ? -24.446 0.782 7.760 1.00 91.31 420 ASP A O 1
ATOM 3298 N N . ARG A 1 421 ? -22.544 1.663 8.571 1.00 92.50 421 ARG A N 1
ATOM 3299 C CA . ARG A 1 421 ? -22.740 3.017 8.045 1.00 92.50 421 ARG A CA 1
ATOM 3300 C C . ARG A 1 421 ? -21.450 3.580 7.465 1.00 92.50 421 ARG A C 1
ATOM 3302 O O . ARG A 1 421 ? -20.354 3.388 7.985 1.00 92.50 421 ARG A O 1
ATOM 3309 N N . ASN A 1 422 ? -21.616 4.347 6.394 1.00 93.38 422 ASN A N 1
ATOM 3310 C CA . ASN A 1 422 ? -20.552 5.054 5.699 1.00 93.38 422 ASN A CA 1
ATOM 3311 C C . ASN A 1 422 ? -20.674 6.564 5.930 1.00 93.38 422 ASN A C 1
ATOM 3313 O O . ASN A 1 422 ? -21.757 7.121 5.760 1.00 93.38 422 ASN A O 1
ATOM 3317 N N . VAL A 1 423 ? -19.568 7.236 6.247 1.00 94.25 423 VAL A N 1
ATOM 3318 C CA . VAL A 1 423 ? -19.491 8.704 6.343 1.00 94.25 423 VAL A CA 1
ATOM 3319 C C . VAL A 1 423 ? -18.362 9.198 5.453 1.00 94.25 423 VAL A C 1
ATOM 3321 O O . VAL A 1 423 ? -17.234 8.732 5.571 1.00 94.25 423 VAL A O 1
ATOM 3324 N N . CYS A 1 424 ? -18.655 10.137 4.555 1.00 93.31 424 CYS A N 1
ATOM 3325 C CA . CYS A 1 424 ? -17.654 10.731 3.673 1.00 93.31 424 CYS A CA 1
ATOM 3326 C C . CYS A 1 424 ? -17.174 12.072 4.239 1.00 93.31 424 CYS A C 1
ATOM 3328 O O . CYS A 1 424 ? -17.982 12.977 4.439 1.00 93.31 424 CYS A O 1
ATOM 3330 N N . LEU A 1 425 ? -15.869 12.200 4.484 1.00 90.06 425 LEU A N 1
ATOM 3331 C CA . LEU A 1 425 ? -15.226 13.476 4.775 1.00 90.06 425 LEU A CA 1
ATOM 3332 C C . LEU A 1 425 ? -14.905 14.172 3.455 1.00 90.06 425 LEU A C 1
ATOM 3334 O O . LEU A 1 425 ? -14.085 13.687 2.669 1.00 90.06 425 LEU A O 1
ATOM 3338 N N . LEU A 1 426 ? -15.544 15.316 3.243 1.00 83.62 426 LEU A N 1
ATOM 3339 C CA . LEU A 1 426 ? -15.283 16.182 2.103 1.00 83.62 426 LEU A CA 1
ATOM 3340 C C . LEU A 1 426 ? -14.116 17.132 2.423 1.00 83.62 426 LEU A C 1
ATOM 3342 O O . LEU A 1 426 ? -13.960 17.527 3.582 1.00 83.62 426 LEU A O 1
ATOM 3346 N N . PRO A 1 427 ? -13.276 17.479 1.433 1.00 73.31 427 PRO A N 1
ATOM 3347 C CA . PRO A 1 427 ? -12.291 18.540 1.603 1.00 73.31 427 PRO A CA 1
ATOM 3348 C C . PRO A 1 427 ? -12.989 19.880 1.899 1.00 73.31 427 PRO A C 1
ATOM 3350 O O . PRO A 1 427 ? -14.100 20.117 1.423 1.00 73.31 427 PRO A O 1
ATOM 3353 N N . ASN A 1 428 ? -12.334 20.719 2.711 1.00 60.94 428 ASN A N 1
ATOM 3354 C CA . ASN A 1 428 ? -12.801 22.079 3.021 1.00 60.94 428 ASN A CA 1
ATOM 3355 C C . ASN A 1 428 ? -12.662 23.026 1.833 1.00 60.94 428 ASN A C 1
ATOM 3357 O O . ASN A 1 428 ? -11.652 22.883 1.102 1.00 60.94 428 ASN A O 1
#

Organism: NCBI:txid744512

Radius of gyration: 24.05 Å; Cα contacts (8 Å, |Δi|>4): 775; chains: 1; bounding box: 58×48×64 Å